Protein AF-0000000084469242 (afdb_homodimer)

Solvent-accessible surface area (backbone atoms only — not comparable to full-atom values): 20130 Å² total; per-residue (Å²): 131,84,86,60,37,67,43,48,36,67,58,51,67,71,55,45,38,82,45,71,43,98,89,30,85,58,21,40,32,32,36,36,60,50,28,57,70,22,34,22,58,45,40,45,37,28,46,37,39,27,46,54,66,17,22,76,46,65,52,27,32,47,36,53,33,31,41,37,37,38,30,67,37,48,34,30,33,39,37,37,27,80,44,77,77,53,35,82,73,38,59,75,57,35,55,50,74,83,64,65,67,73,45,74,43,81,46,37,53,56,22,32,36,29,44,40,6,74,44,88,72,19,46,52,59,87,89,60,76,45,60,19,38,33,41,35,20,27,85,80,6,25,30,30,39,36,34,32,56,50,56,65,50,39,41,36,37,22,62,74,73,25,33,34,38,40,36,35,60,74,82,64,50,73,49,75,42,48,44,72,72,61,72,78,72,55,66,77,65,47,65,76,62,59,80,134,130,82,87,59,38,65,44,48,34,68,57,52,66,71,55,46,36,83,44,71,42,97,89,29,86,60,22,39,31,31,37,36,59,50,27,55,70,24,34,23,58,47,40,46,34,29,45,36,40,27,47,55,66,16,21,75,46,64,54,26,32,49,37,54,29,30,41,37,38,38,30,68,36,48,32,29,32,40,38,36,27,79,44,76,76,52,32,82,74,37,59,81,49,37,52,48,75,82,64,65,67,72,45,75,41,80,46,37,52,56,22,33,34,28,43,37,5,74,44,90,71,19,47,52,59,86,88,60,75,45,59,19,38,31,42,34,20,27,86,81,6,27,31,29,39,38,33,32,57,50,56,64,51,38,42,35,39,22,62,75,72,27,33,35,38,40,35,33,60,75,82,64,49,71,49,76,41,48,44,79,73,60,72,76,71,56,66,77,66,46,64,77,64,58,79,130

Foldseek 3Di:
DPQDQDDDPVNQVVPWDWDDEPQDRLAIKTKDWNCVVNPHDQKTKMKIWWAAFGKNYFFKAKQAKKKKKAWAAAKWKKKKWFDDLPQVVLPDPLCAQVNIDIDIDIDGHGDMDIFFHNDPPRPDDPPDTGMTIIITGHNHITIMMMMIGDDQWIWMDRSNRQKIWTARPNVGDIDMDGSNVDHDDDPVRCVVVDDD/DPQDQDDDPVNQVVPWDWDDEPQDRLAIKTKDWNCVVNPHDQKTKMKIWWAAFGKNYFFKAKQAKKKKKAWAAAKWKKKKWFDDLPVVVLVPPLVAQVNIDIDIDIDGHGDMDIFFHNDPPRPDDPPDTGMTIIITGHNHITIMMMMIGDDQWIWMDRSNRQKIWTARPVVGDIDMDGSNVDHDDDPVRCVVVDDD

pLDDT: mean 86.7, std 15.86, range [37.28, 98.94]

Structure (mmCIF, N/CA/C/O backbone):
data_AF-0000000084469242-model_v1
#
loop_
_entity.id
_entity.type
_entity.pdbx_description
1 polymer 'Cupin type-1 domain-containing protein'
#
loop_
_atom_site.group_PDB
_atom_site.id
_atom_site.type_symbol
_atom_site.label_atom_id
_atom_site.label_alt_id
_atom_site.label_comp_id
_atom_site.label_asym_id
_atom_site.label_entity_id
_atom_site.label_seq_id
_atom_site.pdbx_PDB_ins_code
_atom_site.Cartn_x
_atom_site.Cartn_y
_atom_site.Cartn_z
_atom_site.occupancy
_atom_site.B_iso_or_equiv
_atom_site.auth_seq_id
_atom_site.auth_comp_id
_atom_site.auth_asym_id
_atom_site.auth_atom_id
_atom_site.pdbx_PDB_model_num
ATOM 1 N N . MET A 1 1 ? 3.709 22.453 -12.961 1 46.97 1 MET A N 1
ATOM 2 C CA . MET A 1 1 ? 2.346 21.953 -12.781 1 46.97 1 MET A CA 1
ATOM 3 C C . MET A 1 1 ? 2.08 21.609 -11.32 1 46.97 1 MET A C 1
ATOM 5 O O . MET A 1 1 ? 2.996 21.203 -10.602 1 46.97 1 MET A O 1
ATOM 9 N N . THR A 1 2 ? 1.049 22.234 -10.734 1 66.19 2 THR A N 1
ATOM 10 C CA . THR A 1 2 ? 0.719 22.062 -9.32 1 66.19 2 THR A CA 1
ATOM 11 C C . THR A 1 2 ? 0.373 20.609 -9.023 1 66.19 2 THR A C 1
ATOM 13 O O . THR A 1 2 ? -0.396 19.984 -9.75 1 66.19 2 THR A O 1
ATOM 16 N N . PHE A 1 3 ? 1.193 19.969 -8.281 1 78.06 3 PHE A N 1
ATOM 17 C CA . PHE A 1 3 ? 0.986 18.578 -7.875 1 78.06 3 PHE A CA 1
ATOM 18 C C . PHE A 1 3 ? -0.454 18.359 -7.43 1 78.06 3 PHE A C 1
ATOM 20 O O . PHE A 1 3 ? -0.973 19.109 -6.594 1 78.06 3 PHE A O 1
ATOM 27 N N . ASN A 1 4 ? -1.149 17.375 -8.172 1 86.88 4 ASN A N 1
ATOM 28 C CA . ASN A 1 4 ? -2.486 16.953 -7.762 1 86.88 4 ASN A CA 1
ATOM 29 C C . ASN A 1 4 ? -2.469 15.57 -7.121 1 86.88 4 ASN A C 1
ATOM 31 O O . ASN A 1 4 ? -2.314 14.57 -7.812 1 86.88 4 ASN A O 1
ATOM 35 N N . PRO A 1 5 ? -2.703 15.547 -5.82 1 94.12 5 PRO A N 1
ATOM 36 C CA . PRO A 1 5 ? -2.604 14.266 -5.117 1 94.12 5 PRO A CA 1
ATOM 37 C C . PRO A 1 5 ? -3.848 13.398 -5.293 1 94.12 5 PRO A C 1
ATOM 39 O O . PRO A 1 5 ? -3.84 12.219 -4.93 1 94.12 5 PRO A O 1
ATOM 42 N N . LEU A 1 6 ? -4.906 13.984 -5.797 1 97.38 6 LEU A N 1
ATOM 43 C CA . LEU A 1 6 ? -6.199 13.305 -5.809 1 97.38 6 LEU A CA 1
ATOM 44 C C . LEU A 1 6 ? -6.516 12.766 -7.199 1 97.38 6 LEU A C 1
ATOM 46 O O . LEU A 1 6 ? -6.418 13.484 -8.188 1 97.38 6 LEU A O 1
ATOM 50 N N . VAL A 1 7 ? -6.805 11.547 -7.27 1 97.62 7 VAL A N 1
ATOM 51 C CA . VAL A 1 7 ? -7.32 10.891 -8.469 1 97.62 7 VAL A CA 1
ATOM 52 C C . VAL A 1 7 ? -8.781 10.516 -8.258 1 97.62 7 VAL A C 1
ATOM 54 O O . VAL A 1 7 ? -9.094 9.648 -7.438 1 97.62 7 VAL A O 1
ATOM 57 N N . LYS A 1 8 ? -9.641 11.086 -9.062 1 98.38 8 LYS A N 1
ATOM 58 C CA . LYS A 1 8 ? -11.07 10.875 -8.898 1 98.38 8 LYS A CA 1
ATOM 59 C C . LYS A 1 8 ? -11.492 9.516 -9.438 1 98.38 8 LYS A C 1
ATOM 61 O O . LYS A 1 8 ? -10.938 9.031 -10.422 1 98.38 8 LYS A O 1
ATOM 66 N N . ALA A 1 9 ? -12.578 9.031 -8.859 1 98.44 9 ALA A N 1
ATOM 67 C CA . ALA A 1 9 ? -13.117 7.727 -9.234 1 98.44 9 ALA A CA 1
ATOM 68 C C . ALA A 1 9 ? -13.398 7.656 -10.734 1 98.44 9 ALA A C 1
ATOM 70 O O . ALA A 1 9 ? -13.062 6.66 -11.383 1 98.44 9 ALA A O 1
ATOM 71 N N . ALA A 1 10 ? -13.961 8.656 -11.219 1 97.94 10 ALA A N 1
ATOM 72 C CA . ALA A 1 10 ? -14.305 8.672 -12.641 1 97.94 10 ALA A CA 1
ATOM 73 C C . ALA A 1 10 ? -13.047 8.602 -13.508 1 97.94 10 ALA A C 1
ATOM 75 O O . ALA A 1 10 ? -13.047 7.938 -14.555 1 97.94 10 ALA A O 1
ATOM 76 N N . ASP A 1 11 ? -11.984 9.328 -13.117 1 97.56 11 ASP A N 1
ATOM 77 C CA . ASP A 1 11 ? -10.727 9.305 -13.859 1 97.56 11 ASP A CA 1
ATOM 78 C C . ASP A 1 11 ? -10.078 7.926 -13.797 1 97.56 11 ASP A C 1
ATOM 80 O O . ASP A 1 11 ? -9.461 7.48 -14.773 1 97.56 11 ASP A O 1
ATOM 84 N N . ILE A 1 12 ? -10.203 7.254 -12.656 1 98 12 ILE A N 1
ATOM 85 C CA . ILE A 1 12 ? -9.672 5.902 -12.508 1 98 12 ILE A CA 1
ATOM 86 C C . ILE A 1 12 ? -10.367 4.965 -13.492 1 98 12 ILE A C 1
ATOM 88 O O . ILE A 1 12 ? -9.703 4.262 -14.266 1 98 12 ILE A O 1
ATOM 92 N N . GLN A 1 13 ? -11.688 4.992 -13.555 1 97.62 13 GLN A N 1
ATOM 93 C CA . GLN A 1 13 ? -12.445 4.113 -14.445 1 97.62 13 GLN A CA 1
ATOM 94 C C . GLN A 1 13 ? -12.109 4.398 -15.906 1 97.62 13 GLN A C 1
ATOM 96 O O . GLN A 1 13 ? -11.93 3.473 -16.703 1 97.62 13 GLN A O 1
ATOM 101 N N . ALA A 1 14 ? -11.992 5.652 -16.203 1 97.62 14 ALA A N 1
ATOM 102 C CA . ALA A 1 14 ? -11.727 6.055 -17.578 1 97.62 14 ALA A CA 1
ATOM 103 C C . ALA A 1 14 ? -10.305 5.668 -18 1 97.62 14 ALA A C 1
ATOM 105 O O . ALA A 1 14 ? -10.023 5.512 -19.188 1 97.62 14 ALA A O 1
ATOM 106 N N . GLY A 1 15 ? -9.43 5.52 -17 1 97.94 15 GLY A N 1
ATOM 107 C CA . GLY A 1 15 ? -8.016 5.305 -17.297 1 97.94 15 GLY A CA 1
ATOM 108 C C . GLY A 1 15 ? -7.637 3.838 -17.359 1 97.94 15 GLY A C 1
ATOM 109 O O . GLY A 1 15 ? -6.496 3.498 -17.672 1 97.94 15 GLY A O 1
ATOM 110 N N . LEU A 1 16 ? -8.57 2.941 -17.078 1 97.75 16 LEU A N 1
ATOM 111 C CA . LEU A 1 16 ? -8.266 1.515 -17.047 1 97.75 16 LEU A CA 1
ATOM 112 C C . LEU A 1 16 ? -7.797 1.032 -18.422 1 97.75 16 L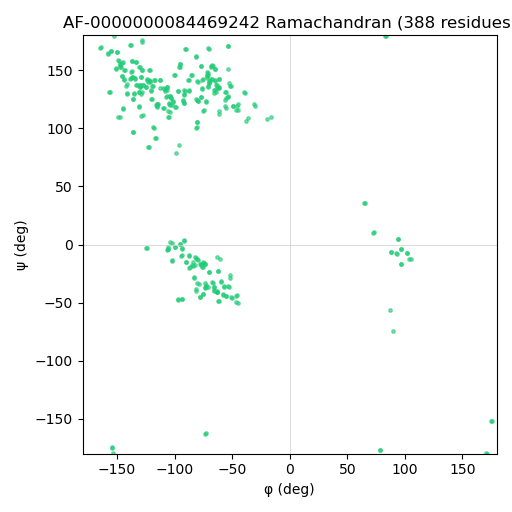EU A C 1
ATOM 114 O O . LEU A 1 16 ? -8.367 1.403 -19.453 1 97.75 16 LEU A O 1
ATOM 118 N N . LYS A 1 17 ? -6.75 0.258 -18.391 1 96.81 17 LYS A N 1
ATOM 119 C CA . LYS A 1 17 ? -6.184 -0.298 -19.625 1 96.81 17 LYS A CA 1
ATOM 120 C C . LYS A 1 17 ? -6.164 -1.823 -19.578 1 96.81 17 LYS A C 1
ATOM 122 O O . LYS A 1 17 ? -5.938 -2.416 -18.516 1 96.81 17 LYS A O 1
ATOM 127 N N . GLN A 1 18 ? -6.281 -2.377 -20.75 1 95.62 18 GLN A N 1
ATOM 128 C CA . GLN A 1 18 ? -6.262 -3.83 -20.875 1 95.62 18 GLN A CA 1
ATOM 129 C C . GLN A 1 18 ? -4.867 -4.387 -20.609 1 95.62 18 GLN A C 1
ATOM 131 O O . GLN A 1 18 ? -3.871 -3.812 -21.047 1 95.62 18 GLN A O 1
ATOM 136 N N . ALA A 1 19 ? -4.898 -5.457 -19.844 1 91.88 19 ALA A N 1
ATOM 137 C CA . ALA A 1 19 ? -3.637 -6.148 -19.578 1 91.88 19 ALA A CA 1
ATOM 138 C C . ALA A 1 19 ? -3.812 -7.66 -19.656 1 91.88 19 ALA A C 1
ATOM 140 O O . ALA A 1 19 ? -4.883 -8.188 -19.328 1 91.88 19 ALA A O 1
ATOM 141 N N . SER A 1 20 ? -2.742 -8.312 -20.078 1 90.44 20 SER A N 1
ATOM 142 C CA . SER A 1 20 ? -2.648 -9.766 -20.141 1 90.44 20 SER A CA 1
ATOM 143 C C . SER A 1 20 ? -1.396 -10.273 -19.438 1 90.44 20 SER A C 1
ATOM 145 O O . SER A 1 20 ? -0.653 -9.492 -18.844 1 90.44 20 SER A O 1
ATOM 147 N N . HIS A 1 21 ? -1.315 -11.539 -19.406 1 90.69 21 HIS A N 1
ATOM 148 C CA . HIS A 1 21 ? -0.126 -12.156 -18.812 1 90.69 21 HIS A CA 1
ATOM 149 C C . HIS A 1 21 ? 0.559 -13.086 -19.812 1 90.69 21 HIS A C 1
ATOM 151 O O . HIS A 1 21 ? -0.098 -13.914 -20.453 1 90.69 21 HIS A O 1
ATOM 157 N N . PHE A 1 22 ? 1.866 -13.086 -19.859 1 85.56 22 PHE A N 1
ATOM 158 C CA . PHE A 1 22 ? 2.611 -13.781 -20.891 1 85.56 22 PHE A CA 1
ATOM 159 C C . PHE A 1 22 ? 2.654 -15.281 -20.609 1 85.56 22 PHE A C 1
ATOM 161 O O . PHE A 1 22 ? 2.879 -16.078 -21.531 1 85.56 22 PHE A O 1
ATOM 168 N N . LEU A 1 23 ? 2.363 -15.734 -19.391 1 86.75 23 LEU A N 1
ATOM 169 C CA . LEU A 1 23 ? 2.422 -17.156 -19.062 1 86.75 23 LEU A CA 1
ATOM 170 C C . LEU A 1 23 ? 1.02 -17.734 -18.938 1 86.75 23 LEU A C 1
ATOM 172 O O . LEU A 1 23 ? 0.863 -18.922 -18.594 1 86.75 23 LEU A O 1
ATOM 176 N N . ASN A 1 24 ? -0.012 -16.969 -19.047 1 88.62 24 ASN A N 1
ATOM 177 C CA . ASN A 1 24 ? -1.374 -17.406 -18.781 1 88.62 24 ASN A CA 1
ATOM 178 C C . ASN A 1 24 ? -2.387 -16.703 -19.672 1 88.62 24 ASN A C 1
ATOM 180 O O . ASN A 1 24 ? -2.754 -15.555 -19.406 1 88.62 24 ASN A O 1
ATOM 184 N N . ASP A 1 25 ? -2.957 -17.359 -20.562 1 87.06 25 ASP A N 1
ATOM 185 C CA . ASP A 1 25 ? -3.873 -16.797 -21.562 1 87.06 25 ASP A CA 1
ATOM 186 C C . ASP A 1 25 ? -5.219 -16.453 -20.922 1 87.06 25 ASP A C 1
ATOM 188 O O . ASP A 1 25 ? -6.016 -15.711 -21.516 1 87.06 25 ASP A O 1
ATOM 192 N N . ASN A 1 26 ? -5.465 -16.984 -19.797 1 87.38 26 ASN A N 1
ATOM 193 C CA . ASN A 1 26 ? -6.723 -16.688 -19.125 1 87.38 26 ASN A CA 1
ATOM 194 C C . ASN A 1 26 ? -6.656 -15.367 -18.359 1 87.38 26 ASN A C 1
ATOM 196 O O . ASN A 1 26 ? -7.668 -14.898 -17.828 1 87.38 26 ASN A O 1
ATOM 200 N N . VAL A 1 27 ? -5.547 -14.914 -18.266 1 86.88 27 VAL A N 1
ATOM 201 C CA . VAL A 1 27 ? -5.422 -13.609 -17.625 1 86.88 27 VAL A CA 1
ATOM 202 C C . VAL A 1 27 ? -5.898 -12.516 -18.578 1 86.88 27 VAL A C 1
ATOM 204 O O . VAL A 1 27 ? -5.352 -12.359 -19.672 1 86.88 27 VAL A O 1
ATOM 207 N N . SER A 1 28 ? -6.895 -11.891 -18.219 1 91.69 28 SER A N 1
ATOM 208 C CA . SER A 1 28 ? -7.457 -10.711 -18.875 1 91.69 28 SER A CA 1
ATOM 209 C C . SER A 1 28 ? -8.047 -9.742 -17.844 1 91.69 28 SER A C 1
ATOM 211 O O . SER A 1 28 ? -8.984 -10.086 -17.125 1 91.69 28 SER A O 1
ATOM 213 N N . LYS A 1 29 ? -7.496 -8.625 -17.797 1 95.56 29 LYS A N 1
ATOM 214 C CA . LYS A 1 29 ? -7.945 -7.645 -16.828 1 95.56 29 LYS A CA 1
ATOM 215 C C . LYS A 1 29 ? -7.77 -6.223 -17.344 1 95.56 29 LYS A C 1
ATOM 217 O O . LYS A 1 29 ? -7.086 -6.004 -18.344 1 95.56 29 LYS A O 1
ATOM 222 N N . ARG A 1 30 ? -8.484 -5.34 -16.797 1 97.38 30 ARG A N 1
ATOM 223 C CA . ARG A 1 30 ? -8.203 -3.914 -16.938 1 97.38 30 ARG A CA 1
ATOM 224 C C . ARG A 1 30 ? -7.633 -3.34 -15.641 1 97.38 30 ARG A C 1
ATOM 226 O O . ARG A 1 30 ? -8.078 -3.699 -14.547 1 97.38 30 ARG A O 1
ATOM 233 N N . THR A 1 31 ? -6.586 -2.541 -15.812 1 98.06 31 THR A N 1
ATOM 234 C CA . THR A 1 31 ? -5.906 -2.086 -14.609 1 98.06 31 THR A CA 1
ATOM 235 C C . THR A 1 31 ? -5.336 -0.685 -14.805 1 98.06 31 THR A C 1
ATOM 237 O O . THR A 1 31 ? -5.152 -0.236 -15.938 1 98.06 31 THR A O 1
ATOM 240 N N . LEU A 1 32 ? -5.18 0.02 -13.727 1 98.12 32 LEU A N 1
ATOM 241 C CA . LEU A 1 32 ? -4.574 1.345 -13.664 1 98.12 32 LEU A CA 1
ATOM 242 C C . LEU A 1 32 ? -3.711 1.483 -12.414 1 98.12 32 LEU A C 1
ATOM 244 O O . LEU A 1 32 ? -4.133 1.104 -11.312 1 98.12 32 LEU A O 1
ATOM 248 N N . CYS A 1 33 ? -2.473 1.947 -12.602 1 97.88 33 CYS A N 1
ATOM 249 C CA . CYS A 1 33 ? -1.58 2.172 -11.469 1 97.88 33 CYS A CA 1
ATOM 250 C C . CYS A 1 33 ? -1.887 3.498 -10.789 1 97.88 33 CYS A C 1
ATOM 252 O O . CYS A 1 33 ? -1.464 4.555 -11.258 1 97.88 33 CYS A O 1
ATOM 254 N N . LEU A 1 34 ? -2.508 3.49 -9.641 1 98.38 34 LEU A N 1
ATOM 255 C CA . LEU A 1 34 ? -2.963 4.68 -8.93 1 98.38 34 LEU A CA 1
ATOM 256 C C . LEU A 1 34 ? -1.79 5.402 -8.273 1 98.38 34 LEU A C 1
ATOM 258 O O . LEU A 1 34 ? -1.745 6.637 -8.266 1 98.38 34 LEU A O 1
ATOM 262 N N . SER A 1 35 ? -0.879 4.617 -7.66 1 97.38 35 SER A N 1
ATOM 263 C CA . SER A 1 35 ? 0.26 5.227 -6.98 1 97.38 35 SER A CA 1
ATOM 264 C C . SER A 1 35 ? 1.083 6.078 -7.941 1 97.38 35 SER A C 1
ATOM 266 O O . SER A 1 35 ? 1.447 7.211 -7.613 1 97.38 35 SER A O 1
ATOM 268 N N . GLU A 1 36 ? 1.326 5.594 -9.141 1 94.19 36 GLU A N 1
ATOM 269 C CA . GLU A 1 36 ? 2.096 6.359 -10.125 1 94.19 36 GLU A CA 1
ATOM 270 C C . GLU A 1 36 ? 1.343 7.613 -10.555 1 94.19 36 GLU A C 1
ATOM 272 O O . GLU A 1 36 ? 1.949 8.664 -10.773 1 94.19 36 GLU A O 1
ATOM 277 N N . LEU A 1 37 ? 0.038 7.512 -10.734 1 95.12 37 LEU A N 1
ATOM 278 C CA . LEU A 1 37 ? -0.759 8.68 -11.086 1 95.12 37 LEU A CA 1
ATOM 279 C C . LEU A 1 37 ? -0.642 9.758 -10.016 1 95.12 37 LEU A C 1
ATOM 281 O O . LEU A 1 37 ? -0.704 10.953 -10.32 1 95.12 37 LEU A O 1
ATOM 285 N N . ALA A 1 38 ? -0.475 9.32 -8.781 1 94.31 38 ALA A N 1
ATOM 286 C CA . ALA A 1 38 ? -0.361 10.266 -7.672 1 94.31 38 ALA A CA 1
ATOM 287 C C . ALA A 1 38 ? 1.098 10.633 -7.406 1 94.31 38 ALA A C 1
ATOM 289 O O . ALA A 1 38 ? 1.416 11.234 -6.383 1 94.31 38 ALA A O 1
ATOM 290 N N . GLY A 1 39 ? 2.037 10.125 -8.242 1 93 39 GLY A N 1
ATOM 291 C CA . GLY A 1 39 ? 3.426 10.555 -8.195 1 93 39 GLY A CA 1
ATOM 292 C C . GLY A 1 39 ? 4.293 9.672 -7.32 1 93 39 GLY A C 1
ATOM 293 O O . GLY A 1 39 ? 5.465 9.977 -7.086 1 93 39 GLY A O 1
ATOM 294 N N . MET A 1 40 ? 3.771 8.633 -6.801 1 95.38 40 MET A N 1
ATOM 295 C CA . MET A 1 40 ? 4.535 7.738 -5.934 1 95.38 40 MET A CA 1
ATOM 296 C C . MET A 1 40 ? 5.188 6.621 -6.746 1 95.38 40 MET A C 1
ATOM 298 O O . MET A 1 40 ? 4.516 5.938 -7.52 1 95.38 40 MET A O 1
ATOM 302 N N . THR A 1 41 ? 6.52 6.383 -6.488 1 93.94 41 THR A N 1
ATOM 303 C CA . THR A 1 41 ? 7.203 5.324 -7.223 1 93.94 41 THR A CA 1
ATOM 304 C C . THR A 1 41 ? 7.84 4.32 -6.262 1 93.94 41 THR A C 1
ATOM 306 O O . THR A 1 41 ? 8.383 3.305 -6.691 1 93.94 41 THR A O 1
ATOM 309 N N . ASP A 1 42 ? 7.742 4.566 -4.969 1 95.69 42 ASP A N 1
ATOM 310 C CA . ASP A 1 42 ? 8.422 3.713 -3.994 1 95.69 42 ASP A CA 1
ATOM 311 C C . ASP A 1 42 ? 7.477 2.641 -3.455 1 95.69 42 ASP A C 1
ATOM 313 O O . ASP A 1 42 ? 7.867 1.829 -2.611 1 95.69 42 ASP A O 1
ATOM 317 N N . LEU A 1 43 ? 6.293 2.609 -3.893 1 97.06 43 LEU A N 1
ATOM 318 C CA . LEU A 1 43 ? 5.32 1.543 -3.666 1 97.06 43 LEU A CA 1
ATOM 319 C C . LEU A 1 43 ? 4.352 1.43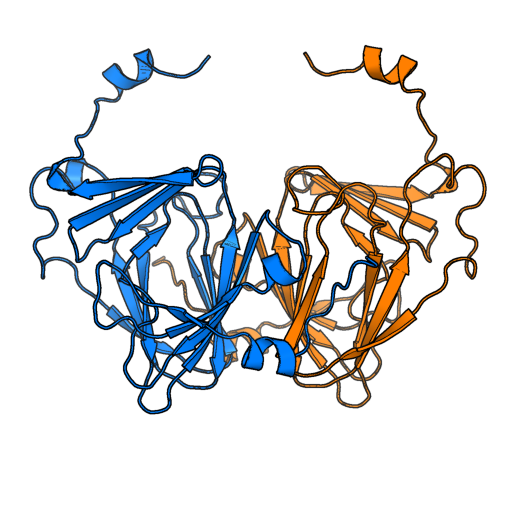3 -4.836 1 97.06 43 LEU A C 1
ATOM 321 O O . LEU A 1 43 ? 4.32 2.305 -5.707 1 97.06 43 LEU A O 1
ATOM 325 N N . GLY A 1 44 ? 3.645 0.369 -4.891 1 97.25 44 GLY A N 1
ATOM 326 C CA . GLY A 1 44 ? 2.635 0.207 -5.922 1 97.25 44 GLY A CA 1
ATOM 327 C C . GLY A 1 44 ? 1.233 0.041 -5.367 1 97.25 44 GLY A C 1
ATOM 328 O O . GLY A 1 44 ? 1.037 -0.631 -4.352 1 97.25 44 GLY A O 1
ATOM 329 N N . VAL A 1 45 ? 0.277 0.693 -5.926 1 98.62 45 VAL A N 1
ATOM 330 C CA . VAL A 1 45 ? -1.149 0.468 -5.723 1 98.62 45 VAL A CA 1
ATOM 331 C C . VAL A 1 45 ? -1.875 0.496 -7.062 1 98.62 45 VAL A C 1
ATOM 333 O O . VAL A 1 45 ? -1.763 1.467 -7.816 1 98.62 45 VAL A O 1
ATOM 336 N N . HIS A 1 46 ? -2.609 -0.522 -7.387 1 98.69 46 HIS A N 1
ATOM 337 C CA . HIS A 1 46 ? -3.352 -0.628 -8.633 1 98.69 46 HIS A CA 1
ATOM 338 C C . HIS A 1 46 ? -4.832 -0.877 -8.375 1 98.69 46 HIS A C 1
ATOM 340 O O . HIS A 1 46 ? -5.191 -1.609 -7.453 1 98.69 46 HIS A O 1
ATOM 346 N N . PHE A 1 47 ? -5.625 -0.267 -9.18 1 98.81 47 PHE A N 1
ATOM 347 C CA . PHE A 1 47 ? -6.996 -0.724 -9.375 1 98.81 47 PHE A CA 1
ATOM 348 C C . PHE A 1 47 ? -7.066 -1.786 -10.461 1 98.81 47 PHE A C 1
ATOM 350 O O . PHE A 1 47 ? -6.492 -1.616 -11.539 1 98.81 47 PHE A O 1
ATOM 357 N N . VAL A 1 48 ? -7.762 -2.885 -10.211 1 98.56 48 VAL A N 1
ATOM 358 C CA . VAL A 1 48 ? -7.875 -3.969 -11.18 1 98.56 48 VAL A CA 1
ATOM 359 C C . VAL A 1 48 ? -9.344 -4.375 -11.328 1 98.56 48 VAL A C 1
ATOM 361 O O . VAL A 1 48 ? -10.039 -4.582 -10.328 1 98.56 48 VAL A O 1
ATOM 364 N N . SER A 1 49 ? -9.75 -4.469 -12.5 1 98.5 49 SER A N 1
ATOM 365 C CA . SER A 1 49 ? -11.07 -4.996 -12.836 1 98.5 49 SER A CA 1
ATOM 366 C C . SER A 1 49 ? -10.961 -6.301 -13.617 1 98.5 49 SER A C 1
ATOM 368 O O . SER A 1 49 ? -10.352 -6.336 -14.688 1 98.5 49 SER A O 1
ATOM 370 N N . LEU A 1 50 ? -11.555 -7.34 -13.031 1 97.81 50 LEU A N 1
ATOM 371 C CA . LEU A 1 50 ? -11.562 -8.648 -13.672 1 97.81 50 LEU A CA 1
ATOM 372 C C . LEU A 1 50 ? -12.93 -8.953 -14.273 1 97.81 50 LEU A C 1
ATOM 374 O O . LEU A 1 50 ? -13.945 -8.914 -13.57 1 97.81 50 LEU A O 1
ATOM 378 N N . PRO A 1 51 ? -12.938 -9.32 -15.555 1 97.12 51 PRO A N 1
ATOM 379 C CA . PRO A 1 51 ? -14.203 -9.828 -16.078 1 97.12 51 PRO A CA 1
ATOM 380 C C . PRO A 1 51 ? -14.57 -11.203 -15.523 1 97.12 51 PRO A C 1
ATOM 382 O O . PRO A 1 51 ? -13.75 -11.836 -14.852 1 97.12 51 PRO A O 1
ATOM 385 N N . PRO A 1 52 ? -15.812 -11.594 -15.781 1 97.69 52 PRO A N 1
ATOM 386 C CA . PRO A 1 52 ? -16.266 -12.883 -15.273 1 97.69 52 PRO A CA 1
ATOM 387 C C . PRO A 1 52 ? -15.344 -14.039 -15.664 1 97.69 52 PRO A C 1
ATOM 389 O O . PRO A 1 52 ? -14.961 -14.156 -16.828 1 97.69 52 PRO A O 1
ATOM 392 N N . ASN A 1 53 ? -14.93 -14.812 -14.656 1 96.81 53 ASN A N 1
ATOM 393 C CA . ASN A 1 53 ? -14.234 -16.094 -14.773 1 96.81 53 ASN A CA 1
ATOM 394 C C . ASN A 1 53 ? -12.789 -15.906 -15.234 1 96.81 53 ASN A C 1
ATOM 396 O O . ASN A 1 53 ? -12.133 -16.875 -15.625 1 96.81 53 ASN A O 1
ATOM 400 N N . LYS A 1 54 ? -12.359 -14.711 -15.25 1 96.06 54 LYS A N 1
ATOM 401 C CA . LYS A 1 54 ? -10.969 -14.461 -15.625 1 96.06 54 LYS A CA 1
ATOM 402 C C . LYS A 1 54 ? -10.078 -14.359 -14.391 1 96.06 54 LYS A C 1
ATOM 404 O O . LYS A 1 54 ? -10.562 -14.094 -13.289 1 96.06 54 LYS A O 1
ATOM 409 N N . SER A 1 55 ? -8.82 -14.641 -14.602 1 94.69 55 SER A N 1
ATOM 410 C CA . SER A 1 55 ? -7.82 -14.547 -13.547 1 94.69 55 SER A CA 1
ATOM 411 C C . SER A 1 55 ? -7.098 -13.203 -13.594 1 94.69 55 SER A C 1
ATOM 413 O O . SER A 1 55 ? -6.93 -12.617 -14.672 1 94.69 55 SER A O 1
ATOM 415 N N . GLY A 1 56 ? -6.637 -12.789 -12.469 1 93.38 56 GLY A N 1
ATOM 416 C CA . GLY A 1 56 ? -5.906 -11.531 -12.398 1 93.38 56 GLY A CA 1
ATOM 417 C C . GLY A 1 56 ? -4.441 -11.672 -12.766 1 93.38 56 GLY A C 1
ATOM 418 O O . GLY A 1 56 ? -3.809 -10.695 -13.18 1 93.38 56 GLY A O 1
ATOM 419 N N . CYS A 1 57 ? -3.854 -12.828 -12.562 1 93.75 57 CYS A N 1
ATOM 420 C CA . CYS A 1 57 ? -2.453 -13.125 -12.828 1 93.75 57 CYS A CA 1
ATOM 421 C C . CYS A 1 57 ? -2.205 -14.625 -12.828 1 93.75 57 CYS A C 1
ATOM 423 O O . CYS A 1 57 ? -3.125 -15.414 -12.586 1 93.75 57 CYS A O 1
ATOM 425 N N . GLU A 1 58 ? -1.025 -15.008 -13.273 1 93.75 58 GLU A N 1
ATOM 426 C CA . GLU A 1 58 ? -0.604 -16.391 -13.055 1 93.75 58 GLU A CA 1
ATOM 427 C C . GLU A 1 58 ? -0.317 -16.656 -11.578 1 93.75 58 GLU A C 1
ATOM 429 O O . GLU A 1 58 ? 0.222 -15.789 -10.883 1 93.75 58 GLU A O 1
ATOM 434 N N . LEU A 1 59 ? -0.772 -17.844 -11.141 1 94.44 59 LEU A N 1
ATOM 435 C CA . LEU A 1 59 ? -0.446 -18.234 -9.773 1 94.44 59 LEU A CA 1
ATOM 436 C C . LEU A 1 59 ? 1.043 -18.047 -9.5 1 94.44 59 LEU A C 1
ATOM 438 O O . LEU A 1 59 ? 1.881 -18.703 -10.133 1 94.44 59 LEU A O 1
ATOM 442 N N . HIS A 1 60 ? 1.387 -17.125 -8.445 1 94.25 60 HIS A N 1
ATOM 443 C CA . HIS A 1 60 ? 2.779 -16.734 -8.258 1 94.25 60 HIS A CA 1
ATOM 444 C C . HIS A 1 60 ? 3.039 -16.297 -6.82 1 94.25 60 HIS A C 1
ATOM 446 O O . HIS A 1 60 ? 2.102 -16.156 -6.035 1 94.25 60 HIS A O 1
ATOM 452 N N . HIS A 1 61 ? 4.262 -16.203 -6.492 1 93.31 61 HIS A N 1
ATOM 453 C CA . HIS A 1 61 ? 4.719 -15.602 -5.242 1 93.31 61 HIS A CA 1
ATOM 454 C C . HIS A 1 61 ? 5.898 -14.664 -5.484 1 93.31 61 HIS A C 1
ATOM 456 O O . HIS A 1 61 ? 6.828 -15.008 -6.219 1 93.31 61 HIS A O 1
ATOM 462 N N . HIS A 1 62 ? 5.805 -13.438 -4.949 1 94.94 62 HIS A N 1
ATOM 463 C CA . HIS A 1 62 ? 6.938 -12.523 -4.91 1 94.94 62 HIS A CA 1
ATOM 464 C C . HIS A 1 62 ? 7.871 -12.844 -3.748 1 94.94 62 HIS A C 1
ATOM 466 O O . HIS A 1 62 ? 7.457 -12.82 -2.588 1 94.94 62 HIS A O 1
ATOM 472 N N . TYR A 1 63 ? 9.102 -13.055 -4.039 1 89.75 63 TYR A N 1
ATOM 473 C CA . TYR A 1 63 ? 10.031 -13.5 -3.008 1 89.75 63 TYR A CA 1
ATOM 474 C C . TYR A 1 63 ? 10.516 -12.32 -2.168 1 89.75 63 TYR A C 1
ATOM 476 O O . TYR A 1 63 ? 10.703 -12.453 -0.957 1 89.75 63 TYR A O 1
ATOM 484 N N . VAL A 1 64 ? 10.758 -11.195 -2.75 1 93.31 64 VAL A N 1
ATOM 485 C CA . VAL A 1 64 ? 11.281 -10.031 -2.035 1 93.31 64 VAL A CA 1
ATOM 486 C C . VAL A 1 64 ? 10.133 -9.102 -1.664 1 93.31 64 VAL A C 1
ATOM 488 O O . VAL A 1 64 ? 10 -8.695 -0.505 1 93.31 64 VAL A O 1
ATOM 491 N N . ASP A 1 65 ? 9.289 -8.82 -2.596 1 96.81 65 ASP A N 1
ATOM 492 C CA . ASP A 1 65 ? 8.227 -7.844 -2.387 1 96.81 65 ASP A CA 1
ATOM 493 C C . ASP A 1 65 ? 7.059 -8.461 -1.614 1 96.81 65 ASP A C 1
ATOM 495 O O . ASP A 1 65 ? 6.711 -9.625 -1.826 1 96.81 65 ASP A O 1
ATOM 499 N N . SER A 1 66 ? 6.469 -7.703 -0.687 1 98 66 SER A N 1
ATOM 500 C CA . SER A 1 66 ? 5.168 -8.016 -0.109 1 98 66 SER A CA 1
ATOM 501 C C . SER A 1 66 ? 4.035 -7.48 -0.98 1 98 66 SER A C 1
ATOM 503 O O . SER A 1 66 ? 4.18 -6.441 -1.63 1 98 66 SER A O 1
ATOM 505 N N . GLU A 1 67 ? 2.955 -8.211 -1.001 1 98.44 67 GLU A N 1
ATOM 506 C CA . GLU A 1 67 ? 1.811 -7.852 -1.832 1 98.44 67 GLU A CA 1
ATOM 507 C C . GLU A 1 67 ? 0.499 -8.023 -1.07 1 98.44 67 GLU A C 1
ATOM 509 O O . GLU A 1 67 ? 0.359 -8.953 -0.271 1 98.44 67 GLU A O 1
ATOM 514 N N . TRP A 1 68 ? -0.465 -7.152 -1.317 1 98.69 68 TRP A N 1
ATOM 515 C CA . TRP A 1 68 ? -1.771 -7.23 -0.67 1 98.69 68 TRP A CA 1
ATOM 516 C C . TRP A 1 68 ? -2.891 -6.973 -1.673 1 98.69 68 TRP A C 1
ATOM 518 O O . TRP A 1 68 ? -2.656 -6.422 -2.75 1 98.69 68 TRP A O 1
ATOM 528 N N . PHE A 1 69 ? -4.102 -7.457 -1.329 1 98.75 69 PHE A N 1
ATOM 529 C CA . PHE A 1 69 ? -5.316 -7.273 -2.115 1 98.75 69 PHE A CA 1
ATOM 530 C C . PHE A 1 69 ? -6.48 -6.867 -1.225 1 98.75 69 PHE A C 1
ATOM 532 O O . PHE A 1 69 ? -6.602 -7.344 -0.095 1 98.75 69 PHE A O 1
ATOM 539 N N . TYR A 1 70 ? -7.312 -6.039 -1.671 1 98.94 70 TYR A N 1
ATOM 540 C CA . TYR A 1 70 ? -8.586 -5.691 -1.056 1 98.94 70 TYR A CA 1
ATOM 541 C C . TYR A 1 70 ? -9.719 -5.754 -2.076 1 98.94 70 TYR A C 1
ATOM 543 O O . TYR A 1 70 ? -9.727 -4.996 -3.051 1 98.94 70 TYR A O 1
ATOM 551 N N . ILE A 1 71 ? -10.719 -6.613 -1.863 1 98.88 71 ILE A N 1
ATOM 552 C CA . ILE A 1 71 ? -11.805 -6.797 -2.82 1 98.88 71 ILE A CA 1
ATOM 553 C C . ILE A 1 71 ? -12.82 -5.672 -2.67 1 98.88 71 ILE A C 1
ATOM 555 O O . ILE A 1 71 ? -13.367 -5.461 -1.585 1 98.88 71 ILE A O 1
ATOM 559 N N . LEU A 1 72 ? -13.055 -4.98 -3.748 1 98.75 72 LEU A N 1
ATOM 560 C CA . LEU A 1 72 ? -13.953 -3.834 -3.734 1 98.75 72 LEU A CA 1
ATOM 561 C C . LEU A 1 72 ? -15.367 -4.25 -4.117 1 98.75 72 LEU A C 1
ATOM 563 O O . LEU A 1 72 ? -16.344 -3.793 -3.51 1 98.75 72 LEU A O 1
ATOM 567 N N . ARG A 1 73 ? -15.484 -5.02 -5.168 1 98.12 73 ARG A N 1
ATOM 568 C CA . ARG A 1 73 ? -16.75 -5.426 -5.754 1 98.12 73 ARG A CA 1
ATOM 569 C C . ARG A 1 73 ? -16.656 -6.82 -6.363 1 98.12 73 ARG A C 1
ATOM 571 O O . ARG A 1 73 ? -15.586 -7.219 -6.844 1 98.12 73 ARG A O 1
ATOM 578 N N . GLY A 1 74 ? -17.812 -7.535 -6.418 1 98.06 74 GLY A N 1
ATOM 579 C CA . GLY A 1 74 ? -17.859 -8.859 -7.012 1 98.06 74 GLY A CA 1
ATOM 580 C C . GLY A 1 74 ? -17.312 -9.945 -6.098 1 98.06 74 GLY A C 1
ATOM 581 O O . GLY A 1 74 ? -17.094 -9.703 -4.906 1 98.06 74 GLY A O 1
ATOM 582 N N . SER A 1 75 ? -17.281 -11.133 -6.633 1 97.69 75 SER A N 1
ATOM 583 C CA . SER A 1 75 ? -16.797 -12.289 -5.883 1 97.69 75 SER A CA 1
ATOM 584 C C . SER A 1 75 ? -15.922 -13.18 -6.758 1 97.69 75 SER A C 1
ATOM 586 O O . SER A 1 75 ? 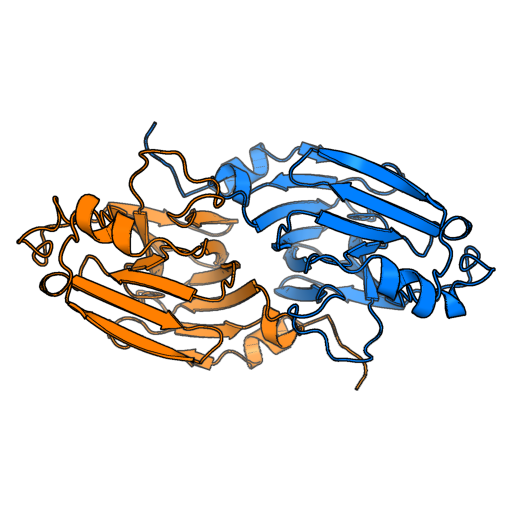-15.812 -12.969 -7.965 1 97.69 75 SER A O 1
ATOM 588 N N . GLY A 1 76 ? -15.328 -14.117 -6.09 1 98.25 76 GLY A N 1
ATOM 589 C CA . GLY A 1 76 ? -14.5 -15.086 -6.777 1 98.25 76 GLY A CA 1
ATOM 590 C C . GLY A 1 76 ? -13.789 -16.047 -5.832 1 98.25 76 GLY A C 1
ATOM 591 O O . GLY A 1 76 ? -14.344 -16.422 -4.793 1 98.25 76 GLY A O 1
ATOM 592 N N . ARG A 1 77 ? -12.672 -16.469 -6.363 1 98.5 77 ARG A N 1
ATOM 593 C CA . ARG A 1 77 ? -11.875 -17.422 -5.594 1 98.5 77 ARG A CA 1
ATOM 594 C C . ARG A 1 77 ? -10.422 -16.969 -5.516 1 98.5 77 ARG A C 1
ATOM 596 O O . ARG A 1 77 ? -9.859 -16.484 -6.496 1 98.5 77 ARG A O 1
ATOM 603 N N . LEU A 1 78 ? -9.914 -17.125 -4.328 1 98.5 78 LEU A N 1
ATOM 604 C CA . LEU A 1 78 ? -8.477 -17.062 -4.113 1 98.5 78 LEU A CA 1
ATOM 605 C C . LEU A 1 78 ? -7.844 -18.438 -4.211 1 98.5 78 LEU A C 1
ATOM 607 O O . LEU A 1 78 ? -8.258 -19.375 -3.504 1 98.5 78 LEU A O 1
ATOM 611 N N . GLN A 1 79 ? -6.926 -18.547 -5.117 1 97.31 79 GLN A N 1
ATOM 612 C CA . GLN A 1 79 ? -6.168 -19.781 -5.238 1 97.31 79 GLN A CA 1
ATOM 613 C C . GLN A 1 79 ? -4.828 -19.688 -4.512 1 97.31 79 GLN A C 1
ATOM 615 O O . GLN A 1 79 ? -4.109 -18.703 -4.664 1 97.31 79 GLN A O 1
ATOM 620 N N . LEU A 1 80 ? -4.543 -20.688 -3.748 1 96.31 80 LEU A N 1
ATOM 621 C CA . LEU A 1 80 ? -3.33 -20.75 -2.939 1 96.31 80 LEU A CA 1
ATOM 622 C C . LEU A 1 80 ? -2.574 -22.047 -3.188 1 96.31 80 LEU A C 1
ATOM 624 O O . LEU A 1 80 ? -3.186 -23.109 -3.322 1 96.31 80 LEU A O 1
ATOM 628 N N . ALA A 1 81 ? -1.284 -21.922 -3.305 1 92.81 81 ALA A N 1
ATOM 629 C CA . ALA A 1 81 ? -0.422 -23.094 -3.406 1 92.81 81 ALA A CA 1
ATOM 630 C C . ALA A 1 81 ? 0.903 -22.875 -2.684 1 92.81 81 ALA A C 1
ATOM 632 O O . ALA A 1 81 ? 1.459 -21.766 -2.729 1 92.81 81 ALA A O 1
ATOM 633 N N . PRO A 1 82 ? 1.386 -23.922 -2.029 1 88.19 82 PRO A N 1
ATOM 634 C CA . PRO A 1 82 ? 2.703 -23.781 -1.407 1 88.19 82 PRO A CA 1
ATOM 635 C C . PRO A 1 82 ? 3.809 -23.5 -2.426 1 88.19 82 PRO A C 1
ATOM 637 O O . PRO A 1 82 ? 3.799 -24.078 -3.518 1 88.19 82 PRO A O 1
ATOM 640 N N . CYS A 1 83 ? 4.617 -22.547 -2.078 1 81.94 83 CYS A N 1
ATOM 641 C CA . CYS A 1 83 ? 5.766 -22.219 -2.916 1 81.94 83 CYS A CA 1
ATOM 642 C C . CYS A 1 83 ? 7.074 -22.438 -2.162 1 81.94 83 CYS A C 1
ATOM 644 O O . CYS A 1 83 ? 7.34 -21.75 -1.169 1 81.94 83 CYS A O 1
ATOM 646 N N . VAL A 1 84 ? 7.758 -23.547 -2.402 1 66.81 84 VAL A N 1
ATOM 647 C CA . VAL A 1 84 ? 9.023 -23.844 -1.74 1 66.81 84 VAL A CA 1
ATOM 648 C C . VAL A 1 84 ? 10.18 -23.594 -2.705 1 66.81 84 VAL A C 1
ATOM 650 O O . VAL A 1 84 ? 10.141 -24.031 -3.859 1 66.81 84 VAL A O 1
ATOM 653 N N . MET A 1 85 ? 10.992 -22.609 -2.377 1 60.53 85 MET A N 1
ATOM 654 C CA . MET A 1 85 ? 12.156 -22.375 -3.229 1 60.53 85 MET A CA 1
ATOM 655 C C . MET A 1 85 ? 13.305 -23.297 -2.846 1 60.53 85 MET A C 1
ATOM 657 O O . MET A 1 85 ? 14.32 -23.344 -3.535 1 60.53 85 MET A O 1
ATOM 661 N N . GLU A 1 86 ? 13.188 -23.875 -1.701 1 56.22 86 GLU A N 1
ATOM 662 C CA . GLU A 1 86 ? 14.352 -24.656 -1.28 1 56.22 86 GLU A CA 1
ATOM 663 C C . GLU A 1 86 ? 14.711 -25.719 -2.314 1 56.22 86 GLU A C 1
ATOM 665 O O . GLU A 1 86 ? 13.828 -26.406 -2.838 1 56.22 86 GLU A O 1
ATOM 670 N N . SER A 1 87 ? 15.953 -25.469 -2.752 1 50.62 87 SER A N 1
ATOM 671 C CA . SER A 1 87 ? 16.609 -26.281 -3.771 1 50.62 87 SER A CA 1
ATOM 672 C C . SER A 1 87 ? 16.422 -27.766 -3.502 1 50.62 87 SER A C 1
ATOM 674 O O . SER A 1 87 ? 16.219 -28.547 -4.434 1 50.62 87 SER A O 1
ATOM 676 N N . SER A 1 88 ? 16.781 -28 -2.182 1 48.94 88 SER A N 1
ATOM 677 C CA . SER A 1 88 ? 16.766 -29.438 -1.922 1 48.94 88 SER A CA 1
ATOM 678 C C . SER A 1 88 ? 15.422 -30.047 -2.312 1 48.94 88 SER A C 1
ATOM 680 O O . SER A 1 88 ? 15.352 -31.219 -2.668 1 48.94 88 SER A O 1
ATOM 682 N N . GLU A 1 89 ? 14.5 -29.266 -2.074 1 49.09 89 GLU A N 1
ATOM 683 C CA . GLU A 1 89 ? 13.195 -29.781 -2.482 1 49.09 89 GLU A CA 1
ATOM 684 C C . GLU A 1 89 ? 12.93 -29.5 -3.959 1 49.09 89 GLU A C 1
ATOM 686 O O . GLU A 1 89 ? 12.031 -30.094 -4.555 1 49.09 89 GLU A O 1
ATOM 691 N N . ARG A 1 90 ? 13.734 -28.562 -4.398 1 47.25 90 ARG A N 1
ATOM 692 C CA . ARG A 1 90 ? 13.672 -28.266 -5.824 1 47.25 90 ARG A CA 1
ATOM 693 C C . ARG A 1 90 ? 14.445 -29.297 -6.633 1 47.25 90 ARG A C 1
ATOM 695 O O . ARG A 1 90 ? 14.359 -29.328 -7.863 1 47.25 90 ARG A O 1
ATOM 702 N N . SER A 1 91 ? 15.445 -29.641 -5.883 1 37.72 91 SER A N 1
ATOM 703 C CA . SER A 1 91 ? 16.312 -30.562 -6.613 1 37.72 91 SER A CA 1
ATOM 704 C C . SER A 1 91 ? 15.508 -31.656 -7.309 1 37.72 91 SER A C 1
ATOM 706 O O . SER A 1 91 ? 14.688 -32.312 -6.68 1 37.72 91 SER A O 1
ATOM 708 N N . GLY A 1 92 ? 15.57 -31.641 -8.531 1 41.53 92 GLY A N 1
ATOM 709 C CA . GLY A 1 92 ? 15.148 -32.406 -9.695 1 41.53 92 GLY A CA 1
ATOM 710 C C . GLY A 1 92 ? 13.789 -32 -10.227 1 41.53 92 GLY A C 1
ATOM 711 O O . GLY A 1 92 ? 13.594 -31.891 -11.438 1 41.53 92 GLY A O 1
ATOM 712 N N . MET A 1 93 ? 12.648 -32.344 -9.586 1 38.78 93 MET A N 1
ATOM 713 C CA . MET A 1 93 ? 11.391 -32.375 -10.336 1 38.78 93 MET A CA 1
ATOM 714 C C . MET A 1 93 ? 10.641 -31.047 -10.141 1 38.78 93 MET A C 1
ATOM 716 O O . MET A 1 93 ? 10.43 -30.594 -9.008 1 38.78 93 MET A O 1
ATOM 720 N N . ALA A 1 94 ? 10.984 -29.859 -11.047 1 46.34 94 ALA A N 1
ATOM 721 C CA . ALA A 1 94 ? 9.859 -28.938 -11.164 1 46.34 94 ALA A CA 1
ATOM 722 C C . ALA A 1 94 ? 8.562 -29.594 -10.695 1 46.34 94 ALA A C 1
ATOM 724 O O . ALA A 1 94 ? 8.312 -30.766 -10.969 1 46.34 94 ALA A O 1
ATOM 725 N N . PRO A 1 95 ? 8.078 -29.078 -9.5 1 49.12 95 PRO A N 1
ATOM 726 C CA . PRO A 1 95 ? 6.809 -29.812 -9.445 1 49.12 95 PRO A CA 1
ATOM 727 C C . PRO A 1 95 ? 6.176 -30 -10.82 1 49.12 95 PRO A C 1
ATOM 729 O O . PRO A 1 95 ? 6.211 -29.078 -11.648 1 49.12 95 PRO A O 1
ATOM 732 N N . LEU A 1 96 ? 6.199 -31.188 -11.281 1 48.22 96 LEU A N 1
ATOM 733 C CA . LEU A 1 96 ? 5.414 -31.484 -12.469 1 48.22 96 LEU A CA 1
ATOM 734 C C . LEU A 1 96 ? 4.066 -30.781 -12.43 1 48.22 96 LEU A C 1
ATOM 736 O O . LEU A 1 96 ? 3.518 -30.547 -11.352 1 48.22 96 LEU A O 1
ATOM 740 N N . PRO A 1 97 ? 3.787 -30.172 -13.461 1 48.44 97 PRO A N 1
ATOM 741 C CA . PRO A 1 97 ? 2.367 -29.828 -13.562 1 48.44 97 PRO A CA 1
ATOM 742 C C . PRO A 1 97 ? 1.464 -30.844 -12.867 1 48.44 97 PRO A C 1
ATOM 744 O O . PRO A 1 97 ? 1.643 -32.062 -13.039 1 48.44 97 PRO A O 1
ATOM 747 N N . GLY A 1 98 ? 0.715 -30.453 -11.938 1 54.22 98 GLY A N 1
ATOM 748 C CA . GLY A 1 98 ? -0.183 -31.344 -11.219 1 54.22 98 GLY A CA 1
ATOM 749 C C . GLY A 1 98 ? 0.318 -31.719 -9.836 1 54.22 98 GLY A C 1
ATOM 750 O O . GLY A 1 98 ? -0.41 -32.312 -9.047 1 54.22 98 GLY A O 1
ATOM 751 N N . ALA A 1 99 ? 1.662 -31.359 -9.641 1 63.78 99 ALA A N 1
ATOM 752 C CA . ALA A 1 99 ? 2.215 -31.844 -8.375 1 63.78 99 ALA A CA 1
ATOM 753 C C . ALA A 1 99 ? 1.95 -30.844 -7.246 1 63.78 99 ALA A C 1
ATOM 755 O O . ALA A 1 99 ? 2.07 -31.203 -6.07 1 63.78 99 ALA A O 1
ATOM 756 N N . VAL A 1 100 ? 1.462 -29.656 -7.645 1 77.62 100 VAL A N 1
ATOM 757 C CA . VAL A 1 100 ? 1.225 -28.703 -6.566 1 77.62 100 VAL A CA 1
ATOM 758 C C . VAL A 1 100 ? -0.272 -28.609 -6.281 1 77.62 100 VAL A C 1
ATOM 760 O O . VAL A 1 100 ? -1.068 -28.344 -7.188 1 77.62 100 VAL A O 1
ATOM 763 N N . GLU A 1 101 ? -0.653 -28.891 -5.094 1 87.19 101 GLU A N 1
ATOM 764 C CA . GLU A 1 101 ? -2.057 -28.797 -4.707 1 87.19 101 GLU A CA 1
ATOM 765 C C . GLU A 1 101 ? -2.498 -27.344 -4.582 1 87.19 101 GLU A C 1
ATOM 767 O O . GLU A 1 101 ? -1.883 -26.562 -3.854 1 87.19 101 GLU A O 1
ATOM 772 N N . VAL A 1 102 ? -3.486 -27.078 -5.336 1 93.38 102 VAL A N 1
ATOM 773 C CA . VAL A 1 102 ? -4.059 -25.734 -5.289 1 93.38 102 VAL A CA 1
ATOM 774 C C . VAL A 1 102 ? -5.336 -25.75 -4.453 1 93.38 102 VAL A C 1
ATOM 776 O O . VAL A 1 102 ? -6.242 -26.547 -4.703 1 93.38 102 VAL A O 1
ATOM 779 N N . ARG A 1 103 ? -5.348 -24.938 -3.477 1 94.88 103 ARG A N 1
ATOM 780 C CA . ARG A 1 103 ? -6.543 -24.734 -2.666 1 94.88 103 ARG A CA 1
ATOM 781 C C . ARG A 1 103 ? -7.27 -23.453 -3.076 1 94.88 103 ARG A C 1
ATOM 783 O O . ARG A 1 103 ? -6.633 -22.469 -3.463 1 94.88 103 ARG A O 1
ATOM 790 N N . GLU A 1 104 ? -8.562 -23.531 -2.971 1 97.06 104 GLU A N 1
ATOM 791 C CA . GLU A 1 104 ? -9.359 -22.344 -3.312 1 97.06 104 GLU A CA 1
ATOM 792 C C . GLU A 1 104 ? -10.211 -21.906 -2.133 1 97.06 104 GLU A C 1
ATOM 794 O O . GLU A 1 104 ? -10.758 -22.734 -1.402 1 97.06 104 GLU A O 1
ATOM 799 N N . VAL A 1 105 ? -10.32 -20.641 -1.96 1 97.69 105 VAL A N 1
ATOM 800 C CA . VAL A 1 105 ? -11.164 -20.031 -0.938 1 97.69 105 VAL A CA 1
ATOM 801 C C . VAL A 1 105 ? -12.039 -18.938 -1.565 1 97.69 105 VAL A C 1
ATOM 803 O O . VAL A 1 105 ? -11.555 -18.109 -2.34 1 97.69 105 VAL A O 1
ATOM 806 N N . GLU A 1 106 ? -13.312 -18.922 -1.213 1 98.38 106 GLU A N 1
ATOM 807 C CA . GLU A 1 106 ? -14.211 -17.891 -1.727 1 98.38 106 GLU A CA 1
ATOM 808 C C . GLU A 1 106 ? -13.875 -16.531 -1.136 1 98.38 106 GLU A C 1
ATOM 810 O O . GLU A 1 106 ? -13.57 -16.422 0.053 1 98.38 106 GLU A O 1
ATOM 815 N N . VAL A 1 107 ? -13.961 -15.516 -1.976 1 98.44 107 VAL A N 1
ATOM 816 C CA . VAL A 1 107 ? -13.719 -14.156 -1.521 1 98.44 107 VAL A CA 1
ATOM 817 C C . VAL A 1 107 ? -14.82 -13.234 -2.039 1 98.44 107 VAL A C 1
ATOM 819 O O . VAL A 1 107 ? -15.484 -13.547 -3.029 1 98.44 107 VAL A O 1
ATOM 822 N N . GLY A 1 108 ? -14.992 -12.109 -1.336 1 98.5 108 GLY A N 1
ATOM 823 C CA . GLY A 1 108 ? -15.969 -11.086 -1.692 1 98.5 108 GLY A CA 1
ATOM 824 C C . GLY A 1 108 ? -15.602 -9.711 -1.185 1 98.5 108 GLY A C 1
ATOM 825 O O . GLY A 1 108 ? -14.531 -9.516 -0.613 1 98.5 108 GLY A O 1
ATOM 826 N N . PRO A 1 109 ? -16.531 -8.773 -1.402 1 98.69 109 PRO A N 1
ATOM 827 C CA . PRO A 1 109 ? -16.234 -7.383 -1.07 1 98.69 109 PRO A CA 1
ATOM 828 C C . PRO A 1 109 ? -15.812 -7.199 0.388 1 98.69 109 PRO A C 1
ATOM 830 O O . PRO A 1 109 ? -16.469 -7.727 1.291 1 98.69 109 PRO A O 1
ATOM 833 N N . GLY A 1 110 ? -14.703 -6.477 0.573 1 98.62 110 GLY A N 1
ATOM 834 C CA . GLY A 1 110 ? -14.227 -6.168 1.913 1 98.62 110 GLY A CA 1
ATOM 835 C C . GLY A 1 110 ? -13.156 -7.121 2.404 1 98.62 110 GLY A C 1
ATOM 836 O O . GLY A 1 110 ? -12.469 -6.84 3.389 1 98.62 110 GLY A O 1
ATOM 837 N N . ASP A 1 111 ? -13 -8.289 1.775 1 98.81 111 ASP A N 1
ATOM 838 C CA . ASP A 1 111 ? -11.938 -9.219 2.154 1 98.81 111 ASP A CA 1
ATOM 839 C C . ASP A 1 111 ? -10.562 -8.648 1.814 1 98.81 111 ASP A C 1
ATOM 841 O O . ASP A 1 111 ? -10.391 -7.98 0.791 1 98.81 111 ASP A O 1
ATOM 845 N N . PHE A 1 112 ? -9.625 -8.883 2.65 1 98.88 112 PHE A N 1
ATOM 846 C CA . PHE A 1 112 ? -8.227 -8.484 2.494 1 98.88 112 PHE A CA 1
ATOM 847 C C . PHE A 1 112 ? -7.309 -9.695 2.502 1 98.88 112 PHE A C 1
ATOM 849 O O . PHE A 1 112 ? -7.461 -10.594 3.332 1 98.88 112 PHE A O 1
ATOM 856 N N . ALA A 1 113 ? -6.395 -9.766 1.573 1 98.56 113 ALA A N 1
ATOM 857 C CA . ALA A 1 113 ? -5.375 -10.812 1.556 1 98.56 113 ALA A CA 1
ATOM 858 C C . ALA A 1 113 ? -3.975 -10.203 1.506 1 98.56 113 ALA A C 1
ATOM 860 O O . ALA A 1 113 ? -3.734 -9.234 0.781 1 98.56 113 ALA A O 1
ATOM 861 N N . GLY A 1 114 ? -3.088 -10.703 2.277 1 98.31 114 GLY A N 1
ATOM 862 C CA . GLY A 1 114 ? -1.703 -10.258 2.295 1 98.31 114 GLY A CA 1
ATOM 863 C C . GLY A 1 114 ? -0.707 -11.398 2.18 1 98.31 114 GLY A C 1
ATOM 864 O O . GLY A 1 114 ? -0.917 -12.469 2.744 1 98.31 114 GLY A O 1
ATOM 865 N N . PHE A 1 115 ? 0.356 -11.133 1.51 1 97.31 115 PHE A N 1
ATOM 866 C CA . PHE A 1 115 ? 1.409 -12.109 1.243 1 97.31 115 PHE A CA 1
ATOM 867 C C . PHE A 1 115 ? 2.785 -11.492 1.454 1 97.31 115 PHE A C 1
ATOM 869 O O . PHE A 1 115 ? 3.328 -10.844 0.552 1 97.31 115 PHE A O 1
ATOM 876 N N . PRO A 1 116 ? 3.406 -11.703 2.662 1 96.25 116 PRO A N 1
ATOM 877 C CA . PRO A 1 116 ? 4.754 -11.18 2.887 1 96.25 116 PRO A CA 1
ATOM 878 C C . PRO A 1 116 ? 5.801 -11.836 1.986 1 96.25 116 PRO A C 1
ATOM 880 O O . PRO A 1 116 ? 5.703 -13.031 1.69 1 96.25 116 PRO A O 1
ATOM 883 N N . GLY A 1 117 ? 6.707 -10.992 1.533 1 93.62 117 GLY A N 1
ATOM 884 C CA . GLY A 1 117 ? 7.863 -11.602 0.896 1 93.62 117 GLY A CA 1
ATOM 885 C C . GLY A 1 117 ? 8.547 -12.641 1.766 1 93.62 117 GLY A C 1
ATOM 886 O O . GLY A 1 117 ? 8.242 -12.758 2.957 1 93.62 117 GLY A O 1
ATOM 887 N N . ALA A 1 118 ? 9.453 -13.328 1.162 1 88.56 118 ALA A N 1
ATOM 888 C CA . ALA A 1 118 ? 10.07 -14.453 1.866 1 88.56 118 ALA A CA 1
ATOM 889 C C . ALA A 1 118 ? 11.422 -14.055 2.449 1 88.56 118 ALA A C 1
ATOM 891 O O . ALA A 1 118 ? 12.094 -14.859 3.102 1 88.56 118 ALA A O 1
ATOM 892 N N . VAL A 1 119 ? 11.867 -12.844 2.221 1 86.81 119 VAL A N 1
ATOM 893 C CA . VAL A 1 119 ? 13.156 -12.391 2.738 1 86.81 119 VAL A CA 1
ATOM 894 C C . VAL A 1 119 ? 12.969 -11.766 4.117 1 86.81 119 VAL A C 1
ATOM 896 O O . VAL A 1 119 ? 11.836 -11.484 4.531 1 86.81 119 VAL A O 1
ATOM 899 N N . ALA A 1 120 ? 14.062 -11.547 4.785 1 83.88 120 ALA A N 1
ATOM 900 C CA . ALA A 1 120 ? 14.023 -10.945 6.117 1 83.88 120 ALA A CA 1
ATOM 901 C C . ALA A 1 120 ? 13.422 -9.547 6.074 1 83.88 120 ALA A C 1
ATOM 903 O O . ALA A 1 120 ? 13.625 -8.805 5.105 1 83.88 120 ALA A O 1
ATOM 904 N N . GLY A 1 121 ? 12.641 -9.25 7.152 1 88.81 121 GLY A N 1
ATOM 905 C CA . GLY A 1 121 ? 12.148 -7.891 7.316 1 88.81 121 GLY A CA 1
ATOM 906 C C . GLY A 1 121 ? 10.742 -7.695 6.781 1 88.81 121 GLY A C 1
ATOM 907 O O . GLY A 1 121 ? 10.172 -6.609 6.91 1 88.81 121 GLY A O 1
ATOM 908 N N . THR A 1 122 ? 10.211 -8.711 6.203 1 92.19 122 THR A N 1
ATOM 909 C CA . THR A 1 122 ? 8.883 -8.562 5.613 1 92.19 122 THR A CA 1
ATOM 910 C C . THR A 1 122 ? 7.797 -8.898 6.629 1 92.19 122 THR A C 1
ATOM 912 O O . THR A 1 122 ? 6.621 -8.594 6.414 1 92.19 122 THR A O 1
ATOM 915 N N . GLY A 1 123 ? 8.141 -9.531 7.711 1 90.75 123 GLY A N 1
ATOM 916 C CA . GLY A 1 123 ? 7.207 -9.938 8.75 1 90.75 123 GLY A CA 1
ATOM 917 C C . GLY A 1 123 ? 6.852 -11.414 8.688 1 90.75 123 GLY A C 1
ATOM 918 O O . GLY A 1 123 ? 6.188 -11.938 9.586 1 90.75 123 GLY A O 1
ATOM 919 N N . ARG A 1 124 ? 7.285 -12.078 7.66 1 88.88 124 ARG A N 1
ATOM 920 C CA . ARG A 1 124 ? 7.023 -13.508 7.566 1 88.88 124 ARG A CA 1
ATOM 921 C C . ARG A 1 124 ? 7.699 -14.266 8.703 1 88.88 124 ARG A C 1
ATOM 923 O O . ARG A 1 124 ? 8.859 -14.008 9.023 1 88.88 124 ARG A O 1
ATOM 930 N N . ALA A 1 125 ? 6.906 -15.164 9.188 1 86.5 125 ALA A N 1
ATOM 931 C CA . ALA A 1 125 ? 7.484 -15.977 10.25 1 86.5 125 ALA A CA 1
ATOM 932 C C . ALA A 1 125 ? 8.531 -16.938 9.695 1 86.5 125 ALA A C 1
ATOM 934 O O . ALA A 1 125 ? 8.352 -17.5 8.602 1 86.5 125 ALA A O 1
ATOM 935 N N . GLN A 1 126 ? 9.469 -17.156 10.562 1 78.81 126 GLN A N 1
ATOM 936 C CA . GLN A 1 126 ? 10.5 -18.109 10.164 1 78.81 126 GLN A CA 1
ATOM 937 C C . GLN A 1 126 ? 9.93 -19.516 10.008 1 78.81 126 GLN A C 1
ATOM 939 O O . GLN A 1 126 ? 9.133 -19.953 10.836 1 78.81 126 GLN A O 1
ATOM 944 N N . GLY A 1 127 ? 10.281 -20.141 8.922 1 77 127 GLY A N 1
ATOM 945 C CA . GLY A 1 127 ? 9.844 -21.5 8.695 1 77 127 GLY A CA 1
ATOM 946 C C . GLY A 1 127 ? 8.492 -21.594 8.008 1 77 127 GLY A C 1
ATOM 947 O O . GLY A 1 127 ? 8.047 -22.688 7.637 1 77 127 GLY A O 1
ATOM 948 N N . GLU A 1 128 ? 7.918 -20.516 7.859 1 84.62 128 GLU A N 1
ATOM 949 C CA . GLU A 1 128 ? 6.621 -20.516 7.191 1 84.62 128 GLU A CA 1
ATOM 950 C C . GLU A 1 128 ? 6.777 -20.688 5.68 1 84.62 128 GLU A C 1
ATOM 952 O O . GLU A 1 128 ? 7.645 -20.062 5.066 1 84.62 128 GLU A O 1
ATOM 957 N N . THR A 1 129 ? 5.969 -21.547 5.105 1 84.56 129 THR A N 1
ATOM 958 C CA . THR A 1 129 ? 5.984 -21.766 3.664 1 84.56 129 THR A CA 1
ATOM 959 C C . THR A 1 129 ? 5.273 -20.625 2.939 1 84.56 129 THR A C 1
ATOM 961 O O . THR A 1 129 ? 4.121 -20.312 3.244 1 84.56 129 THR A O 1
ATOM 964 N N . PRO A 1 130 ? 5.988 -20.094 2.027 1 88.44 130 PRO A N 1
ATOM 965 C CA . PRO A 1 130 ? 5.301 -19.062 1.24 1 88.44 130 PRO A CA 1
ATOM 966 C C . PRO A 1 130 ? 4.137 -19.625 0.427 1 88.44 130 PRO A C 1
ATOM 968 O O . PRO A 1 130 ? 4.18 -20.781 -0.002 1 88.44 130 PRO A O 1
ATOM 971 N N . LEU A 1 131 ? 3.174 -18.797 0.197 1 92.88 131 LEU A N 1
ATOM 972 C CA . LEU A 1 131 ? 2.006 -19.203 -0.58 1 92.88 131 LEU A CA 1
ATOM 973 C C . LEU A 1 131 ? 1.917 -18.422 -1.88 1 92.88 131 LEU A C 1
ATOM 975 O O . LEU A 1 131 ? 1.851 -17.188 -1.857 1 92.88 131 LEU A O 1
ATOM 979 N N . ALA A 1 132 ? 1.985 -19.172 -2.965 1 93.88 132 ALA A N 1
ATOM 980 C CA . ALA A 1 132 ? 1.599 -18.578 -4.242 1 93.88 132 ALA A CA 1
ATOM 981 C C . ALA A 1 132 ? 0.103 -18.266 -4.273 1 93.88 132 ALA A C 1
ATOM 983 O O . ALA A 1 132 ? -0.689 -18.953 -3.615 1 93.88 132 ALA A O 1
ATOM 984 N N . HIS A 1 133 ? -0.254 -17.266 -5.098 1 97.12 133 HIS A N 1
ATOM 985 C CA . HIS A 1 133 ? -1.641 -16.812 -5.062 1 97.12 133 HIS A CA 1
ATOM 986 C C . HIS A 1 133 ? -2.074 -16.25 -6.414 1 97.12 133 HIS A C 1
ATOM 988 O O . HIS A 1 133 ? -1.241 -15.789 -7.195 1 97.12 133 HIS A O 1
ATOM 994 N N . THR A 1 134 ? -3.311 -16.359 -6.676 1 96.75 134 THR A N 1
ATOM 995 C CA . THR A 1 134 ? -4.012 -15.617 -7.719 1 96.75 134 THR A CA 1
ATOM 996 C C . THR A 1 134 ? -5.508 -15.547 -7.426 1 96.75 134 THR A C 1
ATOM 998 O O . THR A 1 134 ? -6.008 -16.266 -6.559 1 96.75 134 THR A O 1
ATOM 1001 N N . PHE A 1 135 ? -6.176 -14.695 -8.07 1 97.69 135 PHE A N 1
ATOM 1002 C CA . PHE A 1 135 ? -7.625 -14.586 -7.98 1 97.69 135 PHE A CA 1
ATOM 1003 C C . PHE A 1 135 ? -8.281 -14.977 -9.305 1 97.69 135 PHE A C 1
ATOM 1005 O O . PHE A 1 135 ? -7.773 -14.641 -10.375 1 97.69 135 PHE A O 1
ATOM 1012 N N . VAL A 1 136 ? -9.383 -15.648 -9.195 1 97.81 136 VAL A N 1
ATOM 1013 C CA . VAL A 1 136 ? -10.281 -15.906 -10.32 1 97.81 136 VAL A CA 1
ATOM 1014 C C . VAL A 1 136 ? -11.656 -15.312 -10.023 1 97.81 136 VAL A C 1
ATOM 1016 O O . VAL A 1 136 ? -12.289 -15.648 -9.016 1 97.81 136 VAL A O 1
ATOM 1019 N N . ALA A 1 137 ? -12.094 -14.461 -10.969 1 98.44 137 ALA A N 1
ATOM 1020 C CA . ALA A 1 137 ? -13.375 -13.789 -10.766 1 98.44 137 ALA A CA 1
ATOM 1021 C C . ALA A 1 137 ? -14.539 -14.766 -10.906 1 98.44 137 ALA A C 1
ATOM 1023 O O . ALA A 1 137 ? -14.477 -15.703 -11.711 1 98.44 137 ALA A O 1
ATOM 1024 N N . GLY A 1 138 ? -15.578 -14.531 -10.117 1 97.94 138 GLY A N 1
ATOM 1025 C CA . GLY A 1 138 ? -16.828 -15.242 -10.305 1 97.94 138 GLY A CA 1
ATOM 1026 C C . GLY A 1 138 ? -17.594 -14.773 -11.531 1 97.94 138 GLY A C 1
ATOM 1027 O O . GLY A 1 138 ? -17.047 -14.109 -12.406 1 97.94 138 GLY A O 1
ATOM 1028 N N . THR A 1 139 ? -18.828 -15.109 -11.562 1 97.5 139 THR A N 1
ATOM 1029 C CA . THR A 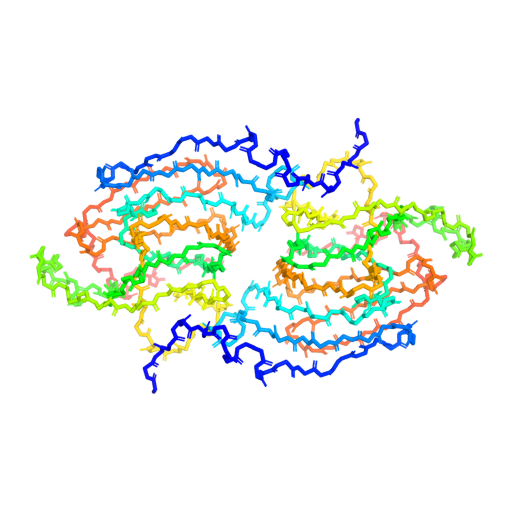1 139 ? -19.641 -14.906 -12.758 1 97.5 139 THR A CA 1
ATOM 1030 C C . THR A 1 139 ? -20.016 -13.438 -12.922 1 97.5 139 THR A C 1
ATOM 1032 O O . THR A 1 139 ? -20.453 -13.023 -14 1 97.5 139 THR A O 1
ATOM 1035 N N . GLU A 1 140 ? -19.859 -12.641 -11.906 1 96.94 140 GLU A N 1
ATOM 1036 C CA . GLU A 1 140 ? -20.219 -11.227 -12.016 1 96.94 140 GLU A CA 1
ATOM 1037 C C . GLU A 1 140 ? -18.969 -10.359 -12.164 1 96.94 140 GLU A C 1
ATOM 1039 O O . GLU A 1 140 ? -19.062 -9.125 -12.195 1 96.94 140 GLU A O 1
ATOM 1044 N N . GLY A 1 141 ? -17.906 -10.945 -12.203 1 98 141 GLY A N 1
ATOM 1045 C CA . GLY A 1 141 ? -16.672 -10.172 -12.211 1 98 141 GLY A CA 1
ATOM 1046 C C . GLY A 1 141 ? -16.219 -9.75 -10.828 1 98 141 GLY A C 1
ATOM 1047 O O . GLY A 1 141 ? -16.859 -10.102 -9.828 1 98 141 GLY A O 1
ATOM 1048 N N . MET A 1 142 ? -15.078 -9.055 -10.828 1 98 142 MET A N 1
ATOM 1049 C CA . MET A 1 142 ? -14.492 -8.648 -9.555 1 98 142 MET A CA 1
ATOM 1050 C C . MET A 1 142 ? -13.578 -7.445 -9.734 1 98 142 MET A C 1
ATOM 1052 O O . MET A 1 142 ? -12.789 -7.398 -10.68 1 98 142 MET A O 1
ATOM 1056 N N . ASP A 1 143 ? -13.742 -6.418 -8.906 1 98.69 143 ASP A N 1
ATOM 1057 C CA . ASP A 1 143 ? -12.805 -5.305 -8.781 1 98.69 143 ASP A CA 1
ATOM 1058 C C . ASP A 1 143 ? -12.047 -5.367 -7.461 1 98.69 143 ASP A C 1
ATOM 1060 O O . ASP A 1 143 ? -12.633 -5.656 -6.414 1 98.69 143 ASP A O 1
ATOM 1064 N N . TYR A 1 144 ? -10.75 -5.172 -7.547 1 98.69 144 TYR A N 1
ATOM 1065 C CA . TYR A 1 144 ? -9.984 -5.133 -6.305 1 98.69 144 TYR A CA 1
ATOM 1066 C C . TYR A 1 144 ? -8.828 -4.145 -6.406 1 98.69 144 TYR A C 1
ATOM 1068 O O . TYR A 1 144 ? -8.461 -3.721 -7.508 1 98.69 144 TYR A O 1
ATOM 1076 N N . LEU A 1 145 ? -8.391 -3.682 -5.27 1 98.81 145 LEU A N 1
ATOM 1077 C CA . LEU A 1 145 ? -7.09 -3.025 -5.176 1 98.81 145 LEU A CA 1
ATOM 1078 C C . LEU A 1 145 ? -5.98 -4.043 -4.926 1 98.81 145 LEU A C 1
ATOM 1080 O O . LEU A 1 145 ? -6.172 -5 -4.172 1 98.81 145 LEU A O 1
ATOM 1084 N N . VAL A 1 146 ? -4.898 -3.816 -5.543 1 98.81 146 VAL A N 1
ATOM 1085 C CA . VAL A 1 146 ? -3.689 -4.574 -5.234 1 98.81 146 VAL A CA 1
ATOM 1086 C C . VAL A 1 146 ? -2.506 -3.623 -5.074 1 98.81 146 VAL A C 1
ATOM 1088 O O . VAL A 1 146 ? -2.379 -2.652 -5.82 1 98.81 146 VAL A O 1
ATOM 1091 N N . GLY A 1 147 ? -1.733 -3.844 -4.117 1 98.44 147 GLY A N 1
ATOM 1092 C CA . GLY A 1 147 ? -0.539 -3.049 -3.883 1 98.44 147 GLY A CA 1
ATOM 1093 C C . GLY A 1 147 ? 0.549 -3.809 -3.15 1 98.44 147 GLY A C 1
ATOM 1094 O O . GLY A 1 147 ? 0.396 -5 -2.861 1 98.44 147 GLY A O 1
ATOM 1095 N N . GLY A 1 148 ? 1.658 -3.131 -2.916 1 98.06 148 GLY A N 1
ATOM 1096 C CA . GLY A 1 148 ? 2.777 -3.775 -2.246 1 98.06 148 GLY A CA 1
ATOM 1097 C C . GLY A 1 148 ? 4.035 -2.932 -2.242 1 98.06 148 GLY A C 1
ATOM 1098 O O . GLY A 1 148 ? 4.02 -1.781 -2.684 1 98.06 148 GLY A O 1
ATOM 1099 N N . THR A 1 149 ? 5.07 -3.508 -1.632 1 97.25 149 THR A N 1
ATOM 1100 C CA . THR A 1 149 ? 6.379 -2.865 -1.65 1 97.25 149 THR A CA 1
ATOM 1101 C C . THR A 1 149 ? 6.969 -2.881 -3.059 1 97.25 149 THR A C 1
ATOM 1103 O O . THR A 1 149 ? 6.555 -3.676 -3.902 1 97.25 149 THR A O 1
ATOM 1106 N N . ARG A 1 150 ? 7.801 -1.923 -3.332 1 95.44 150 ARG A N 1
ATOM 1107 C CA . ARG A 1 150 ? 8.547 -1.853 -4.582 1 95.44 150 ARG A CA 1
ATOM 1108 C C . ARG A 1 150 ? 10.047 -1.808 -4.324 1 95.44 150 ARG A C 1
ATOM 1110 O O . ARG A 1 150 ? 10.664 -0.742 -4.395 1 95.44 150 ARG A O 1
ATOM 1117 N N . ASN A 1 151 ? 10.602 -2.957 -4.156 1 93.69 151 ASN A N 1
ATOM 1118 C CA . ASN A 1 151 ? 12.031 -3.062 -3.908 1 93.69 151 ASN A CA 1
ATOM 1119 C C . ASN A 1 151 ? 12.836 -2.975 -5.203 1 93.69 151 ASN A C 1
ATOM 1121 O O . ASN A 1 151 ? 12.281 -3.148 -6.293 1 93.69 151 ASN A O 1
ATOM 1125 N N . ALA A 1 152 ? 14.102 -2.695 -5.133 1 92.06 152 ALA A N 1
ATOM 1126 C CA . ALA A 1 152 ? 14.984 -2.502 -6.281 1 92.06 152 ALA A CA 1
ATOM 1127 C C . ALA A 1 152 ? 15.086 -3.773 -7.117 1 92.06 152 ALA A C 1
ATOM 1129 O O . ALA A 1 152 ? 15.422 -3.721 -8.305 1 92.06 152 ALA A O 1
ATOM 1130 N N . PHE A 1 153 ? 14.82 -4.918 -6.543 1 92.19 153 PHE A N 1
ATOM 1131 C CA . PHE A 1 153 ? 14.891 -6.215 -7.203 1 92.19 153 PHE A CA 1
ATOM 1132 C C . PHE A 1 153 ? 13.82 -7.156 -6.656 1 92.19 153 PHE A C 1
ATOM 1134 O O . PHE A 1 153 ? 13.484 -7.098 -5.473 1 92.19 153 PHE A O 1
ATOM 1141 N N . ASP A 1 154 ? 13.281 -8.016 -7.555 1 94.19 154 ASP A N 1
ATOM 1142 C CA . ASP A 1 154 ? 12.344 -9.031 -7.102 1 94.19 154 ASP A CA 1
ATOM 1143 C C . ASP A 1 154 ? 12.523 -10.336 -7.875 1 94.19 154 ASP A C 1
ATOM 1145 O O . ASP A 1 154 ? 13.062 -10.328 -8.984 1 94.19 154 ASP A O 1
ATOM 1149 N N . VAL A 1 155 ? 12.219 -11.43 -7.18 1 89.12 155 VAL A N 1
ATOM 1150 C CA . VAL A 1 155 ? 12.109 -12.758 -7.773 1 89.12 155 VAL A CA 1
ATOM 1151 C C . VAL A 1 155 ? 10.672 -13.258 -7.672 1 89.12 155 VAL A C 1
ATOM 1153 O O . VAL A 1 155 ? 10.125 -13.375 -6.574 1 89.12 155 VAL A O 1
ATOM 1156 N N . CYS A 1 156 ? 10.062 -13.547 -8.789 1 92.75 156 CYS A N 1
ATOM 1157 C CA . CYS A 1 156 ? 8.695 -14.062 -8.828 1 92.75 156 CYS A CA 1
ATOM 1158 C C . CYS A 1 156 ? 8.68 -15.539 -9.211 1 92.75 156 CYS A C 1
ATOM 1160 O O . CYS A 1 156 ? 9.211 -15.922 -10.258 1 92.75 156 CYS A O 1
ATOM 1162 N N . VAL A 1 157 ? 8.031 -16.344 -8.398 1 88.62 157 VAL A N 1
ATOM 1163 C CA . VAL A 1 157 ? 7.988 -17.781 -8.609 1 88.62 157 VAL A CA 1
ATOM 1164 C C . VAL A 1 157 ? 6.605 -18.203 -9.102 1 88.62 157 VAL A C 1
ATOM 1166 O O . VAL A 1 157 ? 5.59 -17.766 -8.562 1 88.62 157 VAL A O 1
ATOM 1169 N N . TYR A 1 158 ? 6.633 -19.016 -10.148 1 90.25 158 TYR A N 1
ATOM 1170 C CA . TYR A 1 158 ? 5.422 -19.562 -10.734 1 90.25 158 TYR A CA 1
ATOM 1171 C C . TYR A 1 158 ? 5.402 -21.094 -10.602 1 90.25 158 TYR A C 1
ATOM 1173 O O . TYR A 1 158 ? 5.781 -21.812 -11.531 1 90.25 158 TYR A O 1
ATOM 1181 N N . PRO A 1 159 ? 4.832 -21.562 -9.562 1 87.62 159 PRO A N 1
ATOM 1182 C CA . PRO A 1 159 ? 4.98 -23 -9.266 1 87.62 159 PRO A CA 1
ATOM 1183 C C . PRO A 1 159 ? 4.281 -23.891 -10.297 1 87.62 159 PRO A C 1
ATOM 1185 O O . PRO A 1 159 ? 4.75 -24.984 -10.578 1 87.62 159 PRO A O 1
ATOM 1188 N N . LEU A 1 160 ? 3.152 -23.438 -10.867 1 86.75 160 LEU A N 1
ATOM 1189 C CA . LEU A 1 160 ? 2.432 -24.266 -11.828 1 86.75 160 LEU A CA 1
ATOM 1190 C C . LEU A 1 160 ? 3.145 -24.281 -13.18 1 86.75 160 LEU A C 1
ATOM 1192 O O . LEU A 1 160 ? 2.918 -25.188 -13.992 1 86.75 160 LEU A O 1
ATOM 1196 N N . LYS A 1 161 ? 3.994 -23.312 -13.398 1 86.19 161 LYS A N 1
ATOM 1197 C CA . LYS A 1 161 ? 4.676 -23.203 -14.688 1 86.19 161 LYS A CA 1
ATOM 1198 C C . LYS A 1 161 ? 6.113 -23.719 -14.586 1 86.19 161 LYS A C 1
ATOM 1200 O O . LYS A 1 161 ? 6.773 -23.922 -15.609 1 86.19 161 LYS A O 1
ATOM 1205 N N . GLY A 1 162 ? 6.547 -23.891 -13.328 1 82.25 162 GLY A N 1
ATOM 1206 C CA . GLY A 1 162 ? 7.938 -24.266 -13.133 1 82.25 162 GLY A CA 1
ATOM 1207 C C . GLY A 1 162 ? 8.914 -23.203 -13.586 1 82.25 162 GLY A C 1
ATOM 1208 O O . GLY A 1 162 ? 9.914 -23.5 -14.242 1 82.25 162 GLY A O 1
ATOM 1209 N N . LYS A 1 163 ? 8.539 -21.938 -13.398 1 85.31 163 LYS A N 1
ATOM 1210 C CA . LYS A 1 163 ? 9.359 -20.828 -13.875 1 85.31 163 LYS A CA 1
ATOM 1211 C C . LYS A 1 163 ? 9.578 -19.797 -12.773 1 85.31 163 LYS A C 1
ATOM 1213 O O . LYS A 1 163 ? 8.805 -19.734 -11.812 1 85.31 163 LYS A O 1
ATOM 1218 N N . THR A 1 164 ? 10.695 -19.094 -12.883 1 87.69 164 THR A N 1
ATOM 1219 C CA . THR A 1 164 ? 11.031 -17.984 -12.008 1 87.69 164 THR A CA 1
ATOM 1220 C C . THR A 1 164 ? 11.414 -16.75 -12.82 1 87.69 164 THR A C 1
ATOM 1222 O O . THR A 1 164 ? 12.219 -16.844 -13.75 1 87.69 164 THR A O 1
ATOM 1225 N N . LEU A 1 165 ? 10.812 -15.656 -12.5 1 90.31 165 LEU A N 1
ATOM 1226 C CA . LEU A 1 165 ? 11.102 -14.383 -13.148 1 90.31 165 LEU A CA 1
ATOM 1227 C C . LEU A 1 165 ? 11.977 -13.508 -12.258 1 90.31 165 LEU A C 1
ATOM 1229 O O . LEU A 1 165 ? 11.641 -13.258 -11.102 1 90.31 165 LEU A O 1
ATOM 1233 N N . LEU A 1 166 ? 13.125 -13.156 -12.742 1 89.56 166 LEU A N 1
ATOM 1234 C CA . LEU A 1 166 ? 14 -12.18 -12.109 1 89.56 166 LEU A CA 1
ATOM 1235 C C . LEU A 1 166 ? 13.734 -10.773 -12.648 1 89.56 166 LEU A C 1
ATOM 1237 O O . LEU A 1 166 ? 13.703 -10.57 -13.859 1 89.56 166 LEU A O 1
ATOM 1241 N N . ARG A 1 167 ? 13.531 -9.883 -11.75 1 91.44 167 ARG A N 1
ATOM 1242 C CA . ARG A 1 167 ? 13.18 -8.523 -12.164 1 91.44 167 ARG A CA 1
ATOM 1243 C C . ARG A 1 167 ? 14.094 -7.496 -11.508 1 91.44 167 ARG A C 1
ATOM 1245 O O . A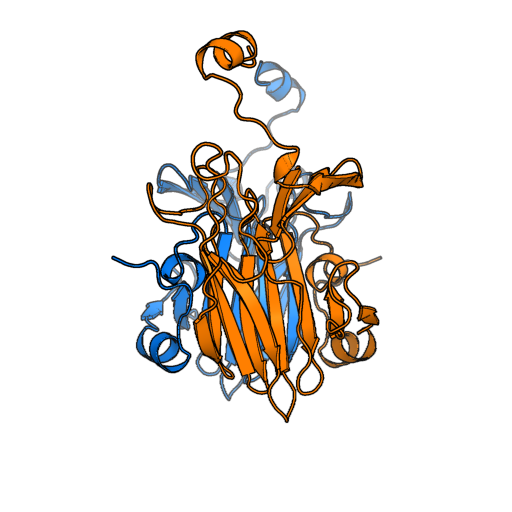RG A 1 167 ? 14.062 -7.324 -10.281 1 91.44 167 ARG A O 1
ATOM 1252 N N . ASP A 1 168 ? 14.938 -6.852 -12.352 1 91.44 168 ASP A N 1
ATOM 1253 C CA . ASP A 1 168 ? 15.633 -5.633 -11.953 1 91.44 168 ASP A CA 1
ATOM 1254 C C . ASP A 1 168 ? 14.734 -4.41 -12.102 1 91.44 168 ASP A C 1
ATOM 1256 O O . ASP A 1 168 ? 14.633 -3.834 -13.188 1 91.44 168 ASP A O 1
ATOM 1260 N N . VAL A 1 169 ? 14.195 -3.973 -11.039 1 86.19 169 VAL A N 1
ATOM 1261 C CA . VAL A 1 169 ? 13.141 -2.961 -11.062 1 86.19 169 VAL A CA 1
ATOM 1262 C C . VAL A 1 169 ? 13.742 -1.601 -11.406 1 86.19 169 VAL A C 1
ATOM 1264 O O . VAL A 1 169 ? 13.117 -0.797 -12.109 1 86.19 169 VAL A O 1
ATOM 1267 N N . VAL A 1 170 ? 14.883 -1.359 -10.938 1 82.62 170 VAL A N 1
ATOM 1268 C CA . VAL A 1 170 ? 15.547 -0.074 -11.141 1 82.62 170 VAL A CA 1
ATOM 1269 C C . VAL A 1 170 ? 16.125 -0.005 -12.547 1 82.62 170 VAL A C 1
ATOM 1271 O O . VAL A 1 170 ? 15.875 0.953 -13.281 1 82.62 170 VAL A O 1
ATOM 1274 N N . GLY A 1 171 ? 16.781 -1.07 -12.953 1 85.25 171 GLY A N 1
ATOM 1275 C CA . GLY A 1 171 ? 17.469 -1.067 -14.242 1 85.25 171 GLY A CA 1
ATOM 1276 C C . GLY A 1 171 ? 16.562 -1.479 -15.391 1 85.25 171 GLY A C 1
ATOM 1277 O O . GLY A 1 171 ? 16.906 -1.26 -16.562 1 85.25 171 GLY A O 1
ATOM 1278 N N . GLY A 1 172 ? 15.469 -2.16 -15.023 1 88.25 172 GLY A N 1
ATOM 1279 C CA . GLY A 1 172 ? 14.492 -2.514 -16.047 1 88.25 172 GLY A CA 1
ATOM 1280 C C . GLY A 1 172 ? 14.719 -3.889 -16.641 1 88.25 172 GLY A C 1
ATOM 1281 O O . GLY A 1 172 ? 13.898 -4.383 -17.422 1 88.25 172 GLY A O 1
ATOM 1282 N N . ALA A 1 173 ? 15.82 -4.547 -16.328 1 87.44 173 ALA A N 1
ATOM 1283 C CA . ALA A 1 173 ? 16.125 -5.867 -16.891 1 87.44 173 ALA A CA 1
ATOM 1284 C C . ALA A 1 173 ? 15.203 -6.93 -16.281 1 87.44 173 ALA A C 1
ATOM 1286 O O . ALA A 1 173 ? 14.828 -6.836 -15.109 1 87.44 173 ALA A O 1
ATOM 1287 N N . ARG A 1 174 ? 14.828 -7.934 -17.156 1 91.31 174 ARG A N 1
ATOM 1288 C CA . ARG A 1 174 ? 14.062 -9.094 -16.734 1 91.31 174 ARG A CA 1
ATOM 1289 C C . ARG A 1 174 ? 14.594 -10.367 -17.391 1 91.31 174 ARG A C 1
ATOM 1291 O O . ARG A 1 174 ? 15.062 -10.344 -18.531 1 91.31 174 ARG A O 1
ATOM 1298 N N . ALA A 1 175 ? 14.578 -11.445 -16.609 1 88.62 175 ALA A N 1
ATOM 1299 C CA . ALA A 1 175 ? 14.953 -12.766 -17.109 1 88.62 175 ALA A CA 1
ATOM 1300 C C . ALA A 1 175 ? 14.055 -13.852 -16.516 1 88.62 175 ALA A C 1
ATOM 1302 O O . ALA A 1 175 ? 13.711 -13.805 -15.336 1 88.62 175 ALA A O 1
ATOM 1303 N N . ILE A 1 176 ? 13.672 -14.773 -17.344 1 89.94 176 ILE A N 1
ATOM 1304 C CA . ILE A 1 176 ? 12.859 -15.898 -16.891 1 89.94 176 ILE A CA 1
ATOM 1305 C C . ILE A 1 176 ? 13.664 -17.188 -16.984 1 89.94 176 ILE A C 1
ATOM 1307 O O . ILE A 1 176 ? 14.391 -17.406 -17.969 1 89.94 176 ILE A O 1
ATOM 1311 N N . ALA A 1 177 ? 13.602 -18 -15.953 1 83.44 177 ALA A N 1
ATOM 1312 C CA . ALA A 1 177 ? 14.312 -19.281 -15.914 1 83.44 177 ALA A CA 1
ATOM 1313 C C . ALA A 1 177 ? 13.375 -20.422 -15.555 1 83.44 177 ALA A C 1
ATOM 1315 O O . ALA A 1 177 ? 12.445 -20.25 -14.766 1 83.44 177 ALA A O 1
ATOM 1316 N N . ASP A 1 178 ? 13.75 -21.547 -16.078 1 83.62 178 ASP A N 1
ATOM 1317 C CA . ASP A 1 178 ? 13.086 -22.766 -15.617 1 83.62 178 ASP A CA 1
ATOM 1318 C C . ASP A 1 178 ? 13.578 -23.172 -14.234 1 83.62 178 ASP A C 1
ATOM 1320 O O . ASP A 1 178 ? 14.766 -23.047 -13.93 1 83.62 178 ASP A O 1
ATOM 1324 N N . TYR A 1 179 ? 12.641 -23.672 -13.445 1 74.44 179 TYR A N 1
ATOM 1325 C CA . TYR A 1 179 ? 13.008 -24.141 -12.109 1 74.44 179 TYR A CA 1
ATOM 1326 C C . TYR A 1 179 ? 14.195 -25.094 -12.18 1 74.44 179 TYR A C 1
ATOM 1328 O O . TYR A 1 179 ? 15.102 -25.031 -11.344 1 74.44 179 TYR A O 1
ATOM 1336 N N . GLY A 1 180 ? 14.094 -25.984 -13.133 1 68.12 180 GLY A N 1
ATOM 1337 C CA . GLY A 1 180 ? 15.133 -27 -13.281 1 68.12 180 GLY A CA 1
ATOM 1338 C C . GLY A 1 180 ? 16.484 -26.422 -13.625 1 68.12 180 GLY A C 1
ATOM 1339 O O . GLY A 1 180 ? 17.516 -27.109 -13.492 1 68.12 180 GLY A O 1
ATOM 1340 N N . ALA A 1 181 ? 16.484 -25.156 -13.961 1 69.31 181 ALA A N 1
ATOM 1341 C CA . ALA A 1 181 ? 17.75 -24.516 -14.328 1 69.31 181 ALA A CA 1
ATOM 1342 C C . ALA A 1 181 ? 18.391 -23.844 -13.125 1 69.31 181 ALA A C 1
ATOM 1344 O O . ALA A 1 181 ? 19.531 -23.375 -13.203 1 69.31 181 ALA A O 1
ATOM 1345 N N . LEU A 1 182 ? 17.672 -23.781 -12.078 1 70.25 182 LEU A N 1
ATOM 1346 C CA . LEU A 1 182 ? 18.219 -23.219 -10.844 1 70.25 182 LEU A CA 1
ATOM 1347 C C . LEU A 1 182 ? 18.812 -24.312 -9.969 1 70.25 182 LEU A C 1
ATOM 1349 O O . LEU A 1 182 ? 18.172 -25.312 -9.68 1 70.25 182 LEU A O 1
ATOM 1353 N N . HIS A 1 183 ? 20.125 -24.109 -9.625 1 69.25 183 HIS A N 1
ATOM 1354 C CA . HIS A 1 183 ? 20.844 -25.094 -8.836 1 69.25 183 HIS A CA 1
ATOM 1355 C C . HIS A 1 183 ? 21.297 -24.516 -7.496 1 69.25 183 HIS A C 1
ATOM 1357 O O . HIS A 1 183 ? 21.578 -23.312 -7.398 1 69.25 183 HIS A O 1
ATOM 1363 N N . ASP A 1 184 ? 21.188 -25.391 -6.562 1 69.81 184 ASP A N 1
ATOM 1364 C CA . ASP A 1 184 ? 21.688 -24.984 -5.25 1 69.81 184 ASP A CA 1
ATOM 1365 C C . ASP A 1 184 ? 23.203 -24.781 -5.281 1 69.81 184 ASP A C 1
ATOM 1367 O O . ASP A 1 184 ? 23.922 -25.562 -5.906 1 69.81 184 ASP A O 1
ATOM 1371 N N . VAL A 1 185 ? 23.594 -23.641 -4.758 1 66.94 185 VAL A N 1
ATOM 1372 C CA . VAL A 1 185 ? 25.016 -23.406 -4.539 1 66.94 185 VAL A CA 1
ATOM 1373 C C . VAL A 1 185 ? 25.375 -23.672 -3.08 1 66.94 185 VAL A C 1
ATOM 1375 O O . VAL A 1 185 ? 24.797 -23.078 -2.172 1 66.94 185 VAL A O 1
ATOM 1378 N N . PRO A 1 186 ? 26.25 -24.656 -2.887 1 65.94 186 PRO A N 1
ATOM 1379 C CA . PRO A 1 186 ? 26.625 -24.969 -1.505 1 65.94 186 PRO A CA 1
ATOM 1380 C C . PRO A 1 186 ? 27.062 -23.75 -0.718 1 65.94 186 PRO A C 1
ATOM 1382 O O . PRO A 1 186 ? 27.719 -22.859 -1.271 1 65.94 186 PRO A O 1
ATOM 1385 N N . ALA A 1 187 ? 26.531 -23.766 0.5 1 67.31 187 ALA A N 1
ATOM 1386 C CA . ALA A 1 187 ? 26.844 -22.641 1.379 1 67.31 187 ALA A CA 1
ATOM 1387 C C . ALA A 1 187 ? 28.328 -22.328 1.359 1 67.31 187 ALA A C 1
ATOM 1389 O O . ALA A 1 187 ? 28.734 -21.172 1.379 1 67.31 187 ALA A O 1
ATOM 1390 N N . ALA A 1 188 ? 29.094 -23.359 1.431 1 66.44 188 ALA A N 1
ATOM 1391 C CA . ALA A 1 188 ? 30.531 -23.188 1.452 1 66.44 188 ALA A CA 1
ATOM 1392 C C . ALA A 1 188 ? 31.016 -22.422 0.229 1 66.44 188 ALA A C 1
ATOM 1394 O O . ALA A 1 188 ? 31.953 -21.609 0.32 1 66.44 188 ALA A O 1
ATOM 1395 N N . ALA A 1 189 ? 30.453 -22.594 -0.839 1 61 189 ALA A N 1
ATOM 1396 C CA . ALA A 1 189 ? 30.828 -21.906 -2.068 1 61 189 ALA A CA 1
ATOM 1397 C C . ALA A 1 189 ? 30.406 -20.438 -2.031 1 61 189 ALA A C 1
ATOM 1399 O O . ALA A 1 189 ? 31.062 -19.578 -2.596 1 61 189 ALA A O 1
ATOM 1400 N N . MET A 1 190 ? 29.25 -20.203 -1.375 1 60.88 190 MET A N 1
ATOM 1401 C CA . MET A 1 190 ? 28.688 -18.859 -1.296 1 60.88 190 MET A CA 1
ATOM 1402 C C . MET A 1 190 ? 29.531 -17.969 -0.382 1 60.88 190 MET A C 1
ATOM 1404 O O . MET A 1 190 ? 29.609 -16.75 -0.589 1 60.88 190 MET A O 1
ATOM 1408 N N . ALA A 1 191 ? 30.078 -18.531 0.72 1 58.12 191 ALA A N 1
ATOM 1409 C CA . ALA A 1 191 ? 30.906 -17.766 1.651 1 58.12 191 ALA A CA 1
ATOM 1410 C C . ALA A 1 191 ? 32.031 -17.031 0.915 1 58.12 191 ALA A C 1
ATOM 1412 O O . ALA A 1 191 ? 32.406 -15.914 1.297 1 58.12 191 ALA A O 1
ATOM 1413 N N . ALA A 1 192 ? 32.344 -17.547 -0.076 1 53.19 192 ALA A N 1
ATOM 1414 C CA . ALA A 1 192 ? 33.438 -16.953 -0.842 1 53.19 192 ALA A CA 1
ATOM 1415 C C . ALA A 1 192 ? 32.969 -15.719 -1.599 1 53.19 192 ALA A C 1
ATOM 1417 O O . ALA A 1 192 ? 33.781 -14.867 -1.979 1 53.19 192 ALA A O 1
ATOM 1418 N N . GLU A 1 193 ? 31.641 -15.586 -1.731 1 53.34 193 GLU A N 1
ATOM 1419 C CA . GLU A 1 193 ? 31.078 -14.531 -2.562 1 53.34 193 GLU A CA 1
ATOM 1420 C C . GLU A 1 193 ? 30.484 -13.422 -1.706 1 53.34 193 GLU A C 1
ATOM 1422 O O . GLU A 1 193 ? 29.891 -12.469 -2.232 1 53.34 193 GLU A O 1
ATOM 1427 N N . GLN A 1 194 ? 30.469 -13.555 -0.496 1 47.47 194 GLN A N 1
ATOM 1428 C CA . GLN A 1 194 ? 29.781 -12.617 0.375 1 47.47 194 GLN A CA 1
ATOM 1429 C C . GLN A 1 194 ? 30.266 -11.188 0.139 1 47.47 194 GLN A C 1
ATOM 1431 O O . GLN A 1 194 ? 31.469 -10.953 0.008 1 47.47 194 GLN A O 1
ATOM 1436 N N . PRO A 1 195 ? 29.344 -10.398 -0.109 1 42.25 195 PRO A N 1
ATOM 1437 C CA . PRO A 1 195 ? 29.719 -9 -0.295 1 42.25 195 PRO A CA 1
ATOM 1438 C C . PRO A 1 195 ? 30.531 -8.445 0.877 1 42.25 195 PRO A C 1
ATOM 1440 O O . PRO A 1 195 ? 30.359 -8.883 2.016 1 42.25 195 PRO A O 1
ATOM 1443 N N . LYS A 1 196 ? 31.5 -7.41 0.758 1 41.31 196 LYS A N 1
ATOM 1444 C CA . LYS A 1 196 ? 32.281 -6.695 1.748 1 41.31 196 LYS A CA 1
ATOM 1445 C C . LYS A 1 196 ? 31.469 -5.629 2.459 1 41.31 196 LYS A C 1
ATOM 1447 O O . LYS A 1 196 ? 30.531 -5.07 1.875 1 41.31 196 LYS A O 1
ATOM 1452 N N . MET B 1 1 ? 1.229 -22.797 13.492 1 47.16 1 MET B N 1
ATOM 1453 C CA . MET B 1 1 ? -0.065 -22.328 12.992 1 47.16 1 MET B CA 1
ATOM 1454 C C . MET B 1 1 ? 0.015 -21.984 11.516 1 47.16 1 MET B C 1
ATOM 1456 O O . MET B 1 1 ? 1.066 -21.562 11.023 1 47.16 1 MET B O 1
ATOM 1460 N N . THR B 1 2 ? -0.841 -22.641 10.703 1 66.19 2 THR B N 1
ATOM 1461 C CA . THR B 1 2 ? -0.821 -22.469 9.258 1 66.19 2 THR B CA 1
ATOM 1462 C C . THR B 1 2 ? -1.125 -21.031 8.867 1 66.19 2 THR B C 1
ATOM 1464 O O . THR B 1 2 ? -2.068 -20.422 9.383 1 66.19 2 THR B O 1
ATOM 1467 N N . PHE B 1 3 ? -0.183 -20.375 8.297 1 77.62 3 PHE B N 1
ATOM 1468 C CA . PHE B 1 3 ? -0.323 -19 7.836 1 77.62 3 PHE B CA 1
ATOM 1469 C C . PHE B 1 3 ? -1.626 -18.812 7.066 1 77.62 3 PHE B C 1
ATOM 1471 O O . PHE B 1 3 ? -1.924 -19.578 6.145 1 77.62 3 PHE B O 1
ATOM 1478 N N . ASN B 1 4 ? -2.482 -17.875 7.637 1 86.94 4 ASN B N 1
ATOM 1479 C CA . ASN B 1 4 ? -3.699 -17.484 6.926 1 86.94 4 ASN B CA 1
ATOM 1480 C C . ASN B 1 4 ? -3.572 -16.109 6.297 1 86.94 4 ASN B C 1
ATOM 1482 O O . ASN B 1 4 ? -3.607 -15.094 7 1 86.94 4 ASN B O 1
ATOM 1486 N N . PRO B 1 5 ? -3.508 -16.078 4.977 1 94.25 5 PRO B N 1
ATOM 1487 C CA . PRO B 1 5 ? -3.285 -14.805 4.309 1 94.25 5 PRO B CA 1
ATOM 1488 C C . PRO B 1 5 ? -4.559 -13.969 4.18 1 94.25 5 PRO B C 1
ATOM 1490 O O . PRO B 1 5 ? -4.5 -12.797 3.816 1 94.25 5 PRO B O 1
ATOM 1493 N N . LEU B 1 6 ? -5.688 -14.586 4.43 1 97.44 6 LEU B N 1
ATOM 1494 C CA . LEU B 1 6 ? -6.965 -13.953 4.129 1 97.44 6 LEU B CA 1
ATOM 1495 C C . LEU B 1 6 ? -7.621 -13.422 5.402 1 97.44 6 LEU B C 1
ATOM 1497 O O . LEU B 1 6 ? -7.738 -14.148 6.395 1 97.44 6 LEU B O 1
ATOM 1501 N N . VAL B 1 7 ? -7.945 -12.219 5.402 1 97.62 7 VAL B N 1
ATOM 1502 C CA . VAL B 1 7 ? -8.75 -11.578 6.441 1 97.62 7 VAL B CA 1
ATOM 1503 C C . VAL B 1 7 ? -10.133 -11.25 5.895 1 97.62 7 VAL B C 1
ATOM 1505 O O . VAL B 1 7 ? -10.273 -10.391 5.016 1 97.62 7 VAL B O 1
ATOM 1508 N N . LYS B 1 8 ? -11.141 -11.852 6.473 1 98.38 8 LYS B N 1
ATOM 1509 C CA . LYS B 1 8 ? -12.5 -11.688 5.973 1 98.38 8 LYS B CA 1
ATOM 1510 C C . LYS B 1 8 ? -13.078 -10.336 6.395 1 98.38 8 LYS B C 1
ATOM 1512 O O . LYS B 1 8 ? -12.773 -9.844 7.484 1 98.38 8 LYS B O 1
ATOM 1517 N N . ALA B 1 9 ? -14.008 -9.883 5.578 1 98.44 9 ALA B N 1
ATOM 1518 C CA . ALA B 1 9 ? -14.656 -8.594 5.812 1 98.44 9 ALA B CA 1
ATOM 1519 C C . ALA B 1 9 ? -15.273 -8.531 7.203 1 98.44 9 ALA B C 1
ATOM 1521 O O . ALA B 1 9 ? -15.141 -7.535 7.914 1 98.44 9 ALA B O 1
ATOM 1522 N N . ALA B 1 10 ? -15.906 -9.555 7.555 1 97.94 10 ALA B N 1
ATOM 1523 C CA . ALA B 1 10 ? -16.578 -9.594 8.852 1 97.94 10 ALA B CA 1
ATOM 1524 C C . ALA B 1 10 ? -15.562 -9.484 9.992 1 97.94 10 ALA B C 1
ATOM 1526 O O . ALA B 1 10 ? -15.82 -8.828 11 1 97.94 10 ALA B O 1
ATOM 1527 N N . ASP B 1 11 ? -14.414 -10.172 9.852 1 97.56 11 ASP B N 1
ATOM 1528 C CA . ASP B 1 11 ? -13.367 -10.109 10.867 1 97.56 11 ASP B CA 1
ATOM 1529 C C . ASP B 1 11 ? -12.766 -8.711 10.961 1 97.56 11 ASP B C 1
ATOM 1531 O O . ASP B 1 11 ? -12.406 -8.25 12.047 1 97.56 11 ASP B O 1
ATOM 1535 N N . ILE B 1 12 ? -12.641 -8.039 9.82 1 98 12 ILE B N 1
ATOM 1536 C CA . ILE B 1 12 ? -12.133 -6.672 9.789 1 98 12 ILE B CA 1
ATOM 1537 C C . ILE B 1 12 ? -13.07 -5.762 10.586 1 98 12 ILE B C 1
ATOM 1539 O O . ILE B 1 12 ? -12.625 -5.039 11.484 1 98 12 ILE B O 1
ATOM 1543 N N . GLN B 1 13 ? -14.375 -5.84 10.344 1 97.62 13 GLN B N 1
ATOM 1544 C CA . GLN B 1 13 ? -15.344 -4.988 11.031 1 97.62 13 GLN B CA 1
ATOM 1545 C C . GLN B 1 13 ? -15.352 -5.266 12.531 1 97.62 13 GLN B C 1
ATOM 1547 O O . GLN B 1 13 ? -15.391 -4.336 13.336 1 97.62 13 GLN B O 1
ATOM 1552 N N . ALA B 1 14 ? -15.258 -6.512 12.852 1 97.62 14 ALA B N 1
ATOM 1553 C CA . ALA B 1 14 ? -15.305 -6.91 14.25 1 97.62 14 ALA B CA 1
ATOM 1554 C C . ALA B 1 14 ? -14.039 -6.48 14.984 1 97.62 14 ALA B C 1
ATOM 1556 O O . ALA B 1 14 ? -14.047 -6.316 16.203 1 97.62 14 ALA B O 1
ATOM 1557 N N . GLY B 1 15 ? -12.961 -6.293 14.234 1 97.94 15 GLY B N 1
ATOM 1558 C CA . GLY B 1 15 ? -11.672 -6.039 14.844 1 97.94 15 GLY B CA 1
ATOM 1559 C C . GLY B 1 15 ? -11.359 -4.559 14.984 1 97.94 15 GLY B C 1
ATOM 1560 O O . GLY B 1 15 ? -10.336 -4.188 15.562 1 97.94 15 GLY B O 1
ATOM 1561 N N . LEU B 1 16 ? -12.227 -3.697 14.492 1 97.69 16 LEU B N 1
ATOM 1562 C CA . LEU B 1 16 ? -11.961 -2.262 14.531 1 97.69 16 LEU B CA 1
ATOM 1563 C C . LEU B 1 16 ? -11.836 -1.77 15.969 1 97.69 16 LEU B C 1
ATOM 1565 O O . LEU B 1 16 ? -12.625 -2.154 16.828 1 97.69 16 LEU B O 1
ATOM 1569 N N . LYS B 1 17 ? -10.836 -0.959 16.188 1 96.75 17 LYS B N 1
ATOM 1570 C CA . LYS B 1 17 ? -10.586 -0.391 17.516 1 96.75 17 LYS B CA 1
ATOM 1571 C C . LYS B 1 17 ? -10.602 1.134 17.469 1 96.75 17 LYS B C 1
ATOM 1573 O O . LYS B 1 17 ? -10.148 1.736 16.484 1 96.75 17 LYS B O 1
ATOM 1578 N N . GLN B 1 18 ? -11 1.677 18.578 1 95.5 18 GLN B N 1
ATOM 1579 C CA . GLN B 1 18 ? -11.055 3.129 18.703 1 95.5 18 GLN B CA 1
ATOM 1580 C C . GLN B 1 18 ? -9.648 3.727 18.766 1 95.5 18 GLN B C 1
ATOM 1582 O O . GLN B 1 18 ? -8.766 3.178 19.422 1 95.5 18 GLN B O 1
ATOM 1587 N N . ALA B 1 19 ? -9.523 4.797 18 1 91.81 19 ALA B N 1
ATOM 1588 C CA . ALA B 1 19 ? -8.258 5.52 18.047 1 91.81 19 ALA B CA 1
ATOM 1589 C C . ALA B 1 19 ? -8.492 7.027 18.078 1 91.81 19 ALA B C 1
ATOM 1591 O O . ALA B 1 19 ? -9.469 7.523 17.5 1 91.81 19 ALA B O 1
ATOM 1592 N N . SER B 1 20 ? -7.578 7.711 18.734 1 90.06 20 SER B N 1
ATOM 1593 C CA . SER B 1 20 ? -7.543 9.164 18.828 1 90.06 20 SER B CA 1
ATOM 1594 C C . SER B 1 20 ? -6.176 9.711 18.438 1 90.06 20 SER B C 1
ATOM 1596 O O . SER B 1 20 ? -5.297 8.953 18.016 1 90.06 20 SER B O 1
ATOM 1598 N N . HIS B 1 21 ? -6.125 10.984 18.391 1 90.62 21 HIS B N 1
ATOM 1599 C CA . HIS B 1 21 ? -4.852 11.633 18.109 1 90.62 21 HIS B CA 1
ATOM 1600 C C . HIS B 1 21 ? -4.449 12.578 19.219 1 90.62 21 HIS B C 1
ATOM 1602 O O . HIS B 1 21 ? -5.262 13.383 19.688 1 90.62 21 HIS B O 1
ATOM 1608 N N . PHE B 1 22 ? -3.188 12.609 19.562 1 85.56 22 PHE B N 1
ATOM 1609 C CA . PHE B 1 22 ? -2.729 13.328 20.75 1 85.56 22 PHE B CA 1
ATOM 1610 C C . PHE B 1 22 ? -2.67 14.828 20.484 1 85.56 22 PHE B C 1
ATOM 1612 O O . PHE B 1 22 ? -2.693 15.625 21.422 1 85.56 22 PHE B O 1
ATOM 1619 N N . LEU B 1 23 ? -2.664 15.281 19.234 1 86.5 23 LEU B N 1
ATOM 1620 C CA . LEU B 1 23 ? -2.572 16.703 18.922 1 86.5 23 LEU B CA 1
ATOM 1621 C C . LEU B 1 23 ? -3.922 17.25 18.453 1 86.5 23 LEU B C 1
ATOM 1623 O O . LEU B 1 23 ? -4.035 18.422 18.109 1 86.5 23 LEU B O 1
ATOM 1627 N N . ASN B 1 24 ? -4.941 16.453 18.344 1 88.56 24 ASN B N 1
ATOM 1628 C CA . ASN B 1 24 ? -6.211 16.859 17.75 1 88.56 24 ASN B CA 1
ATOM 1629 C C . ASN B 1 24 ? -7.387 16.109 18.391 1 88.56 24 ASN B C 1
ATOM 1631 O O . ASN B 1 24 ? -7.652 14.961 18.047 1 88.56 24 ASN B O 1
ATOM 1635 N N . ASP B 1 25 ? -8.164 16.734 19.125 1 86.75 25 ASP B N 1
ATOM 1636 C CA . ASP B 1 25 ? -9.273 16.141 19.875 1 86.75 25 ASP B CA 1
ATOM 1637 C C . ASP B 1 25 ? -10.422 15.766 18.953 1 86.75 25 ASP B C 1
ATOM 1639 O O . ASP B 1 25 ? -11.312 15.008 19.328 1 86.75 25 ASP B O 1
ATOM 1643 N N . ASN B 1 26 ? -10.414 16.297 17.797 1 87.25 26 ASN B N 1
ATOM 1644 C CA . ASN B 1 26 ? -11.469 15.969 16.844 1 87.25 26 ASN B CA 1
ATOM 1645 C C . ASN B 1 26 ? -11.195 14.648 16.125 1 87.25 26 ASN B C 1
ATOM 1647 O O . ASN B 1 26 ? -12.039 14.148 15.391 1 87.25 26 ASN B O 1
ATOM 1651 N N . VAL B 1 27 ? -10.086 14.227 16.297 1 86.56 27 VAL B N 1
ATOM 1652 C CA . VAL B 1 27 ? -9.781 12.922 15.711 1 86.56 27 VAL B CA 1
ATOM 1653 C C . VAL B 1 27 ? -10.43 11.82 16.531 1 86.56 27 VAL B C 1
ATOM 1655 O O . VAL B 1 27 ? -10.156 11.68 17.719 1 86.56 27 VAL B O 1
ATOM 1658 N N . SER B 1 28 ? -11.305 11.172 15.953 1 91.56 28 SER B N 1
ATOM 1659 C CA . SER B 1 28 ? -11.969 9.969 16.453 1 91.56 28 SER B CA 1
ATOM 1660 C C . SER B 1 28 ? -12.273 8.992 15.328 1 91.56 28 SER B C 1
ATOM 1662 O O . SER B 1 28 ? -13.031 9.312 14.406 1 91.56 28 SER B O 1
ATOM 1664 N N . LYS B 1 29 ? -11.688 7.902 15.422 1 95.56 29 LYS B N 1
ATOM 1665 C CA . LYS B 1 29 ? -11.859 6.91 14.359 1 95.56 29 LYS B CA 1
ATOM 1666 C C . LYS B 1 29 ? -11.773 5.492 14.914 1 95.56 29 LYS B C 1
ATOM 1668 O O . LYS B 1 29 ? -11.344 5.289 16.047 1 95.56 29 LYS B O 1
ATOM 1673 N N . ARG B 1 30 ? -12.312 4.586 14.211 1 97.38 30 ARG B N 1
ATOM 1674 C CA . ARG B 1 30 ? -12.031 3.17 14.414 1 97.38 30 ARG B CA 1
ATOM 1675 C C . ARG B 1 30 ? -11.156 2.619 13.289 1 97.38 30 ARG B C 1
ATOM 1677 O O . ARG B 1 30 ? -11.328 2.979 12.125 1 97.38 30 ARG B O 1
ATOM 1684 N N . THR B 1 31 ? -10.156 1.851 13.711 1 98.06 31 THR B N 1
ATOM 1685 C CA . THR B 1 31 ? -9.203 1.418 12.688 1 98.06 31 THR B CA 1
ATOM 1686 C C . THR B 1 31 ? -8.656 0.033 13.023 1 98.06 31 THR B C 1
ATOM 1688 O O . THR B 1 31 ? -8.719 -0.411 14.172 1 98.06 31 THR B O 1
ATOM 1691 N N . LEU B 1 32 ? -8.227 -0.663 12.016 1 98.19 32 LEU B N 1
ATOM 1692 C CA . LEU B 1 32 ? -7.582 -1.968 12.094 1 98.19 32 LEU B CA 1
ATOM 1693 C C . LEU B 1 32 ? -6.445 -2.078 11.086 1 98.19 32 LEU B C 1
ATOM 1695 O O . LEU B 1 32 ? -6.613 -1.708 9.914 1 98.19 32 LEU B O 1
ATOM 1699 N N . CYS B 1 33 ? -5.27 -2.506 11.562 1 97.94 33 CYS B N 1
ATOM 1700 C CA . CYS B 1 33 ? -4.129 -2.699 10.672 1 97.94 33 CYS B CA 1
ATOM 1701 C C . CYS B 1 33 ? -4.227 -4.035 9.945 1 97.94 33 CYS B C 1
ATOM 1703 O O . CYS B 1 33 ? -3.896 -5.078 10.508 1 97.94 33 CYS B O 1
ATOM 1705 N N . LEU B 1 34 ? -4.566 -4.043 8.68 1 98.38 34 LEU B N 1
ATOM 1706 C CA . LEU B 1 34 ? -4.805 -5.242 7.883 1 98.38 34 LEU B CA 1
ATOM 1707 C C . LEU B 1 34 ? -3.494 -5.93 7.523 1 98.38 34 LEU B C 1
ATOM 1709 O O . LEU B 1 34 ? -3.41 -7.16 7.531 1 98.38 34 LEU B O 1
ATOM 1713 N N . SER B 1 35 ? -2.486 -5.117 7.133 1 97.44 35 SER B N 1
ATOM 1714 C CA . SER B 1 35 ? -1.203 -5.695 6.742 1 97.44 35 SER B CA 1
ATOM 1715 C C . SER B 1 35 ? -0.604 -6.523 7.871 1 97.44 35 SER B C 1
ATOM 1717 O O . SER B 1 35 ? -0.141 -7.645 7.648 1 97.44 35 SER B O 1
ATOM 1719 N N . GLU B 1 36 ? -0.663 -6.023 9.094 1 94.19 36 GLU B N 1
ATOM 1720 C CA . GLU B 1 36 ? -0.123 -6.766 10.234 1 94.19 36 GLU B CA 1
ATOM 1721 C C . GLU B 1 36 ? -0.918 -8.039 10.484 1 94.19 36 GLU B C 1
ATOM 1723 O O . GLU B 1 36 ? -0.347 -9.078 10.836 1 94.19 36 GLU B O 1
ATOM 1728 N N . LEU B 1 37 ? -2.232 -7.988 10.344 1 95.06 37 LEU B N 1
ATOM 1729 C CA . LEU B 1 37 ? -3.053 -9.18 10.508 1 95.06 37 LEU B CA 1
ATOM 1730 C C . LEU B 1 37 ? -2.658 -10.258 9.5 1 95.06 37 LEU B C 1
ATOM 1732 O O . LEU B 1 37 ? -2.752 -11.453 9.797 1 95.06 37 LEU B O 1
ATOM 1736 N N . ALA B 1 38 ? -2.219 -9.82 8.352 1 94.44 38 ALA B N 1
ATOM 1737 C CA . ALA B 1 38 ? -1.821 -10.758 7.301 1 94.44 38 ALA B CA 1
ATOM 1738 C C . ALA B 1 38 ? -0.331 -11.078 7.387 1 94.44 38 ALA B C 1
ATOM 1740 O O . ALA B 1 38 ? 0.235 -11.672 6.469 1 94.44 38 ALA B O 1
ATOM 1741 N N . GLY B 1 39 ? 0.371 -10.539 8.406 1 93.19 39 GLY B N 1
ATOM 1742 C CA . GLY B 1 39 ? 1.744 -10.93 8.688 1 93.19 39 GLY B CA 1
ATOM 1743 C C . GLY B 1 39 ? 2.768 -10.023 8.031 1 93.19 39 GLY B C 1
ATOM 1744 O O . GLY B 1 39 ? 3.969 -10.297 8.078 1 93.19 39 GLY B O 1
ATOM 1745 N N . MET B 1 40 ? 2.359 -8.992 7.406 1 95.44 40 MET B N 1
ATOM 1746 C CA . MET B 1 40 ? 3.279 -8.07 6.738 1 95.44 40 MET B CA 1
ATOM 1747 C C . MET B 1 40 ? 3.691 -6.938 7.676 1 95.44 40 MET B C 1
ATOM 1749 O O . MET B 1 40 ? 2.838 -6.277 8.266 1 95.44 40 MET B O 1
ATOM 1753 N N . THR B 1 41 ? 5.031 -6.656 7.73 1 94 41 THR B N 1
ATOM 1754 C CA . THR B 1 41 ? 5.492 -5.582 8.602 1 94 41 THR B CA 1
ATOM 1755 C C . THR B 1 41 ? 6.309 -4.562 7.809 1 94 41 THR B C 1
ATOM 1757 O O . THR B 1 41 ? 6.711 -3.529 8.352 1 94 41 THR B O 1
ATOM 1760 N N . ASP B 1 42 ? 6.527 -4.809 6.531 1 95.75 42 ASP B N 1
ATOM 1761 C CA . ASP B 1 42 ? 7.387 -3.938 5.738 1 95.75 42 ASP B CA 1
ATOM 1762 C C . ASP B 1 42 ? 6.566 -2.891 4.988 1 95.75 42 ASP B C 1
ATOM 1764 O O . ASP B 1 42 ? 7.121 -2.064 4.258 1 95.75 42 ASP B O 1
ATOM 1768 N N . LEU B 1 43 ? 5.305 -2.893 5.137 1 97.12 43 LEU B N 1
ATOM 1769 C CA . LEU B 1 43 ? 4.383 -1.854 4.684 1 97.12 43 LEU B CA 1
ATOM 1770 C C . LEU B 1 43 ? 3.164 -1.772 5.598 1 97.12 43 LEU B C 1
ATOM 1772 O O . LEU B 1 43 ? 2.957 -2.646 6.441 1 97.12 43 LEU B O 1
ATOM 1776 N N . GLY B 1 44 ? 2.43 -0.727 5.473 1 97.25 44 GLY B N 1
ATOM 1777 C CA . GLY B 1 44 ? 1.203 -0.593 6.242 1 97.25 44 GLY B CA 1
ATOM 1778 C C . GLY B 1 44 ? -0.035 -0.468 5.375 1 97.25 44 GLY B C 1
ATOM 1779 O O . GLY B 1 44 ? -0.008 0.198 4.34 1 97.25 44 GLY B O 1
ATOM 1780 N N . VAL B 1 45 ? -1.076 -1.149 5.707 1 98.69 45 VAL B N 1
ATOM 1781 C CA . VAL B 1 45 ? -2.422 -0.966 5.172 1 98.69 45 VAL B CA 1
ATOM 1782 C C . VAL B 1 45 ? -3.439 -1.021 6.309 1 98.69 45 VAL B C 1
ATOM 1784 O O . VAL B 1 45 ? -3.477 -1.99 7.07 1 98.69 45 VAL B O 1
ATOM 1787 N N . HIS B 1 46 ? -4.254 -0.029 6.449 1 98.69 46 HIS B N 1
ATOM 1788 C CA . HIS B 1 46 ? -5.273 0.05 7.488 1 98.69 46 HIS B CA 1
ATOM 1789 C C . HIS B 1 46 ? -6.66 0.259 6.887 1 98.69 46 HIS B C 1
ATOM 1791 O O . HIS B 1 46 ? -6.809 0.98 5.898 1 98.69 46 HIS B O 1
ATOM 1797 N N . PHE B 1 47 ? -7.613 -0.377 7.492 1 98.81 47 PHE B N 1
ATOM 1798 C CA . PHE B 1 47 ? -9.008 0.041 7.352 1 98.81 47 PHE B CA 1
ATOM 1799 C C . PHE B 1 47 ? -9.359 1.098 8.391 1 98.81 47 PHE B C 1
ATOM 1801 O O . PHE B 1 47 ? -9.047 0.939 9.578 1 98.81 47 PHE B O 1
ATOM 1808 N N . VAL B 1 48 ? -9.992 2.174 7.988 1 98.56 48 VAL B N 1
ATOM 1809 C CA . VAL B 1 48 ? -10.359 3.248 8.898 1 98.56 48 VAL B CA 1
ATOM 1810 C C . VAL B 1 48 ? -11.828 3.611 8.703 1 98.56 48 VAL B C 1
ATOM 1812 O O . VAL B 1 48 ? -12.281 3.801 7.57 1 98.56 48 VAL B O 1
ATOM 1815 N N . SER B 1 49 ? -12.516 3.695 9.742 1 98.5 49 SER B N 1
ATOM 1816 C CA . SER B 1 49 ? -13.891 4.184 9.758 1 98.5 49 SER B CA 1
ATOM 1817 C C . SER B 1 49 ? -14 5.488 10.547 1 98.5 49 SER B C 1
ATOM 1819 O O . SER B 1 49 ? -13.656 5.535 11.727 1 98.5 49 SER B O 1
ATOM 1821 N N . LEU B 1 50 ? -14.469 6.512 9.836 1 97.88 50 LEU B N 1
ATOM 1822 C CA . LEU B 1 50 ? -14.672 7.82 10.453 1 97.88 50 LEU B CA 1
ATOM 1823 C C . LEU B 1 50 ? -16.156 8.07 10.711 1 97.88 50 LEU B C 1
ATOM 1825 O O . LEU B 1 50 ? -16.969 8.008 9.789 1 97.88 50 LEU B O 1
ATOM 1829 N N . PRO B 1 51 ? -16.469 8.438 11.953 1 97.12 51 PRO B N 1
ATOM 1830 C CA . PRO B 1 51 ? -17.844 8.906 12.172 1 97.12 51 PRO B CA 1
ATOM 1831 C C . PRO B 1 51 ? -18.109 10.266 11.539 1 97.12 51 PRO B C 1
ATOM 1833 O O . PRO B 1 51 ? -17.172 10.93 11.07 1 97.12 51 PRO B O 1
ATOM 1836 N N . PRO B 1 52 ? -19.375 10.617 11.508 1 97.69 52 PRO B N 1
ATOM 1837 C CA . PRO B 1 52 ? -19.75 11.898 10.898 1 97.69 52 PRO B CA 1
ATOM 1838 C C . PRO B 1 52 ? -18.984 13.078 11.484 1 97.69 52 PRO B C 1
ATOM 1840 O O . PRO B 1 52 ? -18.875 13.211 12.711 1 97.69 52 PRO B O 1
ATOM 1843 N N . ASN B 1 53 ? -18.359 13.875 10.602 1 96.75 53 ASN B N 1
ATOM 1844 C CA . ASN B 1 53 ? -17.75 15.172 10.867 1 96.75 53 ASN B CA 1
ATOM 1845 C C . ASN B 1 53 ? -16.453 15.031 11.648 1 96.75 53 ASN B C 1
ATOM 1847 O O . ASN B 1 53 ? -15.922 16.016 12.18 1 96.75 53 ASN B O 1
ATOM 1851 N N . LYS B 1 54 ? -15.984 13.836 11.773 1 96 54 LYS B N 1
ATOM 1852 C CA . LYS B 1 54 ? -14.719 13.633 12.469 1 96 54 LYS B CA 1
ATOM 1853 C C . LYS B 1 54 ? -13.555 13.562 11.477 1 96 54 LYS B C 1
ATOM 1855 O O . LYS B 1 54 ? -13.758 13.281 10.297 1 96 54 LYS B O 1
ATOM 1860 N N . SER B 1 55 ? -12.398 13.883 11.977 1 94.62 55 SER B N 1
ATOM 1861 C CA . SER B 1 55 ? -11.172 13.82 11.188 1 94.62 55 SER B CA 1
ATOM 1862 C C . SER B 1 55 ? -10.445 12.5 11.406 1 94.62 55 SER B C 1
ATOM 1864 O O . SER B 1 55 ? -10.516 11.914 12.492 1 94.62 55 SER B O 1
ATOM 1866 N N . GLY B 1 56 ? -9.719 12.102 10.43 1 93.5 56 GLY B N 1
ATOM 1867 C CA . GLY B 1 56 ? -8.953 10.859 10.531 1 93.5 56 GLY B CA 1
ATOM 1868 C C . GLY B 1 56 ? -7.621 11.039 11.234 1 93.5 56 GLY B C 1
ATOM 1869 O O . GLY B 1 56 ? -7.074 10.086 11.789 1 93.5 56 GLY B O 1
ATOM 1870 N N . CYS B 1 57 ? -7.043 12.211 11.156 1 93.81 57 CYS B N 1
ATOM 1871 C CA . CYS B 1 57 ? -5.75 12.555 11.742 1 93.81 57 CYS B CA 1
ATOM 1872 C C . CYS B 1 57 ? -5.555 14.062 11.797 1 93.81 57 CYS B C 1
ATOM 1874 O O . CYS B 1 57 ? -6.418 14.82 11.352 1 93.81 57 CYS B O 1
ATOM 1876 N N . GLU B 1 58 ? -4.52 14.484 12.5 1 93.75 58 GLU B N 1
ATOM 1877 C CA . GLU B 1 58 ? -4.098 15.875 12.383 1 93.75 58 GLU B CA 1
ATOM 1878 C C . GLU B 1 58 ? -3.482 16.156 11.008 1 93.75 58 GLU B C 1
ATOM 1880 O O . GLU B 1 58 ? -2.775 15.305 10.461 1 93.75 58 GLU B O 1
ATOM 1885 N N . LEU B 1 59 ? -3.852 17.328 10.484 1 94.44 59 LEU B N 1
ATOM 1886 C CA . LEU B 1 59 ? -3.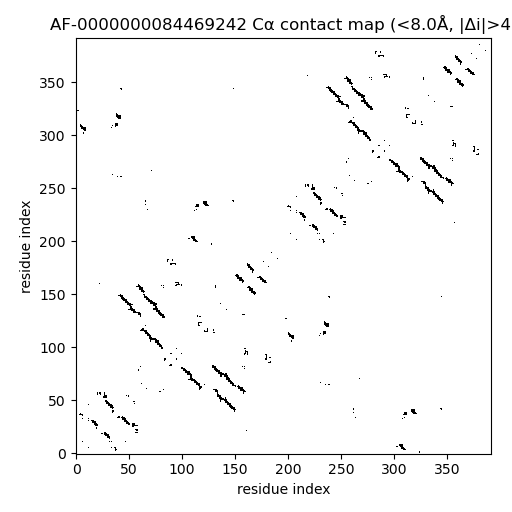227 17.734 9.227 1 94.44 59 LEU B CA 1
ATOM 1887 C C . LEU B 1 59 ? -1.71 17.594 9.305 1 94.44 59 LEU B C 1
ATOM 1889 O O . LEU B 1 59 ? -1.062 18.25 10.117 1 94.44 59 LEU B O 1
ATOM 1893 N N . HIS B 1 60 ? -1.105 16.688 8.367 1 94.25 60 HIS B N 1
ATOM 1894 C CA . HIS B 1 60 ? 0.305 16.344 8.5 1 94.25 60 HIS B CA 1
ATOM 1895 C C . HIS B 1 60 ? 0.902 15.914 7.168 1 94.25 60 HIS B C 1
ATOM 1897 O O . HIS B 1 60 ? 0.176 15.734 6.188 1 94.25 60 HIS B O 1
ATOM 1903 N N . HIS B 1 61 ? 2.176 15.852 7.133 1 93.31 61 HIS B N 1
ATOM 1904 C CA . HIS B 1 61 ? 2.928 15.266 6.031 1 93.31 61 HIS B CA 1
ATOM 1905 C C . HIS B 1 61 ? 4.047 14.359 6.547 1 93.31 61 HIS B C 1
ATOM 1907 O O . HIS B 1 61 ? 4.766 14.727 7.477 1 93.31 61 HIS B O 1
ATOM 1913 N N . HIS B 1 62 ? 4.109 13.141 5.988 1 94.94 62 HIS B N 1
ATOM 1914 C CA . HIS B 1 62 ? 5.25 12.258 6.219 1 94.94 62 HIS B CA 1
ATOM 1915 C C . HIS B 1 62 ? 6.418 12.609 5.305 1 94.94 62 HIS B C 1
ATOM 1917 O O . HIS B 1 62 ? 6.281 12.586 4.078 1 94.94 62 HIS B O 1
ATOM 1923 N N . TYR B 1 63 ? 7.551 12.844 5.879 1 89.62 63 TYR B N 1
ATOM 1924 C CA . TYR B 1 63 ? 8.688 13.305 5.086 1 89.62 63 TYR B CA 1
ATOM 1925 C C . TYR B 1 63 ? 9.375 12.141 4.391 1 89.62 63 TYR B C 1
ATOM 1927 O O . TYR B 1 63 ? 9.836 12.266 3.254 1 89.62 63 TYR B O 1
ATOM 1935 N N . VAL B 1 64 ? 9.516 11.031 5.02 1 93.31 64 VAL B N 1
ATOM 1936 C CA . VAL B 1 64 ? 10.219 9.883 4.453 1 93.31 64 VAL B CA 1
ATOM 1937 C C . VAL B 1 64 ? 9.211 8.914 3.834 1 93.31 64 VAL B C 1
ATOM 1939 O O . VAL B 1 64 ? 9.367 8.508 2.682 1 93.31 64 VAL B O 1
ATOM 1942 N N . ASP B 1 65 ? 8.18 8.625 4.543 1 96.88 65 ASP B N 1
ATOM 1943 C CA . ASP B 1 65 ? 7.219 7.621 4.094 1 96.88 65 ASP B CA 1
ATOM 1944 C C . ASP B 1 65 ? 6.25 8.211 3.072 1 96.88 65 ASP B C 1
ATOM 1946 O O . ASP B 1 65 ? 5.832 9.367 3.193 1 96.88 65 ASP B O 1
ATOM 1950 N N . SER B 1 66 ? 5.91 7.43 2.039 1 98 66 SER B N 1
ATOM 1951 C CA . SER B 1 66 ? 4.77 7.707 1.171 1 98 66 SER B CA 1
ATOM 1952 C C . SER B 1 66 ? 3.482 7.141 1.754 1 98 66 SER B C 1
ATOM 1954 O O . SER B 1 66 ? 3.5 6.105 2.428 1 98 66 SER B O 1
ATOM 1956 N N . GLU B 1 67 ? 2.41 7.84 1.513 1 98.44 67 GLU B N 1
ATOM 1957 C CA . GLU B 1 67 ? 1.113 7.445 2.055 1 98.44 67 GLU B CA 1
ATOM 1958 C C . GLU B 1 67 ? 0.012 7.582 1.008 1 98.44 67 GLU B C 1
ATOM 1960 O O . GLU B 1 67 ? 0.037 8.508 0.192 1 98.44 67 GLU B O 1
ATOM 1965 N N . TRP B 1 68 ? -0.955 6.68 1.019 1 98.69 68 TRP B N 1
ATOM 1966 C CA . TRP B 1 68 ? -2.076 6.727 0.086 1 98.69 68 TRP B CA 1
ATOM 1967 C C . TRP B 1 68 ? -3.391 6.434 0.8 1 98.69 68 TRP B C 1
ATOM 1969 O O . TRP B 1 68 ? -3.398 5.887 1.905 1 98.69 68 TRP B O 1
ATOM 1979 N N . PHE B 1 69 ? -4.496 6.883 0.183 1 98.75 69 PHE B N 1
ATOM 1980 C CA . PHE B 1 69 ? -5.855 6.664 0.665 1 98.75 69 PHE B CA 1
ATOM 1981 C C . PHE B 1 69 ? -6.77 6.227 -0.474 1 98.75 69 PHE B C 1
ATOM 1983 O O . PHE B 1 69 ? -6.641 6.711 -1.601 1 98.75 69 PHE B O 1
ATOM 1990 N N . TYR B 1 70 ? -7.66 5.367 -0.233 1 98.94 70 TYR B N 1
ATOM 1991 C CA . TYR B 1 70 ? -8.742 4.984 -1.129 1 98.94 70 TYR B CA 1
ATOM 1992 C C . TYR B 1 70 ? -10.086 5.004 -0.403 1 98.94 70 TYR B C 1
ATOM 1994 O O . TYR B 1 70 ? -10.297 4.25 0.549 1 98.94 70 TYR B O 1
ATOM 2002 N N . ILE B 1 71 ? -11.023 5.836 -0.847 1 98.88 71 ILE B N 1
ATOM 2003 C CA . ILE B 1 71 ? -12.305 5.988 -0.17 1 98.88 71 ILE B CA 1
ATOM 2004 C C . ILE B 1 71 ? -13.234 4.832 -0.552 1 98.88 71 ILE B C 1
ATOM 2006 O O . ILE B 1 71 ? -13.5 4.609 -1.734 1 98.88 71 ILE B O 1
ATOM 2010 N N . LEU B 1 72 ? -13.703 4.129 0.453 1 98.75 72 LEU B N 1
ATOM 2011 C CA . LEU B 1 72 ? -14.539 2.955 0.233 1 98.75 72 LEU B CA 1
ATOM 2012 C C . LEU B 1 72 ? -16.016 3.33 0.273 1 98.75 72 LEU B C 1
ATOM 2014 O O . LEU B 1 72 ? -16.812 2.85 -0.543 1 98.75 72 LEU B O 1
ATOM 2018 N N . ARG B 1 73 ? -16.391 4.082 1.271 1 98.12 73 ARG B N 1
ATOM 2019 C CA . ARG B 1 73 ? -17.781 4.453 1.544 1 98.12 73 ARG B CA 1
ATOM 2020 C C . ARG B 1 73 ? -17.859 5.848 2.154 1 98.12 73 ARG B C 1
ATOM 2022 O O . ARG B 1 73 ? -16.953 6.273 2.865 1 98.12 73 ARG B O 1
ATOM 2029 N N . GLY B 1 74 ? -19.016 6.523 1.931 1 98.06 74 GLY B N 1
ATOM 2030 C CA . GLY B 1 74 ? -19.234 7.844 2.498 1 98.06 74 GLY B CA 1
ATOM 2031 C C . GLY B 1 74 ? -18.516 8.945 1.735 1 98.06 74 GLY B C 1
ATOM 2032 O O . GLY B 1 74 ? -18.031 8.719 0.626 1 98.06 74 GLY B O 1
ATOM 2033 N N . SER B 1 75 ? -18.641 10.133 2.26 1 97.75 75 SER B N 1
ATOM 2034 C CA . SER B 1 75 ? -18.031 11.312 1.643 1 97.75 75 SER B CA 1
ATOM 2035 C C . SER B 1 75 ? -17.422 12.227 2.691 1 97.75 75 SER B C 1
ATOM 2037 O O . SER B 1 75 ? -17.594 12.016 3.893 1 97.75 75 SER B O 1
ATOM 2039 N N . GLY B 1 76 ? -16.719 13.188 2.184 1 98.25 76 GLY B N 1
ATOM 2040 C CA . GLY B 1 76 ? -16.094 14.188 3.043 1 98.25 76 GLY B CA 1
ATOM 2041 C C . GLY B 1 76 ? -15.219 15.164 2.287 1 98.25 76 GLY B C 1
ATOM 2042 O O . GLY B 1 76 ? -15.523 15.531 1.151 1 98.25 76 GLY B O 1
ATOM 2043 N N . ARG B 1 77 ? -14.266 15.625 3.062 1 98.5 77 ARG B N 1
ATOM 2044 C CA . ARG B 1 77 ? -13.336 16.594 2.496 1 98.5 77 ARG B CA 1
ATOM 2045 C C . ARG B 1 77 ? -11.891 16.188 2.76 1 98.5 77 ARG B C 1
ATOM 2047 O O . ARG B 1 77 ? -11.562 15.711 3.85 1 98.5 77 ARG B O 1
ATOM 2054 N N . LEU B 1 78 ? -11.133 16.359 1.724 1 98.5 78 LEU B N 1
ATOM 2055 C CA . LEU B 1 78 ? -9.68 16.328 1.851 1 98.5 78 LEU B CA 1
ATOM 2056 C C . LEU B 1 78 ? -9.133 17.734 2.088 1 98.5 78 LEU B C 1
ATOM 2058 O O . LEU B 1 78 ? -9.391 18.641 1.302 1 98.5 78 LEU B O 1
ATOM 2062 N N . GLN B 1 79 ? -8.453 17.875 3.189 1 97.25 79 GLN B N 1
ATOM 2063 C CA . GLN B 1 79 ? -7.781 19.141 3.48 1 97.25 79 GLN B CA 1
ATOM 2064 C C . GLN B 1 79 ? -6.309 19.078 3.088 1 97.25 79 GLN B C 1
ATOM 2066 O O . GLN B 1 79 ? -5.609 18.109 3.408 1 97.25 79 GLN B O 1
ATOM 2071 N N . LEU B 1 80 ? -5.902 20.094 2.402 1 96.25 80 LEU B N 1
ATOM 2072 C CA . LEU B 1 80 ? -4.535 20.188 1.899 1 96.25 80 LEU B CA 1
ATOM 2073 C C . LEU B 1 80 ? -3.896 21.516 2.311 1 96.25 80 LEU B C 1
ATOM 2075 O O . LEU B 1 80 ? -4.555 22.547 2.299 1 96.25 80 LEU B O 1
ATOM 2079 N N . ALA B 1 81 ? -2.656 21.422 2.734 1 92.75 81 ALA B N 1
ATOM 2080 C CA . ALA B 1 81 ? -1.875 22.625 3.029 1 92.75 81 ALA B CA 1
ATOM 2081 C C . ALA B 1 81 ? -0.413 22.438 2.633 1 92.75 81 ALA B C 1
ATOM 2083 O O . ALA B 1 81 ? 0.151 21.359 2.809 1 92.75 81 ALA B O 1
ATOM 2084 N N . PRO B 1 82 ? 0.165 23.516 2.111 1 88.19 82 PRO B N 1
ATOM 2085 C CA . PRO B 1 82 ? 1.596 23.391 1.815 1 88.19 82 PRO B CA 1
ATOM 2086 C C . PRO B 1 82 ? 2.439 23.156 3.064 1 88.19 82 PRO B C 1
ATOM 2088 O O . PRO B 1 82 ? 2.154 23.719 4.125 1 88.19 82 PRO B O 1
ATOM 2091 N N . CYS B 1 83 ? 3.346 22.219 2.912 1 81.94 83 CYS B N 1
ATOM 2092 C CA . CYS B 1 83 ? 4.266 21.922 4 1 81.94 83 CYS B CA 1
ATOM 2093 C C . CYS B 1 83 ? 5.711 22.172 3.584 1 81.94 83 CYS B C 1
ATOM 2095 O O . CYS B 1 83 ? 6.223 21.516 2.676 1 81.94 83 CYS B O 1
ATOM 2097 N N . VAL B 1 84 ? 6.293 23.297 3.994 1 66.75 84 VAL B N 1
ATOM 2098 C CA . VAL B 1 84 ? 7.672 23.625 3.658 1 66.75 84 VAL B CA 1
ATOM 2099 C C . VAL B 1 84 ? 8.562 23.438 4.883 1 66.75 84 VAL B C 1
ATOM 2101 O O . VAL B 1 84 ? 8.219 23.875 5.984 1 66.75 84 VAL B O 1
ATOM 2104 N N . MET B 1 85 ? 9.477 22.484 4.785 1 60.56 85 MET B N 1
ATOM 2105 C CA . MET B 1 85 ? 10.398 22.297 5.902 1 60.56 85 MET B CA 1
ATOM 2106 C C . MET B 1 85 ? 11.547 23.297 5.828 1 60.56 85 MET B C 1
ATOM 2108 O O . MET B 1 85 ? 12.336 23.406 6.77 1 60.56 85 MET B O 1
ATOM 2112 N N . GLU B 1 86 ? 11.703 23.844 4.691 1 56.19 86 GLU B N 1
ATOM 2113 C CA . GLU B 1 86 ? 12.891 24.688 4.582 1 56.19 86 GLU B CA 1
ATOM 2114 C C . GLU B 1 86 ? 12.906 25.766 5.656 1 56.19 86 GLU B C 1
ATOM 2116 O O . GLU B 1 86 ? 11.891 26.422 5.898 1 56.19 86 GLU B O 1
ATOM 2121 N N . SER B 1 87 ? 13.977 25.578 6.449 1 50.28 87 SER B N 1
ATOM 2122 C CA . SER B 1 87 ? 14.289 26.422 7.59 1 50.28 87 SER B CA 1
ATOM 2123 C C . SER B 1 87 ? 14.18 27.906 7.219 1 50.28 87 SER B C 1
ATOM 2125 O O . SER B 1 87 ? 13.727 28.719 8.023 1 50.28 87 SER B O 1
ATOM 2127 N N . SER B 1 88 ? 14.922 28.078 6.031 1 48.44 88 SER B N 1
ATOM 2128 C CA . SER B 1 88 ? 14.969 29.516 5.73 1 48.44 88 SER B CA 1
ATOM 2129 C C . SER B 1 88 ? 13.578 30.125 5.723 1 48.44 88 SER B C 1
ATOM 2131 O O . SER B 1 88 ? 13.414 31.312 6.008 1 48.44 88 SER B O 1
ATOM 2133 N N . GLU B 1 89 ? 12.758 29.328 5.246 1 48.59 89 GLU B N 1
ATOM 2134 C CA . GLU B 1 89 ? 11.391 29.859 5.277 1 48.59 89 GLU B CA 1
ATOM 2135 C C . GLU B 1 89 ? 10.742 29.609 6.633 1 48.59 89 GLU B C 1
ATOM 2137 O O . GLU B 1 89 ? 9.711 30.203 6.953 1 48.59 89 GLU B O 1
ATOM 2142 N N . ARG B 1 90 ? 11.375 28.672 7.289 1 46.66 90 ARG B N 1
ATOM 2143 C CA . ARG B 1 90 ? 10.922 28.391 8.648 1 46.66 90 ARG B CA 1
ATOM 2144 C C . ARG B 1 90 ? 11.477 29.406 9.633 1 46.66 90 ARG B C 1
ATOM 2146 O O . ARG B 1 90 ? 11.07 29.438 10.797 1 46.66 90 ARG B O 1
ATOM 2153 N N . SER B 1 91 ? 12.641 29.75 9.203 1 37.28 91 SER B N 1
ATOM 2154 C CA . SER B 1 91 ? 13.305 30.656 10.125 1 37.28 91 SER B CA 1
ATOM 2155 C C . SER B 1 91 ? 12.352 31.75 10.617 1 37.28 91 SER B C 1
ATOM 2157 O O . SER B 1 91 ? 11.711 32.438 9.812 1 37.28 91 SER B O 1
ATOM 2159 N N . GLY B 1 92 ? 12.117 31.719 11.797 1 41.09 92 GLY B N 1
ATOM 2160 C CA . GLY B 1 92 ? 11.406 32.5 12.805 1 41.09 92 GLY B CA 1
ATOM 2161 C C . GLY B 1 92 ? 9.938 32.125 12.914 1 41.09 92 GLY B C 1
ATOM 2162 O O . GLY B 1 92 ? 9.32 32.312 13.961 1 41.09 92 GLY B O 1
ATOM 2163 N N . MET B 1 93 ? 9.164 32.188 11.82 1 38.25 93 MET B N 1
ATOM 2164 C CA . MET B 1 93 ? 7.723 32.219 12.062 1 38.25 93 MET B CA 1
ATOM 2165 C C . MET B 1 93 ? 7.121 30.828 11.883 1 38.25 93 MET B C 1
ATOM 2167 O O . MET B 1 93 ? 7.277 30.203 10.828 1 38.25 93 MET B O 1
ATOM 2171 N N . ALA B 1 94 ? 7.254 29.812 12.953 1 45.53 94 ALA B N 1
ATOM 2172 C CA . ALA B 1 94 ? 6.18 28.828 12.891 1 45.53 94 ALA B CA 1
ATOM 2173 C C . ALA B 1 94 ? 4.988 29.359 12.102 1 45.53 94 ALA B C 1
ATOM 2175 O O . ALA B 1 94 ? 4.621 30.531 12.242 1 45.53 94 ALA B O 1
ATOM 2176 N N . PRO B 1 95 ? 4.809 28.781 10.859 1 48.16 95 PRO B N 1
ATOM 2177 C CA . PRO B 1 95 ? 3.547 29.438 10.5 1 48.16 95 PRO B CA 1
ATOM 2178 C C . PRO B 1 95 ? 2.609 29.594 11.695 1 48.16 95 PRO B C 1
ATOM 2180 O O . PRO B 1 95 ? 2.498 28.688 12.523 1 48.16 95 PRO B O 1
ATOM 2183 N N . LEU B 1 96 ? 2.506 30.781 12.148 1 47.31 96 LEU B N 1
ATOM 2184 C CA . LEU B 1 96 ? 1.465 31.062 13.133 1 47.31 96 LEU B CA 1
ATOM 2185 C C . LEU B 1 96 ? 0.18 30.312 12.789 1 47.31 96 LEU B C 1
ATOM 2187 O O . LEU B 1 96 ? -0.112 30.078 11.609 1 47.31 96 LEU B O 1
ATOM 2191 N N . PRO B 1 97 ? -0.295 29.672 13.758 1 47.69 97 PRO B N 1
ATOM 2192 C CA . PRO B 1 97 ? -1.696 29.312 13.539 1 47.69 97 PRO B CA 1
ATOM 2193 C C . PRO B 1 97 ? -2.441 30.312 12.664 1 47.69 97 PRO B C 1
ATOM 2195 O O . PRO B 1 97 ? -2.342 31.516 12.875 1 47.69 97 PRO B O 1
ATOM 2198 N N . GLY B 1 98 ? -2.945 29.922 11.57 1 53.84 98 GLY B N 1
ATOM 2199 C CA . GLY B 1 98 ? -3.68 30.797 10.688 1 53.84 98 GLY B CA 1
ATOM 2200 C C . GLY B 1 98 ? -2.891 31.203 9.453 1 53.84 98 GLY B C 1
ATOM 2201 O O . GLY B 1 98 ? -3.439 31.797 8.523 1 53.84 98 GLY B O 1
ATOM 2202 N N . ALA B 1 99 ? -1.501 30.875 9.555 1 63.66 99 ALA B N 1
ATOM 2203 C CA . ALA B 1 99 ? -0.697 31.391 8.445 1 63.66 99 ALA B CA 1
ATOM 2204 C C . ALA B 1 99 ? -0.676 30.406 7.281 1 63.66 99 ALA B C 1
ATOM 2206 O O . ALA B 1 99 ? -0.312 30.781 6.16 1 63.66 99 ALA B O 1
ATOM 2207 N N . VAL B 1 100 ? -1.21 29.219 7.551 1 77.38 100 VAL B N 1
ATOM 2208 C CA . VAL B 1 100 ? -1.169 28.266 6.449 1 77.38 100 VAL B CA 1
ATOM 2209 C C . VAL B 1 100 ? -2.559 28.125 5.832 1 77.38 100 VAL B C 1
ATOM 2211 O O . VAL B 1 100 ? -3.531 27.844 6.539 1 77.38 100 VAL B O 1
ATOM 2214 N N . GLU B 1 101 ? -2.668 28.406 4.586 1 87.12 101 GLU B N 1
ATOM 2215 C CA . GLU B 1 101 ? -3.945 28.266 3.891 1 87.12 101 GLU B CA 1
ATOM 2216 C C . GLU B 1 101 ? -4.301 26.797 3.672 1 87.12 101 GLU B C 1
ATOM 2218 O O . GLU B 1 101 ? -3.508 26.031 3.111 1 87.12 101 GLU B O 1
ATOM 2223 N N . VAL B 1 102 ? -5.434 26.5 4.164 1 93.31 102 VAL B N 1
ATOM 2224 C CA . VAL B 1 102 ? -5.938 25.141 3.992 1 93.31 102 VAL B CA 1
ATOM 2225 C C . VAL B 1 102 ? -6.984 25.109 2.879 1 93.31 102 VAL B C 1
ATOM 2227 O O . VAL B 1 102 ? -7.945 25.891 2.906 1 93.31 102 VAL B O 1
ATOM 2230 N N . ARG B 1 103 ? -6.73 24.312 1.933 1 94.81 103 ARG B N 1
ATOM 2231 C CA . ARG B 1 103 ? -7.695 24.062 0.866 1 94.81 103 ARG B CA 1
ATOM 2232 C C . ARG B 1 103 ? -8.461 22.766 1.102 1 94.81 103 ARG B C 1
ATOM 2234 O O . ARG B 1 103 ? -7.902 21.797 1.627 1 94.81 103 ARG B O 1
ATOM 2241 N N . GLU B 1 104 ? -9.695 22.797 0.697 1 97.06 104 GLU B N 1
ATOM 2242 C CA . GLU B 1 104 ? -10.523 21.594 0.849 1 97.06 104 GLU B CA 1
ATOM 2243 C C . GLU B 1 104 ? -11.062 21.125 -0.498 1 97.06 104 GLU B C 1
ATOM 2245 O O . GLU B 1 104 ? -11.445 21.938 -1.34 1 97.06 104 GLU B O 1
ATOM 2250 N N . VAL B 1 105 ? -11.086 19.875 -0.687 1 97.69 105 VAL B N 1
ATOM 2251 C CA . VAL B 1 105 ? -11.648 19.234 -1.876 1 97.69 105 VAL B CA 1
ATOM 2252 C C . VAL B 1 105 ? -12.609 18.125 -1.466 1 97.69 105 VAL B C 1
ATOM 2254 O O . VAL B 1 105 ? -12.297 17.312 -0.593 1 97.69 105 VAL B O 1
ATOM 2257 N N . GLU B 1 106 ? -13.766 18.062 -2.119 1 98.44 106 GLU B N 1
ATOM 2258 C CA . GLU B 1 106 ? -14.727 17.016 -1.826 1 98.44 106 GLU B CA 1
ATOM 2259 C C . GLU B 1 106 ? -14.219 15.656 -2.316 1 98.44 106 GLU B C 1
ATOM 2261 O O . GLU B 1 106 ? -13.641 15.562 -3.4 1 98.44 106 GLU B O 1
ATOM 2266 N N . VAL B 1 107 ? -14.477 14.633 -1.51 1 98.5 107 VAL B N 1
ATOM 2267 C CA . VAL B 1 107 ? -14.094 13.273 -1.891 1 98.5 107 VAL B CA 1
ATOM 2268 C C . VAL B 1 107 ? -15.258 12.32 -1.639 1 98.5 107 VAL B C 1
ATOM 2270 O O . VAL B 1 107 ? -16.141 12.609 -0.828 1 98.5 107 VAL B O 1
ATOM 2273 N N . GLY B 1 108 ? -15.227 11.203 -2.367 1 98.56 108 GLY B N 1
ATOM 2274 C CA . GLY B 1 108 ? -16.234 10.148 -2.244 1 98.56 108 GLY B CA 1
ATOM 2275 C C . GLY B 1 108 ? -15.711 8.781 -2.65 1 98.56 108 GLY B C 1
ATOM 2276 O O . GLY B 1 108 ? -14.523 8.625 -2.955 1 98.56 108 GLY B O 1
ATOM 2277 N N . PRO B 1 109 ? -16.625 7.824 -2.658 1 98.69 109 PRO B N 1
ATOM 2278 C CA . PRO B 1 109 ? -16.219 6.441 -2.91 1 98.69 109 PRO B CA 1
ATOM 2279 C C . PRO B 1 109 ? -15.469 6.281 -4.23 1 98.69 109 PRO B C 1
ATOM 2281 O O . PRO B 1 109 ? -15.906 6.797 -5.262 1 98.69 109 PRO B O 1
ATOM 2284 N N . GLY B 1 110 ? -14.32 5.59 -4.145 1 98.62 110 GLY B N 1
ATOM 2285 C CA . GLY B 1 110 ? -13.539 5.301 -5.336 1 98.62 110 GLY B CA 1
ATOM 2286 C C . GLY B 1 110 ? -12.414 6.293 -5.566 1 98.62 110 GLY B C 1
ATOM 2287 O O . GLY B 1 110 ? -11.508 6.035 -6.363 1 98.62 110 GLY B O 1
ATOM 2288 N N . ASP B 1 111 ? -12.445 7.453 -4.918 1 98.81 111 ASP B N 1
ATOM 2289 C CA . ASP B 1 111 ? -11.352 8.414 -5.039 1 98.81 111 ASP B CA 1
ATOM 2290 C C . ASP B 1 111 ? -10.078 7.887 -4.383 1 98.81 111 ASP B C 1
ATOM 2292 O O . ASP B 1 111 ? -10.141 7.219 -3.35 1 98.81 111 ASP B O 1
ATOM 2296 N N . PHE B 1 112 ? -8.969 8.164 -4.988 1 98.88 112 PHE B N 1
ATOM 2297 C CA . PHE B 1 112 ? -7.645 7.797 -4.512 1 98.88 112 PHE B CA 1
ATOM 2298 C C . PHE B 1 112 ? -6.781 9.039 -4.305 1 98.88 112 PHE B C 1
ATOM 2300 O O . PHE B 1 112 ? -6.762 9.938 -5.148 1 98.88 112 PHE B O 1
ATOM 2307 N N . ALA B 1 113 ? -6.121 9.133 -3.176 1 98.62 113 ALA B N 1
ATOM 2308 C CA . ALA B 1 113 ? -5.164 10.211 -2.924 1 98.62 113 ALA B CA 1
ATOM 2309 C C . ALA B 1 113 ? -3.795 9.641 -2.547 1 98.62 113 ALA B C 1
ATOM 2311 O O . ALA B 1 113 ? -3.705 8.672 -1.786 1 98.62 113 ALA B O 1
ATOM 2312 N N . GLY B 1 114 ? -2.764 10.164 -3.086 1 98.31 114 GLY B N 1
ATOM 2313 C CA . GLY B 1 114 ? -1.403 9.758 -2.779 1 98.31 114 GLY B CA 1
ATOM 2314 C C . GLY B 1 114 ? -0.492 10.922 -2.438 1 98.31 114 GLY B C 1
ATOM 2315 O O . GLY B 1 114 ? -0.596 11.992 -3.037 1 98.31 114 GLY B O 1
ATOM 2316 N N . PHE B 1 115 ? 0.392 10.695 -1.533 1 97.31 115 PHE B N 1
ATOM 2317 C CA . PHE B 1 115 ? 1.327 11.695 -1.031 1 97.31 115 PHE B CA 1
ATOM 2318 C C . PHE B 1 115 ? 2.73 11.117 -0.913 1 97.31 115 PHE B C 1
ATOM 2320 O O . PHE B 1 115 ? 3.066 10.492 0.095 1 97.31 115 PHE B O 1
ATOM 2327 N N . PRO B 1 116 ? 3.598 11.352 -1.952 1 96.25 116 PRO B N 1
ATOM 2328 C CA . PRO B 1 116 ? 4.977 10.867 -1.855 1 96.25 116 PRO B CA 1
ATOM 2329 C C . PRO B 1 116 ? 5.766 11.547 -0.737 1 96.25 116 PRO B C 1
ATOM 2331 O O . PRO B 1 116 ? 5.566 12.734 -0.472 1 96.25 116 PRO B O 1
ATOM 2334 N N . GLY B 1 117 ? 6.578 10.734 -0.084 1 93.62 117 GLY B N 1
ATOM 2335 C CA . GLY B 1 117 ? 7.531 11.375 0.804 1 93.62 117 GLY B CA 1
ATOM 2336 C C . GLY B 1 117 ? 8.367 12.438 0.114 1 93.62 117 GLY B C 1
ATOM 2337 O O . GLY B 1 117 ? 8.336 12.562 -1.112 1 93.62 117 GLY B O 1
ATOM 2338 N N . ALA B 1 118 ? 9.094 13.148 0.912 1 88.44 118 ALA B N 1
ATOM 2339 C CA . ALA B 1 118 ? 9.82 14.289 0.368 1 88.44 118 ALA B CA 1
ATOM 2340 C C . ALA B 1 118 ? 11.289 13.93 0.12 1 88.44 118 ALA B C 1
ATOM 2342 O O . ALA B 1 118 ? 12.062 14.766 -0.356 1 88.44 118 ALA B O 1
ATOM 2343 N N . VAL B 1 119 ? 11.695 12.742 0.443 1 86.56 119 VAL B N 1
ATOM 2344 C CA . VAL B 1 119 ? 13.078 12.328 0.244 1 86.56 119 VAL B CA 1
ATOM 2345 C C . VAL B 1 119 ? 13.234 11.695 -1.139 1 86.56 119 VAL B C 1
ATOM 2347 O O . VAL B 1 119 ? 12.242 11.383 -1.803 1 86.56 119 VAL B O 1
ATOM 2350 N N . ALA B 1 120 ? 14.469 11.508 -1.538 1 83.31 120 ALA B N 1
ATOM 2351 C CA . ALA B 1 120 ? 14.758 10.914 -2.842 1 83.31 120 ALA B CA 1
ATOM 2352 C C . ALA B 1 120 ? 14.195 9.5 -2.938 1 83.31 120 ALA B C 1
ATOM 2354 O O . ALA B 1 120 ? 14.188 8.758 -1.948 1 83.31 120 ALA B O 1
ATOM 2355 N N . GLY B 1 121 ? 13.688 9.188 -4.16 1 88.75 121 GLY B N 1
ATOM 2356 C CA . GLY B 1 121 ? 13.289 7.816 -4.434 1 88.75 121 GLY B CA 1
ATOM 2357 C C . GLY B 1 121 ? 11.805 7.578 -4.242 1 88.75 121 GLY B C 1
ATOM 2358 O O . GLY B 1 121 ? 11.305 6.48 -4.5 1 88.75 121 GLY B O 1
ATOM 2359 N N . THR B 1 122 ? 11.125 8.562 -3.805 1 92.12 122 THR B N 1
ATOM 2360 C CA . THR B 1 122 ? 9.703 8.375 -3.539 1 92.12 122 THR B CA 1
ATOM 2361 C C . THR B 1 122 ? 8.867 8.695 -4.781 1 92.12 122 THR B C 1
ATOM 2363 O O . THR B 1 122 ? 7.688 8.359 -4.844 1 92.12 122 THR B O 1
ATOM 2366 N N . GLY B 1 123 ? 9.438 9.344 -5.75 1 90.75 123 GLY B N 1
ATOM 2367 C CA . GLY B 1 123 ? 8.758 9.734 -6.977 1 90.75 123 GLY B CA 1
ATOM 2368 C C . GLY B 1 123 ? 8.352 11.195 -7 1 90.75 123 GLY B C 1
ATOM 2369 O O . GLY B 1 123 ? 7.906 11.703 -8.031 1 90.75 123 GLY B O 1
ATOM 2370 N N . ARG B 1 124 ? 8.523 11.867 -5.902 1 88.81 124 ARG B N 1
ATOM 2371 C CA . ARG B 1 124 ? 8.203 13.289 -5.875 1 88.81 124 ARG B CA 1
ATOM 2372 C C . ARG B 1 124 ? 9.109 14.07 -6.824 1 88.81 124 ARG B C 1
ATOM 2374 O O . ARG B 1 124 ? 10.32 13.852 -6.859 1 88.81 124 ARG B O 1
ATOM 2381 N N . ALA B 1 125 ? 8.414 14.945 -7.492 1 86.44 125 ALA B N 1
ATOM 2382 C CA . ALA B 1 125 ? 9.203 15.781 -8.391 1 86.44 125 ALA B CA 1
ATOM 2383 C C . ALA B 1 125 ? 10.062 16.766 -7.609 1 86.44 125 ALA B C 1
ATOM 2385 O O . ALA B 1 125 ? 9.625 17.312 -6.594 1 86.44 125 ALA B O 1
ATOM 2386 N N . GLN B 1 126 ? 11.18 17 -8.234 1 78.81 126 GLN B N 1
ATOM 2387 C CA . GLN B 1 126 ? 12.062 17.984 -7.605 1 78.81 126 GLN B CA 1
ATOM 2388 C C . GLN B 1 126 ? 11.422 19.375 -7.59 1 78.81 126 GLN B C 1
ATOM 2390 O O . GLN B 1 126 ? 10.828 19.797 -8.586 1 78.81 126 GLN B O 1
ATOM 2395 N N . GLY B 1 127 ? 11.492 20 -6.453 1 77 127 GLY B N 1
ATOM 2396 C CA . GLY B 1 127 ? 10.977 21.359 -6.34 1 77 127 GLY B CA 1
ATOM 2397 C C . GLY B 1 127 ? 9.5 21.406 -5.988 1 77 127 GLY B C 1
ATOM 2398 O O . GLY B 1 127 ? 8.961 22.484 -5.73 1 77 127 GLY B O 1
ATOM 2399 N N . GLU B 1 128 ? 8.945 20.312 -5.973 1 84.62 128 GLU B N 1
ATOM 2400 C CA . GLU B 1 128 ? 7.527 20.266 -5.625 1 84.62 128 GLU B CA 1
ATOM 2401 C C . GLU B 1 128 ? 7.324 20.438 -4.121 1 84.62 128 GLU B C 1
ATOM 2403 O O . GLU B 1 128 ? 8.047 19.844 -3.32 1 84.62 128 GLU B O 1
ATOM 2408 N N . THR B 1 129 ? 6.383 21.281 -3.746 1 84.5 129 THR B N 1
ATOM 2409 C CA . THR B 1 129 ? 6.059 21.5 -2.338 1 84.5 129 THR B CA 1
ATOM 2410 C C . THR B 1 129 ? 5.227 20.328 -1.798 1 84.5 129 THR B C 1
ATOM 2412 O O . THR B 1 129 ? 4.184 20 -2.361 1 84.5 129 THR B O 1
ATOM 2415 N N . PRO B 1 130 ? 5.715 19.812 -0.744 1 88.31 130 PRO B N 1
ATOM 2416 C CA . PRO B 1 130 ? 4.887 18.766 -0.138 1 88.31 130 PRO B CA 1
ATOM 2417 C C . PRO B 1 130 ? 3.551 19.297 0.376 1 88.31 130 PRO B C 1
ATOM 2419 O O . PRO B 1 130 ? 3.461 20.453 0.799 1 88.31 130 PRO B O 1
ATOM 2422 N N . LEU B 1 131 ? 2.584 18.438 0.368 1 92.81 131 LEU B N 1
ATOM 2423 C CA . LEU B 1 131 ? 1.257 18.812 0.85 1 92.81 131 LEU B CA 1
ATOM 2424 C C . LEU B 1 131 ? 0.89 18 2.096 1 92.81 131 LEU B C 1
ATOM 2426 O O . LEU B 1 131 ? 0.865 16.781 2.062 1 92.81 131 LEU B O 1
ATOM 2430 N N . ALA B 1 132 ? 0.686 18.766 3.164 1 93.88 132 ALA B N 1
ATOM 2431 C CA . ALA B 1 132 ? 0.031 18.141 4.316 1 93.88 132 ALA B CA 1
ATOM 2432 C C . ALA B 1 132 ? -1.422 17.797 4.004 1 93.88 132 ALA B C 1
ATOM 2434 O O . ALA B 1 132 ? -2.059 18.453 3.176 1 93.88 132 ALA B O 1
ATOM 2435 N N . HIS B 1 133 ? -1.934 16.781 4.727 1 97.12 133 HIS B N 1
ATOM 2436 C CA . HIS B 1 133 ? -3.262 16.297 4.371 1 97.12 133 HIS B CA 1
ATOM 2437 C C . HIS B 1 133 ? -3.98 15.719 5.59 1 97.12 133 HIS B C 1
ATOM 2439 O O . HIS B 1 133 ? -3.34 15.281 6.543 1 97.12 133 HIS B O 1
ATOM 2445 N N . THR B 1 134 ? -5.246 15.789 5.551 1 96.81 134 THR B N 1
ATOM 2446 C CA . THR B 1 134 ? -6.148 15.023 6.402 1 96.81 134 THR B CA 1
ATOM 2447 C C . THR B 1 134 ? -7.531 14.914 5.77 1 96.81 134 THR B C 1
ATOM 2449 O O . THR B 1 134 ? -7.84 15.625 4.812 1 96.81 134 THR B O 1
ATOM 2452 N N . PHE B 1 135 ? -8.305 14.031 6.246 1 97.75 135 PHE B N 1
ATOM 2453 C CA . PHE B 1 135 ? -9.688 13.883 5.82 1 97.75 135 PHE B CA 1
ATOM 2454 C C . PHE B 1 135 ? -10.648 14.242 6.949 1 97.75 135 PHE B C 1
ATOM 2456 O O . PHE B 1 135 ? -10.391 13.922 8.109 1 97.75 135 PHE B O 1
ATOM 2463 N N . VAL B 1 136 ? -11.719 14.891 6.586 1 97.81 136 VAL B N 1
ATOM 2464 C CA . VAL B 1 136 ? -12.859 15.117 7.461 1 97.81 136 VAL B CA 1
ATOM 2465 C C . VAL B 1 136 ? -14.109 14.484 6.855 1 97.81 136 VAL B C 1
ATOM 2467 O O . VAL B 1 136 ? -14.492 14.812 5.727 1 97.81 136 VAL B O 1
ATOM 2470 N N . ALA B 1 137 ? -14.742 13.617 7.68 1 98.44 137 ALA B N 1
ATOM 2471 C CA . ALA B 1 137 ? -15.914 12.914 7.18 1 98.44 137 ALA B CA 1
ATOM 2472 C C . ALA B 1 137 ? -17.109 13.852 7.043 1 98.44 137 ALA B C 1
ATOM 2474 O O . ALA B 1 137 ? -17.266 14.789 7.828 1 98.44 137 ALA B O 1
ATOM 2475 N N . GLY B 1 138 ? -17.922 13.586 6.027 1 97.94 138 GLY B N 1
ATOM 2476 C CA . GLY B 1 138 ? -19.203 14.258 5.918 1 97.94 138 GLY B CA 1
ATOM 2477 C C . GLY B 1 138 ? -20.219 13.766 6.934 1 97.94 138 GLY B C 1
ATOM 2478 O O . GLY B 1 138 ? -19.859 13.133 7.922 1 97.94 138 GLY B O 1
ATOM 2479 N N . THR B 1 139 ? -21.438 14.055 6.672 1 97.44 139 THR B N 1
ATOM 2480 C CA . THR B 1 139 ? -22.5 13.836 7.648 1 97.44 139 THR B CA 1
ATOM 2481 C C . THR B 1 139 ? -22.844 12.352 7.73 1 97.44 139 THR B C 1
ATOM 2483 O O . THR B 1 139 ? -23.5 11.914 8.68 1 97.44 139 THR B O 1
ATOM 2486 N N . GLU B 1 140 ? -22.453 11.57 6.773 1 96.94 140 GLU B N 1
ATOM 2487 C CA . GLU B 1 140 ? -22.781 10.148 6.801 1 96.94 140 GLU B CA 1
ATOM 2488 C C . GLU B 1 140 ? -21.578 9.312 7.238 1 96.94 140 GLU B C 1
ATOM 2490 O O . GLU B 1 140 ? -21.641 8.078 7.246 1 96.94 140 GLU B O 1
ATOM 2495 N N . GLY B 1 141 ? -20.562 9.914 7.52 1 98 141 GLY B N 1
ATOM 2496 C CA . GLY B 1 141 ? -19.344 9.188 7.816 1 98 141 GLY B CA 1
ATOM 2497 C C . GLY B 1 141 ? -18.578 8.781 6.578 1 98 141 GLY B C 1
ATOM 2498 O O . GLY B 1 141 ? -18.969 9.117 5.457 1 98 141 GLY B O 1
ATOM 2499 N N . MET B 1 142 ? -17.438 8.125 6.855 1 98.06 142 MET B N 1
ATOM 2500 C CA . MET B 1 142 ? -16.562 7.738 5.75 1 98.06 142 MET B CA 1
ATOM 2501 C C . MET B 1 142 ? -15.68 6.559 6.145 1 98.06 142 MET B C 1
ATOM 2503 O O . MET B 1 142 ? -15.133 6.531 7.246 1 98.06 142 MET B O 1
ATOM 2507 N N . ASP B 1 143 ? -15.617 5.52 5.305 1 98.69 143 ASP B N 1
ATOM 2508 C CA . ASP B 1 143 ? -14.641 4.438 5.41 1 98.69 143 ASP B CA 1
ATOM 2509 C C . ASP B 1 143 ? -13.602 4.527 4.297 1 98.69 143 ASP B C 1
ATOM 2511 O O . ASP B 1 143 ? -13.938 4.801 3.143 1 98.69 143 ASP B O 1
ATOM 2515 N N . TYR B 1 144 ? -12.359 4.375 4.688 1 98.75 144 TYR B N 1
ATOM 2516 C CA . TYR B 1 144 ? -11.32 4.363 3.66 1 98.75 144 TYR B CA 1
ATOM 2517 C C . TYR B 1 144 ? -10.195 3.41 4.027 1 98.75 144 TYR B C 1
ATOM 2519 O O . TYR B 1 144 ? -10.078 2.998 5.184 1 98.75 144 TYR B O 1
ATOM 2527 N N . LEU B 1 145 ? -9.477 2.971 3.029 1 98.81 145 LEU B N 1
ATOM 2528 C CA 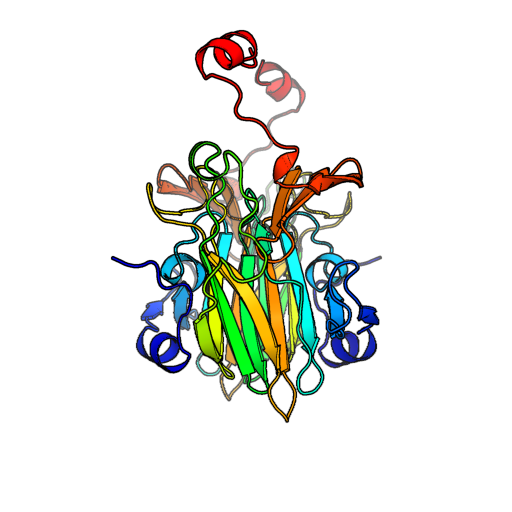. LEU B 1 145 ? -8.18 2.35 3.24 1 98.81 145 LEU B CA 1
ATOM 2529 C C . LEU B 1 145 ? -7.07 3.398 3.252 1 98.81 145 LEU B C 1
ATOM 2531 O O . LEU B 1 145 ? -7.105 4.355 2.473 1 98.81 145 LEU B O 1
ATOM 2535 N N . VAL B 1 146 ? -6.148 3.197 4.105 1 98.81 146 VAL B N 1
ATOM 2536 C CA . VAL B 1 146 ? -4.926 3.994 4.086 1 98.81 146 VAL B CA 1
ATOM 2537 C C . VAL B 1 146 ? -3.711 3.076 4.211 1 98.81 146 VAL B C 1
ATOM 2539 O O . VAL B 1 146 ? -3.734 2.107 4.973 1 98.81 146 VAL B O 1
ATOM 2542 N N . GLY B 1 147 ? -2.746 3.328 3.467 1 98.44 147 GLY B N 1
ATOM 2543 C CA . GLY B 1 147 ? -1.506 2.568 3.521 1 98.44 147 GLY B CA 1
ATOM 2544 C C . GLY B 1 147 ? -0.3 3.361 3.057 1 98.44 147 GLY B C 1
ATOM 2545 O O . GLY B 1 147 ? -0.416 4.547 2.736 1 98.44 147 GLY B O 1
ATOM 2546 N N . GLY B 1 148 ? 0.848 2.729 3.074 1 98.06 148 GLY B N 1
ATOM 2547 C CA . GLY B 1 148 ? 2.074 3.404 2.678 1 98.06 148 GLY B CA 1
ATOM 2548 C C . GLY B 1 148 ? 3.322 2.598 2.973 1 98.06 148 GLY B C 1
ATOM 2549 O O . GLY B 1 148 ? 3.236 1.446 3.408 1 98.06 148 GLY B O 1
ATOM 2550 N N . THR B 1 149 ? 4.457 3.201 2.623 1 97.31 149 THR B N 1
ATOM 2551 C CA . THR B 1 149 ? 5.742 2.594 2.951 1 97.31 149 THR B CA 1
ATOM 2552 C C . THR B 1 149 ? 5.984 2.623 4.457 1 97.31 149 THR B C 1
ATOM 2554 O O . THR B 1 149 ? 5.352 3.396 5.18 1 97.31 149 THR B O 1
ATOM 2557 N N . ARG B 1 150 ? 6.766 1.688 4.93 1 95.38 150 ARG B N 1
ATOM 2558 C CA . ARG B 1 150 ? 7.199 1.635 6.324 1 95.38 150 ARG B CA 1
ATOM 2559 C C . ARG B 1 150 ? 8.719 1.63 6.422 1 95.38 150 ARG B C 1
ATOM 2561 O O . ARG B 1 150 ? 9.328 0.581 6.633 1 95.38 150 ARG B O 1
ATOM 2568 N N . ASN B 1 151 ? 9.258 2.805 6.383 1 93.69 151 ASN B N 1
ATOM 2569 C CA . ASN B 1 151 ? 10.703 2.949 6.473 1 93.69 151 ASN B CA 1
ATOM 2570 C C . ASN B 1 151 ? 11.188 2.879 7.918 1 93.69 151 ASN B C 1
ATOM 25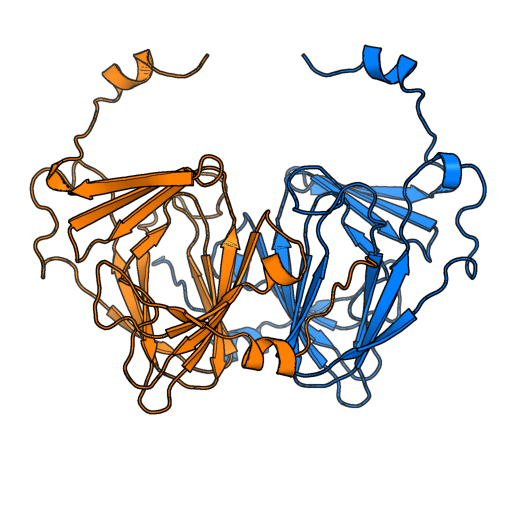72 O O . ASN B 1 151 ? 10.391 3.039 8.852 1 93.69 151 ASN B O 1
ATOM 2576 N N . ALA B 1 152 ? 12.438 2.627 8.148 1 92.06 152 ALA B N 1
ATOM 2577 C CA . ALA B 1 152 ? 13.031 2.455 9.477 1 92.06 152 ALA B CA 1
ATOM 2578 C C . ALA B 1 152 ? 12.906 3.73 10.305 1 92.06 152 ALA B C 1
ATOM 2580 O O . ALA B 1 152 ? 12.953 3.686 11.531 1 92.06 152 ALA B O 1
ATOM 2581 N N . PHE B 1 153 ? 12.758 4.883 9.68 1 92.12 153 PHE B N 1
ATOM 2582 C CA . PHE B 1 153 ? 12.633 6.184 10.328 1 92.12 153 PHE B CA 1
ATOM 2583 C C . PHE B 1 153 ? 11.695 7.09 9.547 1 92.12 153 PHE B C 1
ATOM 2585 O O . PHE B 1 153 ? 11.641 7.027 8.312 1 92.12 153 PHE B O 1
ATOM 2592 N N . ASP B 1 154 ? 10.945 7.926 10.289 1 94.12 154 ASP B N 1
ATOM 2593 C CA . ASP B 1 154 ? 10.102 8.914 9.625 1 94.12 154 ASP B CA 1
ATOM 2594 C C . ASP B 1 154 ? 10.062 10.219 10.414 1 94.12 154 ASP B C 1
ATOM 2596 O O . ASP B 1 154 ? 10.328 10.234 11.617 1 94.12 154 ASP B O 1
ATOM 2600 N N . VAL B 1 155 ? 9.875 11.32 9.656 1 89.19 155 VAL B N 1
ATOM 2601 C CA . VAL B 1 155 ? 9.602 12.641 10.203 1 89.19 155 VAL B CA 1
ATOM 2602 C C . VAL B 1 155 ? 8.211 13.102 9.773 1 89.19 155 VAL B C 1
ATOM 2604 O O . VAL B 1 155 ? 7.934 13.219 8.578 1 89.19 155 VAL B O 1
ATOM 2607 N N . CYS B 1 156 ? 7.359 13.359 10.719 1 92.75 156 CYS B N 1
ATOM 2608 C CA . CYS B 1 156 ? 6.008 13.844 10.445 1 92.75 156 CYS B CA 1
ATOM 2609 C C . CYS B 1 156 ? 5.871 15.32 10.805 1 92.75 156 CYS B C 1
ATOM 2611 O O . CYS B 1 156 ? 6.156 15.711 11.938 1 92.75 156 CYS B O 1
ATOM 2613 N N . VAL B 1 157 ? 5.379 16.109 9.867 1 88.69 157 VAL B N 1
ATOM 2614 C CA . VAL B 1 157 ? 5.25 17.547 10.062 1 88.69 157 VAL B CA 1
ATOM 2615 C C . VAL B 1 157 ? 3.779 17.922 10.219 1 88.69 157 VAL B C 1
ATOM 2617 O O . VAL B 1 157 ? 2.93 17.453 9.453 1 88.69 157 VAL B O 1
ATOM 2620 N N . TYR B 1 158 ? 3.533 18.719 11.234 1 90.38 158 TYR B N 1
ATOM 2621 C CA . TYR B 1 158 ? 2.203 19.234 11.523 1 90.38 158 TYR B CA 1
ATOM 2622 C C . TYR B 1 158 ? 2.166 20.766 11.383 1 90.38 158 TYR B C 1
ATOM 2624 O O . TYR B 1 158 ? 2.301 21.484 12.367 1 90.38 158 TYR B O 1
ATOM 2632 N N . PRO B 1 159 ? 1.837 21.234 10.227 1 87.56 159 PRO B N 1
ATOM 2633 C CA . PRO B 1 159 ? 2.006 22.656 9.969 1 87.56 159 PRO B CA 1
ATOM 2634 C C . PRO B 1 159 ? 1.062 23.531 10.805 1 87.56 159 PRO B C 1
ATOM 2636 O O . PRO B 1 159 ? 1.414 24.656 11.172 1 87.56 159 PRO B O 1
ATOM 2639 N N . LEU B 1 160 ? -0.147 23.047 11.109 1 86.75 160 LEU B N 1
ATOM 2640 C CA . LEU B 1 160 ? -1.095 23.844 11.875 1 86.75 160 LEU B CA 1
ATOM 2641 C C . LEU B 1 160 ? -0.717 23.875 13.352 1 86.75 160 LEU B C 1
ATOM 2643 O O . LEU B 1 160 ? -1.159 24.75 14.094 1 86.75 160 LEU B O 1
ATOM 2647 N N . LYS B 1 161 ? 0.088 22.938 13.773 1 86.38 161 LYS B N 1
ATOM 2648 C CA . LYS B 1 161 ? 0.456 22.828 15.18 1 86.38 161 LYS B CA 1
ATOM 2649 C C . LYS B 1 161 ? 1.857 23.391 15.422 1 86.38 161 LYS B C 1
ATOM 2651 O O . LYS B 1 161 ? 2.256 23.594 16.562 1 86.38 161 LYS B O 1
ATOM 2656 N N . GLY B 1 162 ? 2.564 23.578 14.305 1 82.25 162 GLY B N 1
ATOM 2657 C CA . GLY B 1 162 ? 3.951 24 14.445 1 82.25 162 GLY B CA 1
ATOM 2658 C C . GLY B 1 162 ? 4.828 22.953 15.109 1 82.25 162 GLY B C 1
ATOM 2659 O O . GLY B 1 162 ? 5.641 23.281 15.977 1 82.25 162 GLY B O 1
ATOM 2660 N N . LYS B 1 163 ? 4.551 21.688 14.828 1 85.5 163 LYS B N 1
ATOM 2661 C CA . LYS B 1 163 ? 5.27 20.609 15.484 1 85.5 163 LYS B CA 1
ATOM 2662 C C . LYS B 1 163 ? 5.773 19.578 14.469 1 85.5 163 LYS B C 1
ATOM 2664 O O . LYS B 1 163 ? 5.246 19.5 13.359 1 85.5 163 LYS B O 1
ATOM 2669 N N . THR B 1 164 ? 6.852 18.922 14.836 1 87.62 164 THR B N 1
ATOM 2670 C CA . THR B 1 164 ? 7.418 17.812 14.07 1 87.62 164 THR B CA 1
ATOM 2671 C C . THR B 1 164 ? 7.629 16.594 14.961 1 87.62 164 THR B C 1
ATOM 2673 O O . THR B 1 164 ? 8.195 16.703 16.047 1 87.62 164 THR B O 1
ATOM 2676 N N . LEU B 1 165 ? 7.168 15.484 14.492 1 90.31 165 LEU B N 1
ATOM 2677 C CA . LEU B 1 165 ? 7.332 14.219 15.195 1 90.31 165 LEU B CA 1
ATOM 2678 C C . LEU B 1 165 ? 8.414 13.367 14.539 1 90.31 165 LEU B C 1
ATOM 2680 O O . LEU B 1 165 ? 8.367 13.109 13.336 1 90.31 165 LEU B O 1
ATOM 2684 N N . LEU B 1 166 ? 9.422 13.055 15.289 1 89.56 166 LEU B N 1
ATOM 2685 C CA . LEU B 1 166 ? 10.453 12.109 14.883 1 89.56 166 LEU B CA 1
ATOM 2686 C C . LEU B 1 166 ? 10.102 10.695 15.352 1 89.56 166 LEU B C 1
ATOM 2688 O O . LEU B 1 166 ? 9.789 10.484 16.531 1 89.56 166 LEU B O 1
ATOM 2692 N N . ARG B 1 167 ? 10.164 9.781 14.422 1 91.44 167 ARG B N 1
ATOM 2693 C CA . ARG B 1 167 ? 9.758 8.422 14.75 1 91.44 167 ARG B CA 1
ATOM 2694 C C . ARG B 1 167 ? 10.828 7.418 14.328 1 91.44 167 ARG B C 1
ATOM 2696 O O . ARG B 1 167 ? 11.094 7.246 13.133 1 91.44 167 ARG B O 1
ATOM 2703 N N . ASP B 1 168 ? 11.492 6.801 15.344 1 91.44 168 ASP B N 1
ATOM 2704 C CA . ASP B 1 168 ? 12.289 5.602 15.125 1 91.44 168 ASP B CA 1
ATOM 2705 C C . ASP B 1 168 ? 11.406 4.355 15.07 1 91.44 168 ASP B C 1
ATOM 2707 O O . ASP B 1 168 ? 11.086 3.768 16.109 1 91.44 168 ASP B O 1
ATOM 2711 N N . VAL B 1 169 ? 11.141 3.9 13.906 1 86.25 169 VAL B N 1
ATOM 2712 C CA . VAL B 1 169 ? 10.141 2.863 13.695 1 86.25 169 VAL B CA 1
ATOM 2713 C C . VAL B 1 169 ? 10.68 1.519 14.18 1 86.25 169 VAL B C 1
ATOM 2715 O O . VAL B 1 169 ? 9.93 0.7 14.719 1 86.25 169 VAL B O 1
ATOM 2718 N N . VAL B 1 170 ? 11.891 1.312 13.977 1 83.38 170 VAL B N 1
ATOM 2719 C CA . VAL B 1 170 ? 12.516 0.043 14.328 1 83.38 170 VAL B CA 1
ATOM 2720 C C . VAL B 1 170 ? 12.766 -0.008 15.836 1 83.38 170 VAL B C 1
ATOM 2722 O O . VAL B 1 170 ? 12.367 -0.968 16.5 1 83.38 170 VAL B O 1
ATOM 2725 N N . GLY B 1 171 ? 13.289 1.076 16.391 1 85.44 171 GLY B N 1
ATOM 2726 C CA . GLY B 1 171 ? 13.656 1.096 17.797 1 85.44 171 GLY B CA 1
ATOM 2727 C C . GLY B 1 171 ? 12.508 1.479 18.703 1 85.44 171 GLY B C 1
ATOM 2728 O O . GLY B 1 171 ? 12.578 1.273 19.922 1 85.44 171 GLY B O 1
ATOM 2729 N N . GLY B 1 172 ? 11.516 2.111 18.094 1 88 172 GLY B N 1
ATOM 2730 C CA . GLY B 1 172 ? 10.32 2.438 18.859 1 88 172 GLY B CA 1
ATOM 2731 C C . GLY B 1 172 ? 10.375 3.818 19.484 1 88 172 GLY B C 1
ATOM 2732 O O . GLY B 1 172 ? 9.383 4.293 20.047 1 88 172 GLY B O 1
ATOM 2733 N N . ALA B 1 173 ? 11.484 4.527 19.438 1 87.5 173 ALA B N 1
ATOM 2734 C CA . ALA B 1 173 ? 11.617 5.855 20.031 1 87.5 173 ALA B CA 1
ATOM 2735 C C . ALA B 1 173 ? 10.844 6.898 19.219 1 87.5 173 ALA B C 1
ATOM 2737 O O . ALA B 1 173 ? 10.742 6.797 18 1 87.5 173 ALA B O 1
ATOM 2738 N N . ARG B 1 174 ? 10.242 7.875 19.984 1 92.25 174 ARG B N 1
ATOM 2739 C CA . ARG B 1 174 ? 9.555 9.016 19.391 1 92.25 174 ARG B CA 1
ATOM 2740 C C . ARG B 1 174 ? 9.883 10.305 20.141 1 92.25 174 ARG B C 1
ATOM 2742 O O . ARG B 1 174 ? 10.094 10.281 21.359 1 92.25 174 ARG B O 1
ATOM 2749 N N . ALA B 1 175 ? 10 11.398 19.406 1 88.75 175 ALA B N 1
ATOM 2750 C CA . ALA B 1 175 ? 10.211 12.727 19.969 1 88.75 175 ALA B CA 1
ATOM 2751 C C . ALA B 1 175 ? 9.445 13.789 19.188 1 88.75 175 ALA B C 1
ATOM 2753 O O . ALA B 1 175 ? 9.391 13.734 17.953 1 88.75 175 ALA B O 1
ATOM 2754 N N . ILE B 1 176 ? 8.828 14.656 19.875 1 90 176 ILE B N 1
ATOM 2755 C CA . ILE B 1 176 ? 8.109 15.758 19.25 1 90 176 ILE B CA 1
ATOM 2756 C C . ILE B 1 176 ? 8.828 17.078 19.516 1 90 176 ILE B C 1
ATOM 2758 O O . ILE B 1 176 ? 9.297 17.312 20.641 1 90 176 ILE B O 1
ATOM 2762 N N . ALA B 1 177 ? 8.977 17.891 18.516 1 83.31 177 ALA B N 1
ATOM 2763 C CA . ALA B 1 177 ? 9.648 19.172 18.641 1 83.31 177 ALA B CA 1
ATOM 2764 C C . ALA B 1 177 ? 8.789 20.297 18.078 1 83.31 177 ALA B C 1
ATOM 2766 O O . ALA B 1 177 ? 8.062 20.109 17.094 1 83.31 177 ALA B O 1
ATOM 2767 N N . ASP B 1 178 ? 9 21.422 18.672 1 83.62 178 ASP B N 1
ATOM 2768 C CA . ASP B 1 178 ? 8.422 22.625 18.078 1 83.62 178 ASP B CA 1
ATOM 2769 C C . ASP B 1 178 ? 9.211 23.078 16.859 1 83.62 178 ASP B C 1
ATOM 2771 O O . ASP B 1 178 ? 10.445 22.984 16.844 1 83.62 178 ASP B O 1
ATOM 2775 N N . TYR B 1 179 ? 8.469 23.547 15.867 1 74.19 179 TYR B N 1
ATOM 2776 C CA . TYR B 1 179 ? 9.125 24.047 14.672 1 74.19 179 TYR B CA 1
ATOM 2777 C C . TYR B 1 179 ? 10.219 25.047 15.031 1 74.19 179 TYR B C 1
ATOM 2779 O O . TYR B 1 179 ? 11.305 25.031 14.438 1 74.19 179 TYR B O 1
ATOM 2787 N N . GLY B 1 180 ? 9.867 25.953 15.922 1 67.56 180 GLY B N 1
ATOM 2788 C CA . GLY B 1 180 ? 10.789 27 16.328 1 67.56 180 GLY B CA 1
ATOM 2789 C C . GLY B 1 180 ? 12.055 26.453 16.969 1 67.56 180 GLY B C 1
ATOM 2790 O O . GLY B 1 180 ? 13.055 27.172 17.078 1 67.56 180 GLY B O 1
ATOM 2791 N N . ALA B 1 181 ? 12.016 25.172 17.281 1 69.44 181 ALA B N 1
ATOM 2792 C CA . ALA B 1 181 ? 13.18 24.578 17.938 1 69.44 181 ALA B CA 1
ATOM 2793 C C . ALA B 1 181 ? 14.117 23.938 16.906 1 69.44 181 ALA B C 1
ATOM 2795 O O . ALA B 1 181 ? 15.227 23.516 17.234 1 69.44 181 ALA B O 1
ATOM 2796 N N . LEU B 1 182 ? 13.648 23.859 15.719 1 69.5 182 LEU B N 1
ATOM 2797 C CA . LEU B 1 182 ? 14.477 23.312 14.641 1 69.5 182 LEU B CA 1
ATOM 2798 C C . LEU B 1 182 ? 15.234 24.422 13.922 1 69.5 182 LEU B C 1
ATOM 2800 O O . LEU B 1 182 ? 14.633 25.406 13.492 1 69.5 182 LEU B O 1
ATOM 2804 N N . HIS B 1 183 ? 16.594 24.281 13.898 1 68.94 183 HIS B N 1
ATOM 2805 C CA . HIS B 1 183 ? 17.438 25.297 13.281 1 68.94 183 HIS B CA 1
ATOM 2806 C C . HIS B 1 183 ? 18.203 24.734 12.086 1 68.94 183 HIS B C 1
ATOM 2808 O O . HIS B 1 183 ? 18.547 23.547 12.062 1 68.94 183 HIS B O 1
ATOM 2814 N N . ASP B 1 184 ? 18.266 25.594 11.141 1 69.56 184 ASP B N 1
ATOM 2815 C CA . ASP B 1 184 ? 19.078 25.219 9.984 1 69.56 184 ASP B CA 1
ATOM 2816 C C . ASP B 1 184 ? 20.547 25.062 10.367 1 69.56 184 ASP B C 1
ATOM 2818 O O . ASP B 1 184 ? 21.078 25.859 11.133 1 69.56 184 ASP B O 1
ATOM 2822 N N . VAL B 1 185 ? 21.094 23.938 9.93 1 66.88 185 VAL B N 1
ATOM 2823 C CA . VAL B 1 185 ? 22.531 23.734 10.062 1 66.88 185 VAL B CA 1
ATOM 2824 C C . VAL B 1 185 ? 23.219 24.047 8.727 1 66.88 185 VAL B C 1
ATOM 2826 O O . VAL B 1 185 ? 22.891 23.453 7.703 1 66.88 185 VAL B O 1
ATOM 2829 N N . PRO B 1 186 ? 24.109 25.047 8.75 1 65.5 186 PRO B N 1
ATOM 2830 C CA . PRO B 1 186 ? 24.781 25.391 7.5 1 65.5 186 PRO B CA 1
ATOM 2831 C C . PRO B 1 186 ? 25.422 24.172 6.824 1 65.5 186 PRO B C 1
ATOM 2833 O O . PRO B 1 186 ? 25.953 23.297 7.504 1 65.5 186 PRO B O 1
ATOM 2836 N N . ALA B 1 187 ? 25.172 24.188 5.52 1 67.19 187 ALA B N 1
ATOM 2837 C CA . ALA B 1 187 ? 25.719 23.078 4.723 1 67.19 187 ALA B CA 1
ATOM 2838 C C . ALA B 1 187 ? 27.172 22.797 5.086 1 67.19 187 ALA B C 1
ATOM 2840 O O . ALA B 1 187 ? 27.594 21.641 5.141 1 67.19 187 ALA B O 1
ATOM 2841 N N . ALA B 1 188 ? 27.906 23.859 5.23 1 65.62 188 ALA B N 1
ATOM 2842 C CA . ALA B 1 188 ? 29.328 23.734 5.547 1 65.62 188 ALA B CA 1
ATOM 2843 C C . ALA B 1 188 ? 29.516 22.938 6.836 1 65.62 188 ALA B C 1
ATOM 2845 O O . ALA B 1 188 ? 30.469 22.156 6.953 1 65.62 188 ALA B O 1
ATOM 2846 N N . ALA B 1 189 ? 28.719 23.078 7.742 1 61 189 ALA B N 1
ATOM 2847 C CA . ALA B 1 189 ? 28.812 22.375 9.016 1 61 189 ALA B CA 1
ATOM 2848 C C . ALA B 1 189 ? 28.422 20.906 8.852 1 61 189 ALA B C 1
ATOM 2850 O O . ALA B 1 189 ? 28.969 20.031 9.539 1 61 189 ALA B O 1
ATOM 2851 N N . MET B 1 190 ? 27.484 20.641 7.934 1 60.84 190 MET B N 1
ATOM 2852 C CA . MET B 1 190 ? 27 19.281 7.711 1 60.84 190 MET B CA 1
ATOM 2853 C C . MET B 1 190 ? 28.047 18.438 7.004 1 60.84 190 MET B C 1
ATOM 2855 O O . MET B 1 190 ? 28.109 17.219 7.211 1 60.84 190 MET B O 1
ATOM 2859 N N . ALA B 1 191 ? 28.781 19.031 6.09 1 59.44 191 ALA B N 1
ATOM 2860 C CA . ALA B 1 191 ? 29.828 18.312 5.375 1 59.44 191 ALA B CA 1
ATOM 2861 C C . ALA B 1 191 ? 30.781 17.609 6.348 1 59.44 191 ALA B C 1
ATOM 2863 O O . ALA B 1 191 ? 31.266 16.516 6.059 1 59.44 191 ALA B O 1
ATOM 2864 N N . ALA B 1 192 ? 30.875 18.141 7.379 1 53.69 192 ALA B N 1
ATOM 2865 C CA . ALA B 1 192 ? 31.781 17.562 8.383 1 53.69 192 ALA B CA 1
ATOM 2866 C C . ALA B 1 192 ? 31.188 16.312 9 1 53.69 192 ALA B C 1
ATOM 2868 O O . ALA B 1 192 ? 31.906 15.477 9.562 1 53.69 192 ALA B O 1
ATOM 2869 N N . GLU B 1 193 ? 29.891 16.094 8.828 1 55.53 193 GLU B N 1
ATOM 2870 C CA . GLU B 1 193 ? 29.172 15.008 9.5 1 55.53 193 GLU B CA 1
ATOM 2871 C C . GLU B 1 193 ? 28.844 13.883 8.516 1 55.53 193 GLU B C 1
ATOM 2873 O O . GLU B 1 193 ? 28.219 12.891 8.891 1 55.53 193 GLU B O 1
ATOM 2878 N N . GLN B 1 194 ? 29.109 14.023 7.281 1 48.28 194 GLN B N 1
ATOM 2879 C CA . GLN B 1 194 ? 28.688 13.062 6.273 1 48.28 194 GLN B CA 1
ATOM 2880 C C . GLN B 1 194 ? 29.188 11.664 6.594 1 48.28 194 GLN B C 1
ATOM 2882 O O . GLN B 1 194 ? 30.344 11.492 6.977 1 48.28 194 GLN B O 1
ATOM 2887 N N . PRO B 1 195 ? 28.297 10.828 6.656 1 44.56 195 PRO B N 1
ATOM 2888 C CA . PRO B 1 195 ? 28.719 9.445 6.891 1 44.56 195 PRO B CA 1
ATOM 2889 C C . PRO B 1 195 ? 29.781 8.969 5.898 1 44.56 195 PRO B C 1
ATOM 2891 O O . PRO B 1 195 ? 29.797 9.43 4.754 1 44.56 195 PRO B O 1
ATOM 2894 N N . LYS B 1 196 ? 30.828 8.211 6.336 1 42.25 196 LYS B N 1
ATOM 2895 C CA . LYS B 1 196 ? 31.859 7.578 5.523 1 42.25 196 LYS B CA 1
ATOM 2896 C C . LYS B 1 196 ? 31.281 6.473 4.645 1 42.25 196 LYS B C 1
ATOM 2898 O O . LYS B 1 196 ? 30.297 5.832 5.02 1 42.25 196 LYS B O 1
#

InterPro domains:
  IPR011051 RmlC-like cupin domain superfamily [SSF51182] (28-136)
  IPR014710 RmlC-like jelly roll fold [G3DSA:2.60.120.10] (7-182)

Radius of gyration: 22.44 Å; Cα contacts (8 Å, |Δi|>4): 995; chains: 2; bounding box: 56×65×42 Å

Sequence (392 aa):
MTFNPLVKAADIQAGLKQASHFLNDNVSKRTLCLSELAGMTDLGVHFVSLPPNKSGCELHHHYVDSEWFYILRGSGRLQLAPCVMESSERSGMAPLPGAVEVREVEVGPGDFAGFPGAVAGTGRAQGETPLAHTFVAGTEGMDYLVGGTRNAFDVCVYPLKGKTLLRDVVGGARAIADYGALHDVPAAAMAAEQPKMTFNPLVKAADIQAGLKQASHFLNDNVSKRTLCLSELAGMTDLGVHFVSLPPNKSGCELHHHYVDSEWFYILRGSGRLQLAPCVMESSERSGMAPLPGAVEVREVEVGPGDFAGFPGAVAGTGRAQGETPLAHTFVAGTEGMDYLVGGTRNAFDVCVYPLKGKTLLRDVVGGARAIADYGALHDVPAAAMAAEQPK

Secondary structure (DSSP, 8-state):
-----EE-HHHHHHH-EEEEETTEEEEEEEEEEHHHHTT--SEEEEEEEE-TT-BSS-SBEESSS-EEEEEEEEEEEEEEEE----HHHHSS----TT-SPPEEEEE-TT-EEEE--SSTTS-PPTTPPPEEEEEEEEEEEEEEEEEEE--SEEEEEETTTTEEEEEETTT--EEEEEGGG--PPPHHHHHTT---/-----EE-HHHHHHH-EEEEETTEEEEEEEEEEHHHHTT--SEEEEEEEE-TT-BSS-SBEESSS-EEEEEEEEEEEEEEEE----HHHHSS----TT-SPPEEEEE-TT-EEEE--SSTTS-PPTTPPPEEEEEEEEEEEEEEEEEEE--SEEEEEETTTTEEEEEETTT--EEEEEGGG--PPPHHHHHTT---

Nearest PDB structures (foldseek):
  3l2h-assembly1_D  TM=9.287E-01  e=1.837E-13  Acidithiobacillus ferrooxidans ATCC 23270
  3i7d-assembly1_A  TM=7.912E-01  e=2.853E-10  Ruegeria pomeroyi DSS-3
  1sef-assembly1_A  TM=7.153E-01  e=1.257E-03  Enterococcus faecalis V583
  1rc6-assembly1_A  TM=6.007E-01  e=1.747E-03  Escherichia coli
  5mjv-assembly1_A  TM=3.736E-01  e=9.057E-02  Echovirus 22 (strain Harris)

Organism: NCBI:txid879819